Protein AF-A0ABD3NUG8-F1 (afdb_monomer_lite)

Sequence (537 aa):
MRRPAVNYFVVLLSGFVTWYFIAFIDPFSFIDSVRTSFTTPTTYARQARSQSDDTALESFATLQNPNDLDNRIEKRAIEIASYYSHHTDAFNQRCDNILIYMPDAFAFHGHGSQINTYLMAVLVATYLNRPLLLLEPSGEWNTYDGGSQFGCPSDMFRENNQQSMDGFPNGFSRLIHHPVWLHNGCRIPDSHEYDVWNQVSSSHINPNGMACHDSVSGRDINVIVARGSPLRGFFRQLSNEMVSTSNPDVSLRWAVNLGASQDEARTFVQMKRPGDKWDYALGLMVKSGILRLQPWIARDVRNFLQNVDILHHDVFDGMHVRRGDKLISESRGPVVHYWTSRGFTENNMPLDYIPFEHYLKQWRSPECPVNKMGEIEILEHQVYVATDDPVVVKQEIADLIAAAATTTTPKDHEENQYPGAQLQQTSPTHPVLLFNGCHKLTFYFNPTQEKTFHIAGVGERTPIEGDTCTARYNRNIASMADLWMLARSRTFIGEFNSNWGKLLRVMRLRLIDDDPFSVVLDTRVAWGRDDVGRPGL

Structure (mmCIF, N/CA/C/O backbone):
data_AF-A0ABD3NUG8-F1
#
_entry.id   AF-A0ABD3NUG8-F1
#
loop_
_atom_site.group_PDB
_atom_site.id
_atom_site.type_symbol
_atom_site.label_atom_id
_atom_site.label_alt_id
_atom_site.label_comp_id
_atom_site.label_asym_id
_atom_site.label_entity_id
_atom_site.label_seq_id
_atom_site.pdbx_PDB_ins_code
_atom_site.Cartn_x
_atom_site.Cartn_y
_atom_site.Cartn_z
_atom_site.occupancy
_atom_site.B_iso_or_equiv
_atom_site.auth_seq_id
_atom_site.auth_comp_id
_atom_site.auth_asym_id
_atom_site.auth_atom_id
_atom_site.pdbx_PDB_model_num
ATOM 1 N N . MET A 1 1 ? 40.908 56.825 4.591 1.00 42.47 1 MET A N 1
ATOM 2 C CA . MET A 1 1 ? 40.951 55.468 5.179 1.00 42.47 1 MET A CA 1
ATOM 3 C C . MET A 1 1 ? 41.367 54.496 4.087 1.00 42.47 1 MET A C 1
ATOM 5 O O . MET A 1 1 ? 40.678 54.394 3.081 1.00 42.47 1 MET A O 1
ATOM 9 N N . ARG A 1 2 ? 42.570 53.926 4.216 1.00 30.22 2 ARG A N 1
ATOM 10 C CA . ARG A 1 2 ? 43.233 53.088 3.205 1.00 30.22 2 ARG A CA 1
ATOM 11 C C . ARG A 1 2 ? 42.760 51.635 3.345 1.00 30.22 2 ARG A C 1
ATOM 13 O O . ARG A 1 2 ? 42.736 51.123 4.457 1.00 30.22 2 ARG A O 1
ATOM 20 N N . ARG A 1 3 ? 42.407 50.992 2.228 1.00 31.52 3 ARG A N 1
ATOM 21 C CA . ARG A 1 3 ? 42.202 49.534 2.134 1.00 31.52 3 ARG A CA 1
ATOM 22 C C . ARG A 1 3 ? 43.569 48.838 2.041 1.00 31.52 3 ARG A C 1
ATOM 24 O O . ARG A 1 3 ? 44.415 49.363 1.314 1.00 31.52 3 ARG A O 1
ATOM 31 N N . PRO A 1 4 ? 43.808 47.697 2.709 1.00 46.69 4 PRO A N 1
ATOM 32 C CA . PRO A 1 4 ? 45.005 46.906 2.468 1.00 46.69 4 PRO A CA 1
ATOM 33 C C . PRO A 1 4 ? 44.793 45.910 1.319 1.00 46.69 4 PRO A C 1
ATOM 35 O O . PRO A 1 4 ? 43.689 45.419 1.083 1.00 46.69 4 PRO A O 1
ATOM 38 N N . ALA A 1 5 ? 45.886 45.663 0.602 1.00 35.47 5 ALA A N 1
ATOM 39 C CA . ALA A 1 5 ? 46.021 44.710 -0.488 1.00 35.47 5 ALA A CA 1
ATOM 40 C C . ALA A 1 5 ? 46.120 43.268 0.037 1.00 35.47 5 ALA A C 1
ATOM 42 O O . ALA A 1 5 ? 46.714 43.023 1.087 1.00 35.47 5 ALA A O 1
ATOM 43 N N . VAL A 1 6 ? 45.568 42.322 -0.724 1.00 39.06 6 VAL A N 1
ATOM 44 C CA . VAL A 1 6 ? 45.726 40.878 -0.510 1.00 39.06 6 VAL A CA 1
ATOM 45 C C . VAL A 1 6 ? 46.887 40.401 -1.383 1.00 39.06 6 VAL A C 1
ATOM 47 O O . VAL A 1 6 ? 46.837 40.531 -2.605 1.00 39.06 6 VAL A O 1
ATOM 50 N N . ASN A 1 7 ? 47.938 39.883 -0.745 1.00 35.22 7 ASN A N 1
ATOM 51 C CA . ASN A 1 7 ? 49.075 39.237 -1.398 1.00 35.22 7 ASN A CA 1
ATOM 52 C C . ASN A 1 7 ? 48.745 37.767 -1.689 1.00 35.22 7 ASN A C 1
ATOM 54 O O . ASN A 1 7 ? 48.330 37.038 -0.790 1.00 35.22 7 ASN A O 1
ATOM 58 N N . TYR A 1 8 ? 48.989 37.331 -2.924 1.00 31.84 8 TYR A N 1
ATOM 59 C CA . TYR A 1 8 ? 49.021 35.920 -3.302 1.00 31.84 8 TYR A CA 1
ATOM 60 C C . TYR A 1 8 ? 50.383 35.328 -2.925 1.00 31.84 8 TYR A C 1
ATOM 62 O O . TYR A 1 8 ? 51.415 35.809 -3.391 1.00 31.84 8 TYR A O 1
ATOM 70 N N . PHE A 1 9 ? 50.385 34.281 -2.100 1.00 32.75 9 PHE A N 1
ATOM 71 C CA . PHE A 1 9 ? 51.559 33.442 -1.868 1.00 32.75 9 PHE A CA 1
ATOM 72 C C . PHE A 1 9 ? 51.448 32.181 -2.727 1.00 32.75 9 PHE A C 1
ATOM 74 O O . PHE A 1 9 ? 50.504 31.404 -2.601 1.00 32.75 9 PHE A O 1
ATOM 81 N N . VAL A 1 10 ? 52.429 32.009 -3.610 1.00 33.00 10 VAL A N 1
ATOM 82 C CA . VAL A 1 10 ? 52.692 30.790 -4.375 1.00 33.00 10 VAL A CA 1
ATOM 83 C C . VAL A 1 10 ? 53.474 29.842 -3.468 1.00 33.00 10 VAL A C 1
ATOM 85 O O . VAL A 1 10 ? 54.552 30.200 -2.998 1.00 33.00 10 VAL A O 1
ATOM 88 N N . VAL A 1 11 ? 52.950 28.639 -3.231 1.00 33.72 11 VAL A N 1
ATOM 89 C CA . VAL A 1 11 ? 53.704 27.538 -2.618 1.00 33.72 11 VAL A CA 1
ATOM 90 C C . VAL A 1 11 ? 53.961 26.492 -3.697 1.00 33.72 11 VAL A C 1
ATOM 92 O O . VAL A 1 11 ? 53.055 25.792 -4.138 1.00 33.72 11 VAL A O 1
ATOM 95 N N . LEU A 1 12 ? 55.218 26.428 -4.129 1.00 35.66 12 LEU A N 1
ATOM 96 C CA . LEU A 1 12 ? 55.798 25.309 -4.862 1.00 35.66 12 LEU A CA 1
ATOM 97 C C . LEU A 1 12 ? 56.176 24.230 -3.845 1.00 35.66 12 LEU A C 1
ATOM 99 O O . LEU A 1 12 ? 56.982 24.493 -2.955 1.00 35.66 12 LEU A O 1
ATOM 103 N N . LEU A 1 13 ? 55.639 23.020 -4.000 1.00 32.25 13 LEU A N 1
ATOM 104 C CA . LEU A 1 13 ? 56.172 21.830 -3.344 1.00 32.25 13 LEU A CA 1
ATOM 105 C C . LEU A 1 13 ? 56.448 20.746 -4.383 1.00 32.25 13 LEU A C 1
ATOM 107 O O . LEU A 1 13 ? 55.591 20.324 -5.155 1.00 32.25 13 LEU A O 1
ATOM 111 N N . SER A 1 14 ? 57.718 20.379 -4.399 1.00 32.09 14 SER A N 1
ATOM 112 C CA . SER A 1 14 ? 58.402 19.429 -5.252 1.00 32.09 14 SER A CA 1
ATOM 113 C C . SER A 1 14 ? 58.169 17.981 -4.823 1.00 32.09 14 SER A C 1
ATOM 115 O O . SER A 1 14 ? 58.321 17.662 -3.650 1.00 32.09 14 SER A O 1
ATOM 117 N N . GLY A 1 15 ? 57.948 17.121 -5.820 1.00 31.44 15 GLY A N 1
ATOM 118 C CA . GLY A 1 15 ? 58.644 15.842 -5.993 1.00 31.44 15 GLY A CA 1
ATOM 119 C C . GLY A 1 15 ? 58.384 14.728 -4.981 1.00 31.44 15 GLY A C 1
ATOM 120 O O . GLY A 1 15 ? 59.008 14.698 -3.929 1.00 31.44 15 GLY A O 1
ATOM 121 N N . PHE A 1 16 ? 57.625 13.712 -5.400 1.00 30.97 16 PHE A N 1
ATOM 122 C CA . PHE A 1 16 ? 57.859 12.340 -4.953 1.00 30.97 16 PHE A CA 1
ATOM 123 C C . PHE A 1 16 ? 57.751 11.349 -6.117 1.00 30.97 16 PHE A C 1
ATOM 125 O O . PHE A 1 16 ? 56.890 11.446 -6.989 1.00 30.97 16 PHE A O 1
ATOM 132 N N . VAL A 1 17 ? 58.725 10.444 -6.118 1.00 31.81 17 VAL A N 1
ATOM 133 C CA . VAL A 1 17 ? 59.084 9.456 -7.135 1.00 31.81 17 VAL A CA 1
ATOM 134 C C . VAL A 1 17 ? 58.070 8.311 -7.158 1.00 31.81 17 VAL A C 1
ATOM 136 O O . VAL A 1 17 ? 57.796 7.698 -6.130 1.00 31.81 17 VAL A O 1
ATOM 139 N N . THR A 1 18 ? 57.544 8.003 -8.341 1.00 31.47 18 THR A N 1
ATOM 140 C CA . THR A 1 18 ? 56.639 6.878 -8.604 1.00 31.47 18 THR A CA 1
ATOM 141 C C . THR A 1 18 ? 57.440 5.579 -8.721 1.00 31.47 18 THR A C 1
ATOM 143 O O . THR A 1 18 ? 58.299 5.455 -9.593 1.00 31.47 18 THR A O 1
ATOM 146 N N . TRP A 1 19 ? 57.150 4.601 -7.862 1.00 30.88 19 TRP A N 1
ATOM 147 C CA . TRP A 1 19 ? 57.555 3.205 -8.048 1.00 30.88 19 TRP A CA 1
ATOM 148 C C . TRP A 1 19 ? 56.388 2.426 -8.662 1.00 30.88 19 TRP A C 1
ATOM 150 O O . TRP A 1 19 ? 55.280 2.425 -8.132 1.00 30.88 19 TRP A O 1
ATOM 160 N N . TYR A 1 20 ? 56.655 1.777 -9.793 1.00 30.09 20 TYR A N 1
ATOM 161 C CA . TYR A 1 20 ? 55.764 0.835 -10.463 1.00 30.09 20 TYR A CA 1
ATOM 162 C C . TYR A 1 20 ? 55.686 -0.473 -9.658 1.00 30.09 20 TYR A C 1
ATOM 164 O O . TYR A 1 20 ? 56.684 -1.179 -9.538 1.00 30.09 20 TYR A O 1
ATOM 172 N N . PHE A 1 21 ? 54.496 -0.835 -9.180 1.00 28.25 21 PHE A N 1
ATOM 173 C CA . PHE A 1 21 ? 54.127 -2.224 -8.899 1.00 28.25 21 PHE A CA 1
ATOM 174 C C . PHE A 1 21 ? 52.880 -2.543 -9.724 1.00 28.25 21 PHE A C 1
ATOM 176 O O . PHE A 1 21 ? 51.771 -2.139 -9.390 1.00 28.25 21 PHE A O 1
ATOM 183 N N . ILE A 1 22 ? 53.083 -3.242 -10.841 1.00 30.17 22 ILE A N 1
ATOM 184 C CA . ILE A 1 22 ? 52.005 -3.870 -11.606 1.00 30.17 22 ILE A CA 1
ATOM 185 C C . ILE A 1 22 ? 51.659 -5.157 -10.857 1.00 30.17 22 ILE A C 1
ATOM 187 O O . ILE A 1 22 ? 52.339 -6.170 -11.004 1.00 30.17 22 ILE A O 1
ATOM 191 N N . ALA A 1 23 ? 50.631 -5.099 -10.016 1.00 29.67 23 ALA A N 1
ATOM 192 C CA . ALA A 1 23 ? 49.916 -6.289 -9.587 1.00 29.67 23 ALA A CA 1
ATOM 193 C C . ALA A 1 23 ? 48.810 -6.543 -10.618 1.00 29.67 23 ALA A C 1
ATOM 195 O O . ALA A 1 23 ? 47.914 -5.719 -10.790 1.00 29.67 23 ALA A O 1
ATOM 196 N N . PHE A 1 24 ? 48.908 -7.662 -11.336 1.00 31.05 24 PHE A N 1
ATOM 197 C CA . PHE A 1 24 ? 47.809 -8.207 -12.127 1.00 31.05 24 PHE A CA 1
ATOM 198 C C . PHE A 1 24 ? 46.662 -8.546 -11.166 1.00 31.05 24 PHE A C 1
ATOM 200 O O . PHE A 1 24 ? 46.704 -9.567 -10.483 1.00 31.05 24 PHE A O 1
ATOM 207 N N . ILE A 1 25 ? 45.669 -7.663 -11.080 1.00 31.84 25 ILE A N 1
ATOM 208 C CA . ILE A 1 25 ? 44.371 -7.979 -10.487 1.00 31.84 25 ILE A CA 1
ATOM 209 C C . ILE A 1 25 ? 43.545 -8.619 -11.599 1.00 31.84 25 ILE A C 1
ATOM 211 O O . ILE A 1 25 ? 43.340 -8.026 -12.656 1.00 31.84 25 ILE A O 1
ATOM 215 N N . ASP A 1 26 ? 43.137 -9.858 -11.360 1.00 29.50 26 ASP A N 1
ATOM 216 C CA . ASP A 1 26 ? 42.304 -10.656 -12.247 1.00 29.50 26 ASP A CA 1
ATOM 217 C C . ASP A 1 26 ? 40.904 -10.007 -12.376 1.00 29.50 26 ASP A C 1
ATOM 219 O O . ASP A 1 26 ? 40.179 -9.926 -11.373 1.00 29.50 26 ASP A O 1
ATOM 223 N N . PRO A 1 27 ? 40.499 -9.518 -13.568 1.00 33.22 27 PRO A N 1
ATOM 224 C CA . PRO A 1 27 ? 39.232 -8.807 -13.760 1.00 33.22 27 PRO A CA 1
ATOM 225 C C . PRO A 1 27 ? 37.992 -9.700 -13.585 1.00 33.22 27 PRO A C 1
ATOM 227 O O . PRO A 1 27 ? 36.871 -9.194 -13.574 1.00 33.22 27 PRO A O 1
ATOM 230 N N . PHE A 1 28 ? 38.159 -11.012 -13.394 1.00 32.19 28 PHE A N 1
ATOM 231 C CA . PHE A 1 28 ? 37.047 -11.929 -13.137 1.00 32.19 28 PHE A CA 1
ATOM 232 C C . PHE A 1 28 ? 36.496 -11.882 -11.703 1.00 32.19 28 PHE A C 1
ATOM 234 O O . PHE A 1 28 ? 35.374 -12.324 -11.475 1.00 32.19 28 PHE A O 1
ATOM 241 N N . SER A 1 29 ? 37.215 -11.293 -10.743 1.00 27.64 29 SER A N 1
ATOM 242 C CA . SER A 1 29 ? 36.814 -11.304 -9.323 1.00 27.64 29 SER A CA 1
ATOM 243 C C . SER A 1 29 ? 35.759 -10.253 -8.927 1.00 27.64 29 SER A C 1
ATOM 245 O O . SER A 1 29 ? 35.120 -10.393 -7.887 1.00 27.64 29 SER A O 1
ATOM 247 N N . PHE A 1 30 ? 35.506 -9.235 -9.760 1.00 32.25 30 PHE A N 1
ATOM 248 C CA . PHE A 1 30 ? 34.483 -8.206 -9.492 1.00 32.25 30 PHE A CA 1
ATOM 249 C C . PHE A 1 30 ? 33.086 -8.596 -10.014 1.00 32.25 30 PHE A C 1
ATOM 251 O O . PHE A 1 30 ? 32.066 -8.157 -9.485 1.00 32.25 30 PHE A O 1
ATOM 258 N N . ILE A 1 31 ? 33.025 -9.481 -11.016 1.00 33.38 31 ILE A N 1
ATOM 259 C CA . ILE A 1 31 ? 31.770 -9.939 -11.632 1.00 33.38 31 ILE A CA 1
ATOM 260 C C . ILE A 1 31 ? 30.991 -10.891 -10.704 1.00 33.38 31 ILE A C 1
ATOM 262 O O . ILE A 1 31 ? 29.761 -10.924 -10.762 1.00 33.38 31 ILE A O 1
ATOM 266 N N . ASP A 1 32 ? 31.660 -11.596 -9.785 1.00 29.45 32 ASP A N 1
ATOM 267 C CA . ASP A 1 32 ? 30.977 -12.476 -8.826 1.00 29.45 32 ASP A CA 1
ATOM 268 C C . ASP A 1 32 ? 30.215 -11.712 -7.728 1.00 29.45 32 ASP A C 1
ATOM 270 O O . ASP A 1 32 ? 29.169 -12.189 -7.294 1.00 29.45 32 ASP A O 1
ATOM 274 N N . SER A 1 33 ? 30.627 -10.490 -7.366 1.00 30.11 33 SER A N 1
ATOM 275 C CA . SER A 1 33 ? 29.935 -9.663 -6.355 1.00 30.11 33 SER A CA 1
ATOM 276 C C . SER A 1 33 ? 28.522 -9.238 -6.798 1.00 30.11 33 SER A C 1
ATOM 278 O O . SER A 1 33 ? 27.563 -9.286 -6.022 1.00 30.11 33 SER A O 1
ATOM 280 N N . VAL A 1 34 ? 28.347 -8.929 -8.088 1.00 37.09 34 VAL A N 1
ATOM 281 C CA . VAL A 1 34 ? 27.038 -8.565 -8.668 1.00 37.09 34 VAL A CA 1
ATOM 282 C C . VAL A 1 34 ? 26.201 -9.809 -9.000 1.00 37.09 34 VAL A C 1
ATOM 284 O O . VAL A 1 34 ? 24.970 -9.762 -8.980 1.00 37.09 34 VAL A O 1
ATOM 287 N N . ARG A 1 35 ? 26.843 -10.963 -9.233 1.00 33.66 35 ARG A N 1
ATOM 288 C CA . ARG A 1 35 ? 26.153 -12.258 -9.377 1.00 33.66 35 ARG A CA 1
ATOM 289 C C . ARG A 1 35 ? 25.610 -12.780 -8.044 1.00 33.66 35 ARG A C 1
ATOM 291 O O . ARG A 1 35 ? 24.575 -13.445 -8.033 1.00 33.66 35 ARG A O 1
ATOM 298 N N . THR A 1 36 ? 26.259 -12.453 -6.924 1.00 33.75 36 THR A N 1
ATOM 299 C CA . THR A 1 36 ? 25.830 -12.895 -5.589 1.00 33.75 36 THR A CA 1
ATOM 300 C C . THR A 1 36 ? 24.577 -12.201 -5.058 1.00 33.75 36 THR A C 1
ATOM 302 O O . THR A 1 36 ? 23.867 -12.807 -4.256 1.00 33.75 36 THR A O 1
ATOM 305 N N . SER A 1 37 ? 24.215 -11.012 -5.553 1.00 35.84 37 SER A N 1
ATOM 306 C CA . SER A 1 37 ? 23.022 -10.280 -5.085 1.00 35.84 37 SER A CA 1
ATOM 307 C C . SER A 1 37 ? 21.684 -10.943 -5.453 1.00 35.84 37 SER A C 1
ATOM 309 O O . SER A 1 37 ? 20.655 -10.589 -4.887 1.00 35.84 37 SER A O 1
ATOM 311 N N . PHE A 1 38 ? 21.692 -11.919 -6.368 1.00 42.59 38 PHE A N 1
ATOM 312 C CA . PHE A 1 38 ? 20.509 -12.691 -6.776 1.00 42.59 38 PHE A CA 1
ATOM 313 C C . PHE A 1 38 ? 20.740 -14.204 -6.719 1.00 42.59 38 PHE A C 1
ATOM 315 O O . PHE A 1 38 ? 20.045 -14.974 -7.386 1.00 42.59 38 PHE A O 1
ATOM 322 N N . THR A 1 39 ? 21.703 -14.657 -5.908 1.00 34.03 39 THR A N 1
ATOM 323 C CA . THR A 1 39 ? 21.691 -16.065 -5.501 1.00 34.03 39 THR A CA 1
ATOM 324 C C . THR A 1 39 ? 20.374 -16.329 -4.782 1.00 34.03 39 THR A C 1
ATOM 326 O O . THR A 1 39 ? 19.997 -15.606 -3.861 1.00 34.03 39 THR A O 1
ATOM 329 N N . THR A 1 40 ? 19.630 -17.333 -5.248 1.00 39.62 40 THR A N 1
ATOM 330 C CA . THR A 1 40 ? 18.439 -17.828 -4.557 1.00 39.62 40 THR A CA 1
ATOM 331 C C . THR A 1 40 ? 18.746 -17.942 -3.059 1.00 39.62 40 THR A C 1
ATOM 333 O O . THR A 1 40 ? 19.814 -18.463 -2.728 1.00 39.62 40 THR A O 1
ATOM 336 N N . PRO A 1 41 ? 17.853 -17.511 -2.148 1.00 39.09 41 PRO A N 1
ATOM 337 C CA . PRO A 1 41 ? 18.063 -17.550 -0.695 1.00 39.09 41 PRO A CA 1
ATOM 338 C C . PRO A 1 41 ? 18.052 -18.987 -0.124 1.00 39.09 41 PRO A C 1
ATOM 340 O O . PRO A 1 41 ? 17.505 -19.266 0.939 1.00 39.09 41 PRO A O 1
ATOM 343 N N . THR A 1 42 ? 18.658 -19.944 -0.825 1.00 43.25 42 THR A N 1
ATOM 344 C CA . THR A 1 42 ? 18.684 -21.372 -0.508 1.00 43.25 42 THR A CA 1
ATOM 345 C C . THR A 1 42 ? 19.598 -21.711 0.660 1.00 43.25 42 THR A C 1
ATOM 347 O O . THR A 1 42 ? 19.396 -22.747 1.288 1.00 43.25 42 THR A O 1
ATOM 350 N N . THR A 1 43 ? 20.589 -20.874 0.979 1.00 42.31 43 THR A N 1
ATOM 351 C CA . THR A 1 43 ? 21.539 -21.177 2.062 1.00 42.31 43 THR A CA 1
ATOM 352 C C . THR A 1 43 ? 20.989 -20.780 3.435 1.00 42.31 43 THR A C 1
ATOM 354 O O . THR A 1 43 ? 21.182 -21.521 4.393 1.00 42.31 43 THR A O 1
ATOM 357 N N . TYR A 1 44 ? 20.215 -19.691 3.523 1.00 45.03 44 TYR A N 1
ATOM 358 C CA . TYR A 1 44 ? 19.599 -19.238 4.781 1.00 45.03 44 TYR A CA 1
ATOM 359 C C . TYR A 1 44 ? 18.230 -19.875 5.059 1.00 45.03 44 TYR A C 1
ATOM 361 O O . TYR A 1 44 ? 17.880 -20.078 6.218 1.00 45.03 44 TYR A O 1
ATOM 369 N N . ALA A 1 45 ? 17.491 -20.298 4.027 1.00 42.28 45 ALA A N 1
ATOM 370 C CA . ALA A 1 45 ? 16.246 -21.056 4.198 1.00 42.28 45 ALA A CA 1
ATOM 371 C C . ALA A 1 45 ? 16.458 -22.490 4.739 1.00 42.28 45 ALA A C 1
ATOM 373 O O . ALA A 1 45 ? 15.494 -23.178 5.061 1.00 42.28 45 ALA A O 1
ATOM 374 N N . ARG A 1 46 ? 17.708 -22.974 4.829 1.00 40.34 46 ARG A N 1
ATOM 375 C CA . ARG A 1 46 ? 18.019 -24.391 5.094 1.00 40.34 46 ARG A CA 1
ATOM 376 C C . ARG A 1 46 ? 18.307 -24.758 6.549 1.00 40.34 46 ARG A C 1
ATOM 378 O O . ARG A 1 46 ? 18.552 -25.935 6.820 1.00 40.34 46 ARG A O 1
ATOM 385 N N . GLN A 1 47 ? 18.258 -23.817 7.492 1.00 42.56 47 GLN A N 1
ATOM 386 C CA . GLN A 1 47 ? 18.342 -24.159 8.915 1.00 42.56 47 GLN A CA 1
ATOM 387 C C . GLN A 1 47 ? 16.984 -24.660 9.435 1.00 42.56 47 GLN A C 1
ATOM 389 O O . GLN A 1 47 ? 16.174 -23.913 9.968 1.00 42.56 47 GLN A O 1
ATOM 394 N N . ALA A 1 48 ? 16.778 -25.966 9.228 1.00 36.44 48 ALA A N 1
ATOM 395 C CA . ALA A 1 48 ? 15.918 -26.882 9.980 1.00 36.44 48 ALA A CA 1
ATOM 396 C C . ALA A 1 48 ? 14.562 -26.326 10.451 1.00 36.44 48 ALA A C 1
ATOM 398 O O . ALA A 1 48 ? 14.396 -25.956 11.614 1.00 36.44 48 ALA A O 1
ATOM 399 N N . ARG A 1 49 ? 13.553 -26.376 9.576 1.00 46.81 49 ARG A N 1
ATOM 400 C CA . ARG A 1 49 ? 12.150 -26.197 9.962 1.00 46.81 49 ARG A CA 1
ATOM 401 C C . ARG A 1 49 ? 11.287 -27.339 9.448 1.00 46.81 49 ARG A C 1
ATOM 403 O O . ARG A 1 49 ? 11.530 -27.910 8.389 1.00 46.81 49 ARG A O 1
ATOM 410 N N . SER A 1 50 ? 10.320 -27.721 10.275 1.00 52.38 50 SER A N 1
ATOM 411 C CA . SER A 1 50 ? 9.265 -28.659 9.900 1.00 52.38 50 SER A CA 1
ATOM 412 C C . SER A 1 50 ? 8.353 -28.009 8.857 1.00 52.38 50 SER A C 1
ATOM 414 O O . SER A 1 50 ? 8.136 -26.802 8.896 1.00 52.38 50 SER A O 1
ATOM 416 N N . GLN A 1 51 ? 7.774 -28.807 7.961 1.00 57.38 51 GLN A N 1
ATOM 417 C CA . GLN A 1 51 ? 6.906 -28.342 6.871 1.00 57.38 51 GLN A CA 1
ATOM 418 C C . GLN A 1 51 ? 5.714 -27.476 7.342 1.00 57.38 51 GLN A C 1
ATOM 420 O O . GLN A 1 51 ? 5.239 -26.627 6.596 1.00 57.38 51 GLN A O 1
ATOM 425 N N . SER A 1 52 ? 5.250 -27.644 8.588 1.00 61.19 52 SER A N 1
ATOM 426 C CA . SER A 1 52 ? 4.203 -26.804 9.194 1.00 61.19 52 SER A CA 1
ATOM 427 C C . SER A 1 52 ? 4.670 -25.390 9.548 1.00 61.19 52 SER A C 1
ATOM 429 O O . SER A 1 52 ? 3.855 -24.471 9.632 1.00 61.19 52 SER A O 1
ATOM 431 N N . ASP A 1 53 ? 5.968 -25.198 9.788 1.00 72.44 53 ASP A N 1
ATOM 432 C CA . ASP A 1 53 ? 6.514 -23.888 10.139 1.00 72.44 53 ASP A CA 1
ATOM 433 C C . ASP A 1 53 ? 6.714 -22.998 8.900 1.00 72.44 53 ASP A C 1
ATOM 435 O O . ASP A 1 53 ? 6.617 -21.773 9.003 1.00 72.44 53 ASP A O 1
ATOM 439 N N . ASP A 1 54 ? 6.894 -23.614 7.726 1.00 75.75 54 ASP A N 1
ATOM 440 C CA . ASP A 1 54 ? 7.018 -22.922 6.439 1.00 75.75 54 ASP A CA 1
ATOM 441 C C . ASP A 1 54 ? 5.679 -22.322 5.991 1.00 75.75 54 ASP A C 1
ATOM 443 O O . ASP A 1 54 ? 5.621 -21.146 5.634 1.00 75.75 54 ASP A O 1
ATOM 447 N N . THR A 1 55 ? 4.577 -23.075 6.103 1.00 78.12 55 THR A N 1
ATOM 448 C CA . THR A 1 55 ? 3.233 -22.570 5.761 1.00 78.12 55 THR A CA 1
ATOM 449 C C . THR A 1 55 ? 2.801 -21.426 6.675 1.00 78.12 55 THR A C 1
ATOM 451 O O . THR A 1 55 ? 2.191 -20.452 6.232 1.00 78.12 55 THR A O 1
ATOM 454 N N . ALA A 1 56 ? 3.141 -21.513 7.966 1.00 81.12 56 ALA A N 1
ATOM 455 C CA . ALA A 1 56 ? 2.863 -20.439 8.911 1.00 81.12 56 ALA A CA 1
ATOM 456 C C . ALA A 1 56 ? 3.660 -19.178 8.552 1.00 81.12 56 ALA A C 1
ATOM 458 O O . ALA A 1 56 ? 3.097 -18.086 8.558 1.00 81.12 56 ALA A O 1
ATOM 459 N N . LEU A 1 57 ? 4.941 -19.321 8.195 1.00 87.56 57 LEU A N 1
ATOM 460 C CA . LEU A 1 57 ? 5.800 -18.209 7.787 1.00 87.56 57 LEU A CA 1
ATOM 461 C C . LEU A 1 57 ? 5.340 -17.551 6.477 1.00 87.56 57 LEU A C 1
ATOM 463 O O . LEU A 1 57 ? 5.338 -16.323 6.393 1.00 87.56 57 LEU A O 1
ATOM 467 N N . GLU A 1 58 ? 4.894 -18.335 5.493 1.00 87.75 58 GLU A N 1
ATOM 468 C CA . GLU A 1 58 ? 4.353 -17.826 4.224 1.00 87.75 58 GLU A CA 1
ATOM 469 C C . GLU A 1 58 ? 3.160 -16.890 4.462 1.00 87.75 58 GLU A C 1
ATOM 471 O O . GLU A 1 58 ? 3.058 -15.831 3.844 1.00 87.75 58 GLU A O 1
ATOM 476 N N . SER A 1 59 ? 2.322 -17.195 5.458 1.00 91.62 59 SER A N 1
ATOM 477 C CA . SER A 1 59 ? 1.222 -16.312 5.843 1.00 91.62 59 SER A CA 1
ATOM 478 C C . SER A 1 59 ? 1.682 -14.952 6.393 1.00 91.62 59 SER A C 1
ATOM 480 O O . SER A 1 59 ? 0.909 -14.005 6.356 1.00 91.62 59 SER A O 1
ATOM 482 N N . PHE A 1 60 ? 2.912 -14.793 6.876 1.00 94.19 60 PHE A N 1
ATOM 483 C CA . PHE A 1 60 ? 3.435 -13.481 7.287 1.00 94.19 60 PHE A CA 1
ATOM 484 C C . PHE A 1 60 ? 4.253 -12.800 6.190 1.00 94.19 60 PHE A C 1
ATOM 486 O O . PHE A 1 60 ? 4.564 -11.617 6.308 1.00 94.19 60 PHE A O 1
ATOM 493 N N . ALA A 1 61 ? 4.570 -13.509 5.103 1.00 94.06 61 ALA A N 1
ATOM 494 C CA . ALA A 1 61 ? 5.256 -12.934 3.954 1.00 94.06 61 ALA A CA 1
ATOM 495 C C . ALA A 1 61 ? 4.330 -12.058 3.100 1.00 94.06 61 ALA A C 1
ATOM 497 O O . ALA A 1 61 ? 4.815 -11.215 2.352 1.00 94.06 61 ALA A O 1
ATOM 498 N N . THR A 1 62 ? 3.010 -12.213 3.207 1.00 93.75 62 THR A N 1
ATOM 499 C CA . THR A 1 62 ? 2.033 -11.413 2.457 1.00 93.75 62 THR A CA 1
ATOM 500 C C . THR A 1 62 ? 1.068 -10.695 3.384 1.00 93.75 62 THR A C 1
ATOM 502 O O . THR A 1 62 ? 0.700 -11.191 4.449 1.00 93.75 62 THR A O 1
ATOM 505 N N . LEU A 1 63 ? 0.608 -9.520 2.955 1.00 92.75 63 LEU A N 1
ATOM 506 C CA . LEU A 1 63 ? -0.425 -8.771 3.678 1.00 92.75 63 LEU A CA 1
ATOM 507 C C . LEU A 1 63 ? -1.823 -9.376 3.457 1.00 92.75 63 LEU A C 1
ATOM 509 O O . LEU A 1 63 ? -2.725 -9.176 4.264 1.00 92.75 63 LEU A O 1
ATOM 513 N N . GLN A 1 64 ? -2.009 -10.150 2.386 1.00 92.38 64 GLN A N 1
ATOM 514 C CA . GLN A 1 64 ? -3.231 -10.900 2.079 1.00 92.38 64 GLN A CA 1
ATOM 515 C C . GLN A 1 64 ? -3.191 -12.306 2.631 1.00 92.38 64 GLN A C 1
ATOM 517 O O . GLN A 1 64 ? -2.101 -12.833 2.845 1.00 92.38 64 GLN A O 1
ATOM 522 N N . ASN A 1 65 ? -4.358 -12.934 2.779 1.00 90.75 65 ASN A N 1
ATOM 523 C CA . ASN A 1 65 ? -4.436 -14.366 3.029 1.00 90.75 65 ASN A CA 1
ATOM 524 C C . ASN A 1 65 ? -3.761 -15.114 1.858 1.00 90.75 65 ASN A C 1
ATOM 526 O O . ASN A 1 65 ? -4.018 -14.754 0.709 1.00 90.75 65 ASN A O 1
ATOM 530 N N . PRO A 1 66 ? -2.913 -16.131 2.100 1.00 91.44 66 PRO A N 1
ATOM 531 C CA . PRO A 1 66 ? -2.287 -16.901 1.024 1.00 91.44 66 PRO A CA 1
ATOM 532 C C . PRO A 1 66 ? -3.286 -17.487 0.018 1.00 91.44 66 PRO A C 1
ATOM 534 O O . PRO A 1 66 ? -2.959 -17.612 -1.157 1.00 91.44 66 PRO A O 1
ATOM 537 N N . ASN A 1 67 ? -4.519 -17.777 0.451 1.00 90.69 67 ASN A N 1
ATOM 538 C CA . ASN A 1 67 ? -5.588 -18.269 -0.425 1.00 90.69 67 ASN A CA 1
ATOM 539 C C . ASN A 1 67 ? -6.063 -17.234 -1.460 1.00 90.69 67 ASN A C 1
ATOM 541 O O . ASN A 1 67 ? -6.658 -17.613 -2.463 1.00 90.69 67 ASN A O 1
ATOM 545 N N . ASP A 1 68 ? -5.797 -15.946 -1.232 1.00 90.69 68 ASP A N 1
ATOM 546 C CA . ASP A 1 68 ? -6.121 -14.867 -2.170 1.00 90.69 68 ASP A CA 1
ATOM 547 C C . ASP A 1 68 ? -5.063 -14.724 -3.285 1.00 90.69 68 ASP A C 1
ATOM 549 O O . ASP A 1 68 ? -5.211 -13.888 -4.181 1.00 90.69 68 ASP A O 1
ATOM 553 N N . LEU A 1 69 ? -3.965 -15.486 -3.214 1.00 92.56 69 LEU A N 1
ATOM 554 C CA . LEU A 1 69 ? -2.828 -15.390 -4.125 1.00 92.56 69 LEU A CA 1
ATOM 555 C C . LEU A 1 69 ? -2.841 -16.530 -5.146 1.00 92.56 69 LEU A C 1
ATOM 557 O O . LEU A 1 69 ? -3.021 -17.698 -4.807 1.00 92.56 69 LEU A O 1
ATOM 561 N N . ASP A 1 70 ? -2.546 -16.215 -6.406 1.00 92.38 70 ASP A N 1
ATOM 562 C CA . ASP A 1 70 ? -2.322 -17.225 -7.437 1.00 92.38 70 ASP A CA 1
ATOM 563 C C . ASP A 1 70 ? -0.827 -17.522 -7.581 1.00 92.38 70 ASP A C 1
ATOM 565 O O . ASP A 1 70 ? -0.116 -16.976 -8.430 1.00 92.38 70 ASP A O 1
ATOM 569 N N . ASN A 1 71 ? -0.353 -18.458 -6.759 1.00 88.12 71 ASN A N 1
ATOM 570 C CA . ASN A 1 71 ? 1.033 -18.929 -6.770 1.00 88.12 71 ASN A CA 1
ATOM 571 C C . ASN A 1 71 ? 1.467 -19.548 -8.117 1.00 88.12 71 ASN A C 1
ATOM 573 O O . ASN A 1 71 ? 2.664 -19.724 -8.364 1.00 88.12 71 ASN A O 1
ATOM 577 N N . ARG A 1 72 ? 0.532 -19.851 -9.034 1.00 89.69 72 ARG A N 1
ATOM 578 C CA . ARG A 1 72 ? 0.874 -20.333 -10.383 1.00 89.69 72 ARG A CA 1
ATOM 579 C C . ARG A 1 72 ? 1.466 -19.225 -11.251 1.00 89.69 72 ARG A C 1
ATOM 581 O O . ARG A 1 72 ? 2.201 -19.555 -12.179 1.00 89.69 72 ARG A O 1
ATOM 588 N N . ILE A 1 73 ? 1.175 -17.950 -10.969 1.00 87.19 73 ILE A N 1
ATOM 589 C CA . ILE A 1 73 ? 1.704 -16.804 -11.728 1.00 87.19 73 ILE A CA 1
ATOM 590 C C . ILE A 1 73 ? 3.228 -16.769 -11.615 1.00 87.19 73 ILE A C 1
ATOM 592 O O . ILE A 1 73 ? 3.929 -16.821 -12.626 1.00 87.19 73 ILE A O 1
ATOM 596 N N . GLU A 1 74 ? 3.745 -16.757 -10.386 1.00 83.81 74 GLU A N 1
ATOM 597 C CA . GLU A 1 74 ? 5.187 -16.749 -10.147 1.00 83.81 74 GLU A CA 1
ATOM 598 C C . GLU A 1 74 ? 5.843 -18.036 -10.649 1.00 83.81 74 GLU A C 1
ATOM 600 O O . GLU A 1 74 ? 6.856 -17.975 -11.346 1.00 83.81 74 GLU A O 1
ATOM 605 N N . LYS A 1 75 ? 5.229 -19.199 -10.392 1.00 86.50 75 LYS A N 1
ATOM 606 C CA . LYS A 1 75 ? 5.738 -20.484 -10.885 1.00 86.50 75 LYS A CA 1
ATOM 607 C C . LYS A 1 75 ? 5.885 -20.500 -12.410 1.00 86.50 75 LYS A C 1
ATOM 609 O O . LYS A 1 75 ? 6.956 -20.832 -12.913 1.00 86.50 75 LYS A O 1
ATOM 614 N N . ARG A 1 76 ? 4.848 -20.088 -13.149 1.00 82.06 76 ARG A N 1
ATOM 615 C CA . ARG A 1 76 ? 4.883 -20.002 -14.619 1.00 82.06 76 ARG A CA 1
ATOM 616 C C . ARG A 1 76 ? 5.965 -19.038 -15.086 1.00 82.06 76 ARG A C 1
ATOM 618 O O . ARG A 1 76 ? 6.633 -19.299 -16.081 1.00 82.06 76 ARG A O 1
ATOM 625 N N . ALA A 1 77 ? 6.133 -17.915 -14.404 1.00 77.69 77 ALA A N 1
ATOM 626 C CA . ALA A 1 77 ? 7.142 -16.949 -14.790 1.00 77.69 77 ALA A CA 1
ATOM 627 C C . ALA A 1 77 ? 8.571 -17.441 -14.538 1.00 77.69 77 ALA A C 1
ATOM 629 O O . ALA A 1 77 ? 9.440 -17.188 -15.368 1.00 77.69 77 ALA A O 1
ATOM 630 N N . ILE A 1 78 ? 8.809 -18.188 -13.457 1.00 78.62 78 ILE A N 1
ATOM 631 C CA . ILE A 1 78 ? 10.083 -18.875 -13.211 1.00 78.62 78 ILE A CA 1
ATOM 632 C C . ILE A 1 78 ? 10.340 -19.915 -14.307 1.00 78.62 78 ILE A C 1
ATOM 634 O O . ILE A 1 78 ? 11.434 -19.954 -14.864 1.00 78.62 78 ILE A O 1
ATOM 638 N N . GLU A 1 79 ? 9.336 -20.718 -14.666 1.00 80.44 79 GLU A N 1
ATOM 639 C CA . GLU A 1 79 ? 9.435 -21.701 -15.756 1.00 80.44 79 GLU A CA 1
ATOM 640 C C . GLU A 1 79 ? 9.760 -21.025 -17.097 1.00 80.44 79 GLU A C 1
ATOM 642 O O . GLU A 1 79 ? 10.650 -21.467 -17.822 1.00 80.44 79 GLU A O 1
ATOM 647 N N . ILE A 1 80 ? 9.095 -19.908 -17.402 1.00 76.62 80 ILE A N 1
ATOM 648 C CA . ILE A 1 80 ? 9.366 -19.082 -18.580 1.00 76.62 80 ILE A CA 1
ATOM 649 C C . ILE A 1 80 ? 10.798 -18.538 -18.527 1.00 76.62 80 ILE A C 1
ATOM 651 O O . ILE A 1 80 ? 11.552 -18.728 -19.477 1.00 76.62 80 ILE A O 1
ATOM 655 N N . ALA A 1 81 ? 11.207 -17.896 -17.433 1.00 72.44 81 ALA A N 1
ATOM 656 C CA . ALA A 1 81 ? 12.553 -17.344 -17.289 1.00 72.44 81 ALA A CA 1
ATOM 657 C C . ALA A 1 81 ? 13.630 -18.431 -17.446 1.00 72.44 81 ALA A C 1
ATOM 659 O O . ALA A 1 81 ? 14.608 -18.226 -18.165 1.00 72.44 81 ALA A O 1
ATOM 660 N N . SER A 1 82 ? 13.407 -19.612 -16.862 1.00 78.44 82 SER A N 1
ATOM 661 C CA . SER A 1 82 ? 14.282 -20.777 -17.006 1.00 78.44 82 SER A CA 1
ATOM 662 C C . SER A 1 82 ? 14.306 -21.331 -18.430 1.00 78.44 82 SER A C 1
ATOM 664 O O . SER A 1 82 ? 15.338 -21.814 -18.876 1.00 78.44 82 SER A O 1
ATOM 666 N N . TYR A 1 83 ? 13.194 -21.293 -19.162 1.00 81.25 83 TYR A N 1
ATOM 667 C CA . TYR A 1 83 ? 13.171 -21.713 -20.562 1.00 81.25 83 TYR A CA 1
ATOM 668 C C . TYR A 1 83 ? 13.993 -20.762 -21.443 1.00 81.25 83 TYR A C 1
ATOM 670 O O . TYR A 1 83 ? 14.770 -21.198 -22.299 1.00 81.25 83 TYR A O 1
ATOM 678 N N . TYR A 1 84 ? 13.841 -19.453 -21.230 1.00 76.69 84 TYR A N 1
ATOM 679 C CA . TYR A 1 84 ? 14.542 -18.440 -22.017 1.00 76.69 84 TYR A CA 1
ATOM 680 C C . TYR A 1 84 ? 16.018 -18.317 -21.658 1.00 76.69 84 TYR A C 1
ATOM 682 O O . TYR A 1 84 ? 16.806 -18.033 -22.551 1.00 76.69 84 TYR A O 1
ATOM 690 N N . SER A 1 85 ? 16.434 -18.601 -20.422 1.00 73.50 85 SER A N 1
ATOM 691 C CA . SER A 1 85 ? 17.860 -18.597 -20.065 1.00 73.50 85 SER A CA 1
ATOM 692 C C . SER A 1 85 ? 18.695 -19.587 -20.896 1.00 73.50 85 SER A C 1
ATOM 694 O O . SER A 1 85 ? 19.895 -19.384 -21.064 1.00 73.50 85 SER A O 1
ATOM 696 N N . HIS A 1 86 ? 18.063 -20.608 -21.488 1.00 79.25 86 HIS A N 1
ATOM 697 C CA . HIS A 1 86 ? 18.686 -21.533 -22.440 1.00 79.25 86 HIS A CA 1
ATOM 698 C C . HIS A 1 86 ? 18.646 -21.066 -23.910 1.00 79.25 86 HIS A C 1
ATOM 700 O O . HIS A 1 86 ? 19.274 -21.688 -24.762 1.00 79.25 86 HIS A O 1
ATOM 706 N N . HIS A 1 87 ? 17.942 -19.973 -24.216 1.00 80.69 87 HIS A N 1
ATOM 707 C CA . HIS A 1 87 ? 17.768 -19.402 -25.555 1.00 80.69 87 HIS A CA 1
ATOM 708 C C . HIS A 1 87 ? 18.270 -17.955 -25.578 1.00 80.69 87 HIS A C 1
ATOM 710 O O . HIS A 1 87 ? 17.483 -17.009 -25.465 1.00 80.69 87 HIS A O 1
ATOM 716 N N . THR A 1 88 ? 19.587 -17.793 -25.739 1.00 75.31 88 THR A N 1
ATOM 717 C CA . THR A 1 88 ? 20.292 -16.508 -25.597 1.00 75.31 88 THR A CA 1
ATOM 718 C C . THR A 1 88 ? 19.621 -15.373 -26.356 1.00 75.31 88 THR A C 1
ATOM 720 O O . THR A 1 88 ? 19.366 -14.340 -25.757 1.00 75.31 88 THR A O 1
ATOM 723 N N . ASP A 1 89 ? 19.240 -15.568 -27.620 1.00 77.88 89 ASP A N 1
ATOM 724 C CA . ASP A 1 89 ? 18.699 -14.489 -28.459 1.00 77.88 89 ASP A CA 1
ATOM 725 C C . ASP A 1 89 ? 17.310 -14.017 -28.015 1.00 77.88 89 ASP A C 1
ATOM 727 O O . ASP A 1 89 ? 17.028 -12.820 -27.988 1.00 77.88 89 ASP A O 1
ATOM 731 N N . ALA A 1 90 ? 16.441 -14.947 -27.619 1.00 76.19 90 ALA A N 1
ATOM 732 C CA . ALA A 1 90 ? 15.087 -14.619 -27.185 1.00 76.19 90 ALA A CA 1
ATOM 733 C C . ALA A 1 90 ? 15.061 -14.033 -25.765 1.00 76.19 90 ALA A C 1
ATOM 735 O O . ALA A 1 90 ? 14.236 -13.169 -25.469 1.00 76.19 90 ALA A O 1
ATOM 736 N N . PHE A 1 91 ? 15.971 -14.474 -24.892 1.00 77.50 91 PHE A N 1
ATOM 737 C CA . PHE A 1 91 ? 16.191 -13.847 -23.588 1.00 77.50 91 PHE A CA 1
ATOM 738 C C . PHE A 1 91 ? 16.709 -12.419 -23.744 1.00 77.50 91 PHE A C 1
ATOM 740 O O . PHE A 1 91 ? 16.152 -11.479 -23.183 1.00 77.50 91 PHE A O 1
ATOM 747 N N . ASN A 1 92 ? 17.720 -12.263 -24.591 1.00 79.31 92 ASN A N 1
ATOM 748 C CA . ASN A 1 92 ? 18.329 -10.994 -24.930 1.00 79.31 92 ASN A CA 1
ATOM 749 C C . ASN A 1 92 ? 17.281 -9.983 -25.424 1.00 79.31 92 ASN A C 1
ATOM 751 O O . ASN A 1 92 ? 17.200 -8.887 -24.873 1.00 79.31 92 ASN A O 1
ATOM 755 N N . GLN A 1 93 ? 16.402 -10.365 -26.355 1.00 84.50 93 GLN A N 1
ATOM 756 C CA . GLN A 1 93 ? 15.339 -9.482 -26.862 1.00 84.50 93 GLN A CA 1
ATOM 757 C C . GLN A 1 93 ? 14.355 -8.992 -25.786 1.00 84.50 93 GLN A C 1
ATOM 759 O O . GLN A 1 93 ? 13.803 -7.896 -25.888 1.00 84.50 93 GLN A O 1
ATOM 764 N N . ARG A 1 94 ? 14.125 -9.776 -24.727 1.00 86.56 94 ARG A N 1
ATOM 765 C CA . ARG A 1 94 ? 13.221 -9.387 -23.630 1.00 86.56 94 ARG A CA 1
ATOM 766 C C . ARG A 1 94 ? 13.803 -8.291 -22.745 1.00 86.56 94 ARG A C 1
ATOM 768 O O . ARG A 1 94 ? 13.039 -7.533 -22.152 1.00 86.56 94 ARG A O 1
ATOM 775 N N . CYS A 1 95 ? 15.127 -8.195 -22.679 1.00 92.62 95 CYS A N 1
ATOM 776 C CA . CYS A 1 95 ? 15.829 -7.185 -21.895 1.00 92.62 95 CYS A CA 1
ATOM 777 C C . CYS A 1 95 ? 16.180 -5.926 -22.709 1.00 92.62 95 CYS A C 1
ATOM 779 O O . CYS A 1 95 ? 16.828 -5.028 -22.180 1.00 92.62 95 CYS A O 1
ATOM 781 N N . ASP A 1 96 ? 15.710 -5.816 -23.958 1.00 94.50 96 ASP A N 1
ATOM 782 C CA . ASP A 1 96 ? 15.959 -4.648 -24.816 1.00 94.50 96 ASP A CA 1
ATOM 783 C C . ASP A 1 96 ? 15.184 -3.400 -24.370 1.00 94.50 96 ASP A C 1
ATOM 785 O O . ASP A 1 96 ? 15.496 -2.294 -24.797 1.00 94.50 96 ASP A O 1
ATOM 789 N N . ASN A 1 97 ? 14.154 -3.550 -23.532 1.00 96.62 97 ASN A N 1
ATOM 790 C CA . ASN A 1 97 ? 13.337 -2.441 -23.044 1.00 96.62 97 ASN A CA 1
ATOM 791 C C . ASN A 1 97 ? 13.069 -2.602 -21.551 1.00 96.62 97 ASN A C 1
ATOM 793 O O . ASN A 1 97 ? 12.118 -3.280 -21.181 1.00 96.62 97 ASN A O 1
ATOM 797 N N . ILE A 1 98 ? 13.854 -1.953 -20.696 1.00 97.44 98 ILE A N 1
ATOM 798 C CA . ILE A 1 98 ? 13.734 -2.082 -19.235 1.00 97.44 98 ILE A CA 1
ATOM 799 C C . ILE A 1 98 ? 13.254 -0.784 -18.583 1.00 97.44 98 ILE A C 1
ATOM 801 O O . ILE A 1 98 ? 13.389 0.308 -19.149 1.00 97.44 98 ILE A O 1
ATOM 805 N N . LEU A 1 99 ? 12.673 -0.911 -17.392 1.00 98.25 99 LEU A N 1
ATOM 806 C CA . LEU A 1 99 ? 12.417 0.195 -16.478 1.00 98.25 99 LEU A CA 1
ATOM 807 C C . LEU A 1 99 ? 13.230 -0.036 -15.206 1.00 98.25 99 LEU A C 1
ATOM 809 O O . LEU A 1 99 ? 13.035 -1.035 -14.525 1.00 98.25 99 LEU A O 1
ATOM 813 N N . ILE A 1 100 ? 14.121 0.888 -14.869 1.00 97.81 100 ILE A N 1
ATOM 814 C CA . ILE A 1 100 ? 14.864 0.892 -13.611 1.00 97.81 100 ILE A CA 1
ATOM 815 C C . ILE A 1 100 ? 14.121 1.794 -12.628 1.00 97.81 100 ILE A C 1
ATOM 817 O O . ILE A 1 100 ? 13.970 2.997 -12.859 1.00 97.81 100 ILE A O 1
ATOM 821 N N . TYR A 1 101 ? 13.666 1.218 -11.523 1.00 97.06 101 TYR A N 1
ATOM 822 C CA . TYR A 1 101 ? 13.146 1.960 -10.386 1.00 97.06 101 TYR A CA 1
ATOM 823 C C . TYR A 1 101 ? 14.227 2.110 -9.320 1.00 97.06 101 TYR A C 1
ATOM 825 O O . TYR A 1 101 ? 14.803 1.126 -8.856 1.00 97.06 101 TYR A O 1
ATOM 833 N N . MET A 1 102 ? 14.467 3.356 -8.926 1.00 94.62 102 MET A N 1
ATOM 834 C CA . MET A 1 102 ? 15.364 3.729 -7.839 1.00 94.62 102 MET A CA 1
ATOM 835 C C . MET A 1 102 ? 14.515 4.188 -6.648 1.00 94.62 102 MET A C 1
ATOM 837 O O . MET A 1 102 ? 13.933 5.279 -6.704 1.00 94.62 102 MET A O 1
ATOM 841 N N . PRO A 1 103 ? 14.380 3.372 -5.586 1.00 89.88 103 PRO A N 1
ATOM 842 C CA . PRO A 1 103 ? 13.669 3.771 -4.379 1.00 89.88 103 PRO A CA 1
ATOM 843 C C . PRO A 1 103 ? 14.287 5.029 -3.772 1.00 89.88 103 PRO A C 1
ATOM 845 O O . PRO A 1 103 ? 15.508 5.170 -3.722 1.00 89.88 103 PRO A O 1
ATOM 848 N N . ASP A 1 104 ? 13.450 5.945 -3.287 1.00 78.38 104 ASP A N 1
ATOM 849 C CA . ASP A 1 104 ? 13.969 7.096 -2.553 1.00 78.38 104 ASP A CA 1
ATOM 850 C C . ASP A 1 104 ? 14.589 6.668 -1.223 1.00 78.38 104 ASP A C 1
ATOM 852 O O . ASP A 1 104 ? 14.133 5.722 -0.573 1.00 78.38 104 ASP A O 1
ATOM 856 N N . ALA A 1 105 ? 15.572 7.449 -0.776 1.00 67.38 105 ALA A N 1
ATOM 857 C CA . ALA A 1 105 ? 16.010 7.403 0.607 1.00 67.38 105 ALA A CA 1
ATOM 858 C C . ALA A 1 105 ? 14.839 7.769 1.543 1.00 67.38 105 ALA A C 1
ATOM 860 O O . ALA A 1 105 ? 14.098 8.731 1.304 1.00 67.38 105 ALA A O 1
ATOM 861 N N . PHE A 1 106 ? 14.691 7.010 2.625 1.00 54.59 106 PHE A N 1
ATOM 862 C CA . PHE A 1 106 ? 13.607 7.103 3.606 1.00 54.59 106 PHE A CA 1
ATOM 863 C C . PHE A 1 106 ? 13.528 8.475 4.273 1.00 54.59 106 PHE A C 1
ATOM 865 O O . PHE A 1 106 ? 12.425 8.922 4.582 1.00 54.59 106 PHE A O 1
ATOM 872 N N . ALA A 1 107 ? 14.650 9.202 4.323 1.00 50.03 107 ALA A N 1
ATOM 873 C CA . ALA A 1 107 ? 14.755 10.564 4.842 1.00 50.03 107 ALA A CA 1
ATOM 874 C C . ALA A 1 107 ? 13.744 11.539 4.229 1.00 50.03 107 ALA A C 1
ATOM 876 O O . ALA A 1 107 ? 13.355 12.535 4.845 1.00 50.03 107 ALA A O 1
ATOM 877 N N . PHE A 1 108 ? 13.287 11.244 3.013 1.00 57.62 108 PHE A N 1
ATOM 878 C CA . PHE A 1 108 ? 12.299 12.050 2.314 1.00 57.62 108 PHE A CA 1
ATOM 879 C C . PHE A 1 108 ? 10.880 11.475 2.422 1.00 57.62 108 PHE A C 1
ATOM 881 O O . PHE A 1 108 ? 9.913 12.227 2.282 1.00 57.62 108 PHE A O 1
ATOM 888 N N . HIS A 1 109 ? 10.728 10.170 2.688 1.00 70.88 109 HIS A N 1
ATOM 889 C CA . HIS A 1 109 ? 9.473 9.425 2.555 1.00 70.88 109 HIS A CA 1
ATOM 890 C C . HIS A 1 109 ? 9.401 8.163 3.447 1.00 70.88 109 HIS A C 1
ATOM 892 O O . HIS A 1 109 ? 10.184 7.230 3.280 1.00 70.88 109 HIS A O 1
ATOM 898 N N . GLY A 1 110 ? 8.369 8.060 4.298 1.00 78.12 110 GLY A N 1
ATOM 899 C CA . GLY A 1 110 ? 8.126 6.860 5.122 1.00 78.12 110 GLY A CA 1
ATOM 900 C C . GLY A 1 110 ? 7.637 5.621 4.343 1.00 78.12 110 GLY A C 1
ATOM 901 O O . GLY A 1 110 ? 7.253 5.729 3.175 1.00 78.12 110 GLY A O 1
ATOM 902 N N . HIS A 1 111 ? 7.563 4.456 5.009 1.00 83.00 111 HIS A N 1
ATOM 903 C CA . HIS A 1 111 ? 7.245 3.132 4.422 1.00 83.00 111 HIS A CA 1
ATOM 904 C C . HIS A 1 111 ? 6.125 3.137 3.388 1.00 83.00 111 HIS A C 1
ATOM 906 O O . HIS A 1 111 ? 6.326 2.752 2.238 1.00 83.00 111 HIS A O 1
ATOM 912 N N . GLY A 1 112 ? 4.940 3.606 3.792 1.00 87.19 112 GLY A N 1
ATOM 913 C CA . GLY A 1 112 ? 3.772 3.597 2.920 1.00 87.19 112 GLY A CA 1
ATOM 914 C C . GLY A 1 112 ? 4.025 4.380 1.634 1.00 87.19 112 GLY A C 1
ATOM 915 O O . GLY A 1 112 ? 3.570 3.971 0.574 1.00 87.19 112 GLY A O 1
ATOM 916 N N . SER A 1 113 ? 4.777 5.483 1.691 1.00 87.06 113 SER A N 1
ATOM 917 C CA . SER A 1 113 ? 5.106 6.268 0.498 1.00 87.06 113 SER A CA 1
ATOM 918 C C . SER A 1 113 ? 6.000 5.477 -0.460 1.00 87.06 113 SER A C 1
ATOM 920 O O . SER A 1 113 ? 5.682 5.398 -1.644 1.00 87.06 113 SER A O 1
ATOM 922 N N . GLN A 1 114 ? 7.057 4.832 0.041 1.00 88.62 114 GLN A N 1
ATOM 923 C CA . GLN A 1 114 ? 7.963 4.032 -0.792 1.00 88.62 114 GLN A CA 1
ATOM 924 C C . GLN A 1 114 ? 7.269 2.820 -1.413 1.00 88.62 114 GLN A C 1
ATOM 926 O O . GLN A 1 114 ? 7.426 2.578 -2.609 1.00 88.62 114 GLN A O 1
ATOM 931 N N . ILE A 1 115 ? 6.447 2.111 -0.631 1.00 92.75 115 ILE A N 1
ATOM 932 C CA . ILE A 1 115 ? 5.674 0.970 -1.129 1.00 92.75 115 ILE A CA 1
ATOM 933 C C . ILE A 1 115 ? 4.680 1.429 -2.199 1.00 92.75 115 ILE A C 1
ATOM 935 O O . ILE A 1 115 ? 4.644 0.838 -3.271 1.00 92.75 115 ILE A O 1
ATOM 939 N N . ASN A 1 116 ? 3.932 2.518 -1.984 1.00 92.69 116 ASN A N 1
ATOM 940 C CA . ASN A 1 116 ? 3.038 3.042 -3.024 1.00 92.69 116 ASN A CA 1
ATOM 941 C C . ASN A 1 116 ? 3.798 3.450 -4.294 1.00 92.69 116 ASN A C 1
ATOM 943 O O . ASN A 1 116 ? 3.334 3.157 -5.392 1.00 92.69 116 ASN A O 1
ATOM 947 N N . THR A 1 117 ? 4.961 4.099 -4.166 1.00 94.00 117 THR A N 1
ATOM 948 C CA . THR A 1 117 ? 5.794 4.454 -5.325 1.00 94.00 117 THR A CA 1
ATOM 949 C C . THR A 1 117 ? 6.266 3.198 -6.071 1.00 94.00 117 THR A C 1
ATOM 951 O O . THR A 1 117 ? 6.232 3.174 -7.299 1.00 94.00 117 THR A O 1
ATOM 954 N N . TYR A 1 118 ? 6.634 2.129 -5.360 1.00 95.50 118 TYR A N 1
ATOM 955 C CA . TYR A 1 118 ? 6.965 0.844 -5.977 1.00 95.50 118 TYR A CA 1
ATOM 956 C C . TYR A 1 118 ? 5.770 0.235 -6.720 1.00 95.50 118 TYR A C 1
ATOM 958 O O . TYR A 1 118 ? 5.918 -0.175 -7.867 1.00 95.50 118 TYR A O 1
ATOM 966 N N . LEU A 1 119 ? 4.570 0.239 -6.130 1.00 95.69 119 LEU A N 1
ATOM 967 C CA . LEU A 1 119 ? 3.363 -0.243 -6.814 1.00 95.69 119 LEU A CA 1
ATOM 968 C C . LEU A 1 119 ? 3.072 0.565 -8.091 1.00 95.69 119 LEU A C 1
ATOM 970 O O . LEU A 1 119 ? 2.700 -0.017 -9.108 1.00 95.69 119 LEU A O 1
ATOM 974 N N . MET A 1 120 ? 3.310 1.883 -8.090 1.00 96.12 120 MET A N 1
ATOM 975 C CA . MET A 1 120 ? 3.253 2.682 -9.323 1.00 96.12 120 MET A CA 1
ATOM 976 C C . MET A 1 120 ? 4.305 2.243 -10.341 1.00 96.12 120 MET A C 1
ATOM 978 O O . MET A 1 120 ? 3.985 2.139 -11.521 1.00 96.12 120 MET A O 1
ATOM 982 N N . ALA A 1 121 ? 5.543 1.976 -9.910 1.00 97.25 121 ALA A N 1
ATOM 983 C CA . ALA A 1 121 ? 6.601 1.492 -10.797 1.00 97.25 121 ALA A CA 1
ATOM 984 C C . ALA A 1 121 ? 6.183 0.187 -11.484 1.00 97.25 121 ALA A C 1
ATOM 986 O O . ALA A 1 121 ? 6.360 0.051 -12.692 1.00 97.25 121 ALA A O 1
ATOM 987 N N . VAL A 1 122 ? 5.553 -0.729 -10.740 1.00 97.38 122 VAL A N 1
ATOM 988 C CA . VAL A 1 122 ? 4.993 -1.971 -11.287 1.00 97.38 122 VAL A CA 1
ATOM 989 C C . VAL A 1 122 ? 3.905 -1.688 -12.320 1.00 97.38 122 VAL A C 1
ATOM 991 O O . VAL A 1 122 ? 3.958 -2.230 -13.424 1.00 97.38 122 VAL A O 1
ATOM 994 N N . LEU A 1 123 ? 2.937 -0.825 -12.004 1.00 97.12 123 LEU A N 1
ATOM 995 C CA . LEU A 1 123 ? 1.859 -0.470 -12.933 1.00 97.12 123 LEU A CA 1
ATOM 996 C C . LEU A 1 123 ? 2.408 0.139 -14.230 1.00 97.12 123 LEU A C 1
ATOM 998 O O . LEU A 1 123 ? 1.974 -0.237 -15.316 1.00 97.12 123 LEU A O 1
ATOM 1002 N N . VAL A 1 124 ? 3.385 1.045 -14.129 1.00 97.56 124 VAL A N 1
ATOM 1003 C CA . VAL A 1 124 ? 4.041 1.659 -15.294 1.00 97.56 124 VAL A CA 1
ATOM 1004 C C . VAL A 1 124 ? 4.819 0.619 -16.094 1.00 97.56 124 VAL A C 1
ATOM 1006 O O . VAL A 1 124 ? 4.654 0.545 -17.308 1.00 97.56 124 VAL A O 1
ATOM 1009 N N . ALA A 1 125 ? 5.647 -0.195 -15.440 1.00 97.62 125 ALA A N 1
ATOM 1010 C CA . ALA A 1 125 ? 6.477 -1.191 -16.111 1.00 97.62 125 ALA A CA 1
ATOM 1011 C C . ALA A 1 125 ? 5.627 -2.228 -16.859 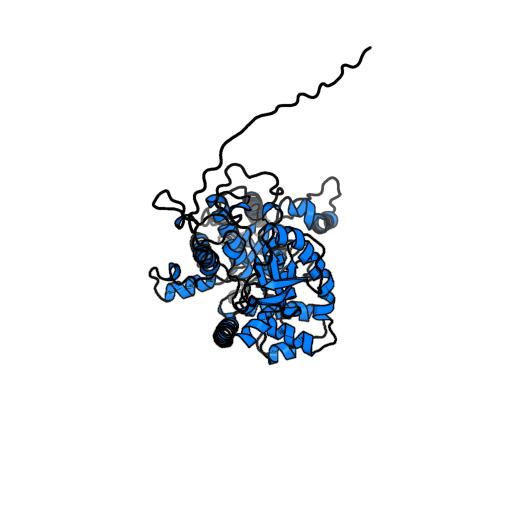1.00 97.62 125 ALA A C 1
ATOM 1013 O O . ALA A 1 125 ? 5.859 -2.490 -18.038 1.00 97.62 125 ALA A O 1
ATOM 1014 N N . THR A 1 126 ? 4.581 -2.747 -16.215 1.00 96.62 126 THR A N 1
ATOM 1015 C CA . THR A 1 126 ? 3.661 -3.721 -16.823 1.00 96.62 126 THR A CA 1
ATOM 1016 C C . THR A 1 126 ? 2.862 -3.126 -17.983 1.00 96.62 126 THR A C 1
ATOM 1018 O O . THR A 1 126 ? 2.699 -3.799 -19.002 1.00 96.62 126 THR A O 1
ATOM 1021 N N . TYR A 1 127 ? 2.423 -1.865 -17.881 1.00 97.38 127 TYR A N 1
ATOM 1022 C CA . TYR A 1 127 ? 1.725 -1.159 -18.964 1.00 97.38 127 TYR A CA 1
ATOM 1023 C C . TYR A 1 127 ? 2.628 -0.904 -20.169 1.00 97.38 127 TYR A C 1
ATOM 1025 O O . TYR A 1 127 ? 2.251 -1.182 -21.305 1.00 97.38 127 TYR A O 1
ATOM 1033 N N . LEU A 1 128 ? 3.853 -0.434 -19.919 1.00 96.38 128 LEU A N 1
ATOM 1034 C CA . LEU A 1 128 ? 4.855 -0.205 -20.960 1.00 96.38 128 LEU A CA 1
ATOM 1035 C C . LEU A 1 128 ? 5.478 -1.506 -21.485 1.00 96.38 128 LEU A C 1
ATOM 1037 O O . LEU A 1 128 ? 6.295 -1.451 -22.402 1.00 96.38 128 LEU A O 1
ATOM 1041 N N . ASN A 1 129 ? 5.097 -2.661 -20.926 1.00 95.25 129 ASN A N 1
ATOM 1042 C CA . ASN A 1 129 ? 5.644 -3.973 -21.254 1.00 95.25 129 ASN A CA 1
ATOM 1043 C C . ASN A 1 129 ? 7.178 -4.016 -21.122 1.00 95.25 129 ASN A C 1
ATOM 1045 O O . ASN A 1 129 ? 7.887 -4.435 -22.037 1.00 95.25 129 ASN A O 1
ATOM 1049 N N . ARG A 1 130 ? 7.680 -3.541 -19.980 1.00 96.88 130 ARG A N 1
ATOM 1050 C CA . ARG A 1 130 ? 9.104 -3.483 -19.637 1.00 96.88 130 ARG A CA 1
ATOM 1051 C C . ARG A 1 130 ? 9.367 -4.307 -18.383 1.00 96.88 130 ARG A C 1
ATOM 1053 O O . ARG A 1 130 ? 8.606 -4.159 -17.425 1.00 96.88 130 ARG A O 1
ATOM 1060 N N . PRO A 1 131 ? 10.441 -5.112 -18.328 1.00 96.31 131 PRO A N 1
ATOM 1061 C CA . PRO A 1 131 ? 10.904 -5.649 -17.065 1.00 96.31 131 PRO A CA 1
ATOM 1062 C C . PRO A 1 131 ? 11.235 -4.509 -16.095 1.00 96.31 131 PRO A C 1
ATOM 1064 O O . PRO A 1 131 ? 11.883 -3.530 -16.479 1.00 96.31 131 PRO A O 1
ATOM 1067 N N . LEU A 1 132 ? 10.764 -4.630 -14.857 1.00 97.62 132 LEU A N 1
ATOM 1068 C CA . LEU A 1 132 ? 11.067 -3.696 -13.778 1.00 97.62 132 LEU A CA 1
ATOM 1069 C C . LEU A 1 132 ? 12.317 -4.179 -13.055 1.00 97.62 132 LEU A C 1
ATOM 1071 O O . LEU A 1 132 ? 12.321 -5.293 -12.552 1.00 97.62 132 LEU A O 1
ATOM 1075 N N . LEU A 1 133 ? 13.348 -3.346 -12.978 1.00 96.81 133 LEU A N 1
ATOM 1076 C CA . LEU A 1 133 ? 14.557 -3.605 -12.203 1.00 96.81 133 LEU A CA 1
ATOM 1077 C C . LEU A 1 133 ? 14.610 -2.666 -11.004 1.00 96.81 133 LEU A C 1
ATOM 1079 O O . LEU A 1 133 ? 14.256 -1.493 -11.117 1.00 96.81 133 LEU A O 1
ATOM 1083 N N . LEU A 1 134 ? 15.092 -3.170 -9.874 1.00 95.19 134 LEU A N 1
ATOM 1084 C CA . LEU A 1 134 ? 15.316 -2.378 -8.672 1.00 95.19 134 LEU A CA 1
ATOM 1085 C C . LEU A 1 134 ? 16.801 -2.015 -8.572 1.00 95.19 134 LEU A C 1
ATOM 1087 O O . LEU A 1 134 ? 17.637 -2.910 -8.465 1.00 95.19 134 LEU A O 1
ATOM 1091 N N . LEU A 1 135 ? 17.123 -0.722 -8.608 1.00 94.31 135 LEU A N 1
ATOM 1092 C CA . LEU A 1 135 ? 18.486 -0.225 -8.404 1.00 94.31 135 LEU A CA 1
ATOM 1093 C C . LEU A 1 135 ? 18.573 0.498 -7.061 1.00 94.31 135 LEU A C 1
ATOM 1095 O O . LEU A 1 135 ? 17.879 1.487 -6.830 1.00 94.31 135 LEU A O 1
ATOM 1099 N N . GLU A 1 136 ? 19.445 0.011 -6.188 1.00 90.06 136 GLU A N 1
ATOM 1100 C CA . GLU A 1 136 ? 19.587 0.490 -4.814 1.00 90.06 136 GLU A CA 1
ATOM 1101 C C . GLU A 1 136 ? 20.969 1.101 -4.584 1.00 90.06 136 GLU A C 1
ATOM 1103 O O . GLU A 1 136 ? 21.929 0.681 -5.235 1.00 90.06 136 GLU A O 1
ATOM 1108 N N . PRO A 1 137 ? 21.097 2.079 -3.668 1.00 85.38 137 PRO A N 1
ATOM 1109 C CA . PRO A 1 137 ? 22.398 2.641 -3.337 1.00 85.38 137 PRO A CA 1
ATOM 1110 C C . PRO A 1 137 ? 23.313 1.563 -2.753 1.00 85.38 137 PRO A C 1
ATOM 1112 O O . PRO A 1 137 ? 22.896 0.765 -1.906 1.00 85.38 137 PRO A O 1
ATOM 1115 N N . SER A 1 138 ? 24.583 1.571 -3.167 1.00 82.50 138 SER A N 1
ATOM 1116 C CA . SER A 1 138 ? 25.614 0.805 -2.464 1.00 82.50 138 SER A CA 1
ATOM 1117 C C . SER A 1 138 ? 25.833 1.379 -1.056 1.00 82.50 138 SER A C 1
ATOM 1119 O O . SER A 1 138 ? 25.345 2.465 -0.727 1.00 82.50 138 SER A O 1
ATOM 1121 N N . GLY A 1 139 ? 26.569 0.650 -0.209 1.00 75.75 139 GLY A N 1
ATOM 1122 C CA . GLY A 1 139 ? 26.832 1.069 1.173 1.00 75.75 139 GLY A CA 1
ATOM 1123 C C . GLY A 1 139 ? 27.448 2.470 1.286 1.00 75.75 139 GLY A C 1
ATOM 1124 O O . GLY A 1 139 ? 27.111 3.198 2.211 1.00 75.75 139 GLY A O 1
ATOM 1125 N N . GLU A 1 140 ? 28.264 2.882 0.311 1.00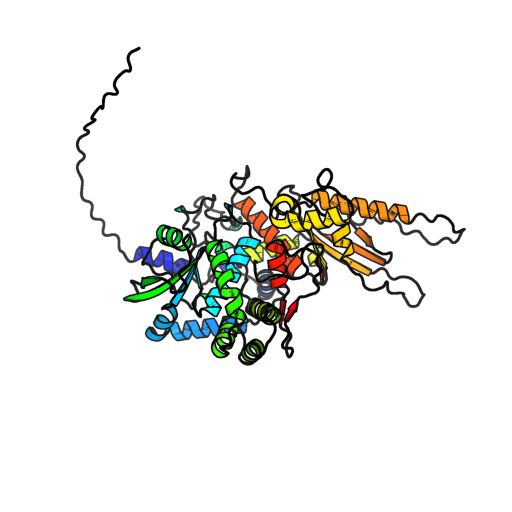 77.06 140 GLU A N 1
ATOM 1126 C CA . GLU A 1 140 ? 28.916 4.203 0.273 1.00 77.06 140 GLU A CA 1
ATOM 1127 C C . GLU A 1 140 ? 27.931 5.365 0.072 1.00 77.06 140 GLU A C 1
ATOM 1129 O O . GLU A 1 140 ? 28.178 6.480 0.525 1.00 77.06 140 GLU A O 1
ATOM 1134 N N . TRP A 1 141 ? 26.796 5.102 -0.579 1.00 74.88 141 TRP A N 1
ATOM 1135 C CA . TRP A 1 141 ? 25.748 6.092 -0.849 1.00 74.88 141 TRP A CA 1
ATOM 1136 C C . TRP A 1 141 ? 24.620 6.049 0.183 1.00 74.88 141 TRP A C 1
ATOM 1138 O O . TRP A 1 141 ? 23.640 6.790 0.065 1.00 74.88 141 TRP A O 1
ATOM 1148 N N . ASN A 1 142 ? 24.728 5.171 1.181 1.00 73.50 142 ASN A N 1
ATOM 1149 C CA . ASN A 1 142 ? 23.720 5.024 2.209 1.00 73.50 142 ASN A CA 1
ATOM 1150 C C . ASN A 1 142 ? 24.030 5.936 3.400 1.00 73.50 142 ASN A C 1
ATOM 1152 O O . ASN A 1 142 ? 25.077 5.833 4.028 1.00 73.50 142 ASN A O 1
ATOM 1156 N N . THR A 1 143 ? 23.096 6.822 3.736 1.00 75.06 143 THR A N 1
ATOM 1157 C CA . THR A 1 143 ? 23.253 7.769 4.848 1.00 75.06 143 THR A CA 1
ATOM 1158 C C . THR A 1 143 ? 22.983 7.153 6.222 1.00 75.06 143 THR A C 1
ATOM 1160 O O . THR A 1 143 ? 23.136 7.842 7.227 1.00 75.06 143 THR A O 1
ATOM 1163 N N . TYR A 1 144 ? 22.530 5.897 6.288 1.00 73.19 144 TYR A N 1
ATOM 1164 C CA . TYR A 1 144 ? 22.154 5.233 7.534 1.00 73.19 144 TYR A CA 1
ATOM 1165 C C . TYR A 1 144 ? 23.247 4.279 8.017 1.00 73.19 144 TYR A C 1
ATOM 1167 O O . TYR A 1 144 ? 23.699 3.407 7.271 1.00 73.19 144 TYR A O 1
ATOM 1175 N N . ASP A 1 145 ? 23.582 4.361 9.307 1.00 66.50 145 ASP A N 1
ATOM 1176 C CA . ASP A 1 145 ? 24.443 3.378 9.970 1.00 66.50 145 ASP A CA 1
ATOM 1177 C C . ASP A 1 145 ? 23.903 1.954 9.757 1.00 66.50 145 ASP A C 1
ATOM 1179 O O . ASP A 1 145 ? 22.703 1.697 9.903 1.00 66.50 145 ASP A O 1
ATOM 1183 N N . GLY A 1 146 ? 24.773 1.007 9.404 1.00 67.38 146 GLY A N 1
ATOM 1184 C CA . GLY A 1 146 ? 24.340 -0.349 9.043 1.00 67.38 146 GLY A CA 1
ATOM 1185 C C . GLY A 1 146 ? 23.853 -0.500 7.595 1.00 67.38 146 GLY A C 1
ATOM 1186 O O . GLY A 1 146 ? 23.280 -1.534 7.238 1.00 67.38 146 GLY A O 1
ATOM 1187 N N . GLY A 1 147 ? 24.034 0.539 6.773 1.00 71.50 147 GLY A N 1
ATOM 1188 C CA . GLY A 1 147 ? 23.821 0.492 5.331 1.00 71.50 147 GLY A CA 1
ATOM 1189 C C . GLY A 1 147 ? 22.365 0.317 4.916 1.00 71.50 147 GLY A C 1
ATOM 1190 O O . GLY A 1 147 ? 22.119 -0.103 3.792 1.00 71.50 147 GLY A O 1
ATOM 1191 N N . SER A 1 148 ? 21.386 0.594 5.789 1.00 80.38 148 SER A N 1
ATOM 1192 C CA . SER A 1 148 ? 19.979 0.609 5.385 1.00 80.38 148 SER A CA 1
ATOM 1193 C C . SER A 1 148 ? 19.068 1.428 6.277 1.00 80.38 148 SER A C 1
ATOM 1195 O O . SER A 1 148 ? 19.067 1.328 7.508 1.00 80.38 148 SER A O 1
ATOM 1197 N N . GLN A 1 149 ? 18.166 2.126 5.602 1.00 79.81 149 GLN A N 1
ATOM 1198 C CA . GLN A 1 149 ? 17.000 2.758 6.196 1.00 79.81 149 GLN A CA 1
ATOM 1199 C C . GLN A 1 149 ? 16.047 1.767 6.871 1.00 79.81 149 GLN A C 1
ATOM 1201 O O . GLN A 1 149 ? 15.334 2.137 7.800 1.00 79.81 149 GLN A O 1
ATOM 1206 N N . PHE A 1 150 ? 16.055 0.495 6.451 1.00 85.81 150 PHE A N 1
ATOM 1207 C CA . PHE A 1 150 ? 15.189 -0.516 7.051 1.00 85.81 150 PHE A CA 1
ATOM 1208 C C . PHE A 1 150 ? 15.778 -1.156 8.313 1.00 85.81 150 PHE A C 1
ATOM 1210 O O . PHE A 1 150 ? 15.142 -2.022 8.910 1.00 85.81 150 PHE A O 1
ATOM 1217 N N . GLY A 1 151 ? 16.952 -0.708 8.759 1.00 86.56 151 GLY A N 1
ATOM 1218 C CA . GLY A 1 151 ? 17.606 -1.245 9.942 1.00 86.56 151 GLY A CA 1
ATOM 1219 C C . GLY A 1 151 ? 18.246 -2.619 9.720 1.00 86.56 151 GLY A C 1
ATOM 1220 O O . GLY A 1 151 ? 18.368 -3.096 8.595 1.00 86.56 151 GLY A O 1
ATOM 1221 N N . CYS A 1 152 ? 18.693 -3.236 10.807 1.00 84.88 152 CYS A N 1
ATOM 1222 C CA . CYS A 1 152 ? 19.522 -4.434 10.854 1.00 84.88 152 CYS A CA 1
ATOM 1223 C C . CYS A 1 152 ? 18.859 -5.520 11.734 1.00 84.88 152 CYS A C 1
ATOM 1225 O O . CYS A 1 152 ? 18.678 -5.257 12.927 1.00 84.88 152 CYS A O 1
ATOM 1227 N N . PRO A 1 153 ? 18.524 -6.719 11.207 1.00 83.88 153 PRO A N 1
ATOM 1228 C CA . PRO A 1 153 ? 18.010 -7.827 12.023 1.00 83.88 153 PRO A CA 1
ATOM 1229 C C . PRO A 1 153 ? 19.038 -8.273 13.065 1.00 83.88 153 PRO A C 1
ATOM 1231 O O . PRO A 1 153 ? 20.163 -8.581 12.699 1.00 83.88 153 PRO A O 1
ATOM 1234 N N . SER A 1 154 ? 18.691 -8.339 14.353 1.00 77.06 154 SER A N 1
ATOM 1235 C CA . SER A 1 154 ? 19.670 -8.538 15.441 1.00 77.06 154 SER A CA 1
ATOM 1236 C C . SER A 1 154 ? 20.477 -9.842 15.375 1.00 77.06 154 SER A C 1
ATOM 1238 O O . SER A 1 154 ? 21.599 -9.897 15.877 1.00 77.06 154 SER A O 1
ATOM 1240 N N . ASP A 1 155 ? 19.907 -10.891 14.788 1.00 74.44 155 ASP A N 1
ATOM 1241 C CA . ASP A 1 155 ? 20.513 -12.217 14.656 1.00 74.44 155 ASP A CA 1
ATOM 1242 C C . ASP A 1 155 ? 21.575 -12.292 13.550 1.00 74.44 155 ASP A C 1
ATOM 1244 O O . ASP A 1 155 ? 22.441 -13.157 13.596 1.00 74.44 155 ASP A O 1
ATOM 1248 N N . MET A 1 156 ? 21.580 -11.341 12.613 1.00 67.44 156 MET A N 1
ATOM 1249 C CA . MET A 1 156 ? 22.559 -11.287 11.521 1.00 67.44 156 MET A CA 1
ATOM 1250 C C . MET A 1 156 ? 23.874 -10.584 11.906 1.00 67.44 156 MET A C 1
ATOM 1252 O O . MET A 1 156 ? 24.823 -10.594 11.129 1.00 67.44 156 MET A O 1
ATOM 1256 N N . PHE A 1 157 ? 23.960 -9.983 13.101 1.00 63.91 157 PHE A N 1
ATOM 1257 C CA . PHE A 1 157 ? 25.117 -9.171 13.532 1.00 63.91 157 PHE A CA 1
ATOM 1258 C C . PHE A 1 157 ? 25.889 -9.766 14.714 1.00 63.91 157 PHE A C 1
ATOM 1260 O O . PHE A 1 157 ? 26.726 -9.084 15.312 1.00 63.91 157 PHE A O 1
ATOM 1267 N N . ARG A 1 158 ? 25.641 -11.030 15.072 1.00 52.97 158 ARG A N 1
ATOM 1268 C CA . ARG A 1 158 ? 26.340 -11.706 16.171 1.00 52.97 158 ARG A CA 1
ATOM 1269 C C . ARG A 1 158 ? 27.071 -12.949 15.678 1.00 52.97 158 ARG A C 1
ATOM 1271 O O . ARG A 1 158 ? 26.432 -13.924 15.326 1.00 52.97 158 ARG A O 1
ATOM 1278 N N . GLU A 1 159 ? 28.406 -12.894 15.718 1.00 44.94 159 GLU A N 1
ATOM 1279 C CA . GLU A 1 159 ? 29.187 -13.773 16.612 1.00 44.94 159 GLU A CA 1
ATOM 1280 C C . GLU A 1 159 ? 30.699 -13.476 16.649 1.00 44.94 159 GLU A C 1
ATOM 1282 O O . GLU A 1 159 ? 31.327 -13.855 17.626 1.00 44.94 159 GLU A O 1
ATOM 1287 N N . ASN A 1 160 ? 31.297 -12.723 15.710 1.00 45.78 160 ASN A N 1
ATOM 1288 C CA . ASN A 1 160 ? 32.773 -12.596 15.667 1.00 45.78 160 ASN A CA 1
ATOM 1289 C C . ASN A 1 160 ? 33.356 -11.187 15.423 1.00 45.78 160 ASN A C 1
ATOM 1291 O O . ASN A 1 160 ? 34.438 -11.080 14.854 1.00 45.78 160 ASN A O 1
ATOM 1295 N N . ASN A 1 161 ? 32.696 -10.092 15.828 1.00 52.69 161 ASN A N 1
ATOM 1296 C CA . ASN A 1 161 ? 33.173 -8.696 15.647 1.00 52.69 161 ASN A CA 1
ATOM 1297 C C . ASN A 1 161 ? 33.529 -8.264 14.200 1.00 52.69 161 ASN A C 1
ATOM 1299 O O . ASN A 1 161 ? 33.805 -7.092 13.966 1.00 52.69 161 ASN A O 1
ATOM 1303 N N . GLN A 1 162 ? 33.473 -9.165 13.220 1.00 53.56 162 GLN A N 1
ATOM 1304 C CA . GLN A 1 162 ? 33.499 -8.885 11.794 1.00 53.56 162 GLN A CA 1
ATOM 1305 C C . GLN A 1 162 ? 32.058 -8.918 11.300 1.00 53.56 162 GLN A C 1
ATOM 1307 O O . GLN A 1 162 ? 31.484 -9.971 11.036 1.00 53.56 162 GLN A O 1
ATOM 1312 N N . GLN A 1 163 ? 31.459 -7.732 11.245 1.00 55.94 163 GLN A N 1
ATOM 1313 C CA . GLN A 1 163 ? 30.190 -7.488 10.575 1.00 55.94 163 GLN A CA 1
ATOM 1314 C C . GLN A 1 163 ? 30.409 -7.637 9.068 1.00 55.94 163 GLN A C 1
ATOM 1316 O O . GLN A 1 163 ? 30.645 -6.653 8.373 1.00 55.94 163 GLN A O 1
ATOM 1321 N N . SER A 1 164 ? 30.378 -8.861 8.551 1.00 57.72 164 SER A N 1
ATOM 1322 C CA . SER A 1 164 ? 30.221 -9.035 7.112 1.00 57.72 164 SER A CA 1
ATOM 1323 C C . SER A 1 164 ? 28.747 -8.777 6.801 1.00 57.72 164 SER A C 1
ATOM 1325 O O . SER A 1 164 ? 27.879 -9.597 7.087 1.00 57.72 164 SER A O 1
ATOM 1327 N N . MET A 1 165 ? 28.460 -7.584 6.275 1.00 64.50 165 MET A N 1
ATOM 1328 C CA . MET A 1 165 ? 27.170 -7.268 5.648 1.00 64.50 165 MET A CA 1
ATOM 1329 C C . MET A 1 165 ? 27.066 -7.877 4.241 1.00 64.50 165 MET A C 1
ATOM 1331 O O . MET A 1 165 ? 26.151 -7.539 3.487 1.00 64.50 165 MET A O 1
ATOM 1335 N N . ASP A 1 166 ? 28.014 -8.740 3.867 1.00 67.12 166 ASP A N 1
ATOM 1336 C CA . ASP A 1 166 ? 28.141 -9.248 2.512 1.00 67.12 166 ASP A CA 1
ATOM 1337 C C . ASP A 1 166 ? 26.915 -10.104 2.183 1.00 67.12 166 ASP A C 1
ATOM 1339 O O . ASP A 1 166 ? 26.640 -11.127 2.808 1.00 67.12 166 ASP A O 1
ATOM 1343 N N . GLY A 1 167 ? 26.139 -9.638 1.206 1.00 70.56 167 GLY A N 1
ATOM 1344 C CA . GLY A 1 167 ? 24.939 -10.317 0.723 1.00 70.56 167 GLY A CA 1
ATOM 1345 C C . GLY A 1 167 ? 23.620 -9.860 1.347 1.00 70.56 167 GLY A C 1
ATOM 1346 O O . GLY A 1 167 ? 22.574 -10.337 0.907 1.00 70.56 167 GLY A O 1
ATOM 1347 N N . PHE A 1 168 ? 23.614 -8.925 2.307 1.00 77.94 168 PHE A N 1
ATOM 1348 C CA . PHE A 1 168 ? 22.354 -8.364 2.798 1.00 77.94 168 PHE A CA 1
ATOM 1349 C C . PHE A 1 168 ? 21.953 -7.125 1.984 1.00 77.94 168 PHE A C 1
ATOM 1351 O O . PHE A 1 168 ? 22.761 -6.205 1.837 1.00 77.94 168 PHE A O 1
ATOM 1358 N N . PRO A 1 169 ? 20.720 -7.047 1.454 1.00 85.50 169 PRO A N 1
ATOM 1359 C CA . PRO A 1 169 ? 20.359 -5.923 0.604 1.00 85.50 169 PRO A CA 1
ATOM 1360 C C . PRO A 1 169 ? 20.316 -4.612 1.390 1.00 85.50 169 PRO A C 1
ATOM 1362 O O . PRO A 1 169 ? 19.889 -4.599 2.540 1.00 85.50 169 PRO A O 1
ATOM 1365 N N . ASN A 1 170 ? 20.754 -3.499 0.805 1.00 80.94 170 ASN A N 1
ATOM 1366 C CA . ASN A 1 170 ? 20.922 -2.221 1.515 1.00 80.94 170 ASN A CA 1
ATOM 1367 C C . ASN A 1 170 ? 19.711 -1.282 1.393 1.00 80.94 170 ASN A C 1
ATOM 1369 O O . ASN A 1 170 ? 19.534 -0.369 2.206 1.00 80.94 170 ASN A O 1
ATOM 1373 N N . GLY A 1 171 ? 18.833 -1.519 0.420 1.00 87.12 171 GLY A N 1
ATOM 1374 C CA . GLY A 1 171 ? 17.690 -0.661 0.140 1.00 87.12 171 GLY A CA 1
ATOM 1375 C C . GLY A 1 171 ? 16.338 -1.301 0.433 1.00 87.12 171 GLY A C 1
ATOM 1376 O O . GLY A 1 171 ? 16.146 -2.040 1.395 1.00 87.12 171 GLY A O 1
ATOM 1377 N N . PHE A 1 172 ? 15.376 -0.961 -0.412 1.00 89.62 172 PHE A N 1
ATOM 1378 C CA . PHE A 1 172 ? 13.985 -1.401 -0.389 1.00 89.62 172 PHE A CA 1
ATOM 1379 C C . PHE A 1 172 ? 13.809 -2.923 -0.455 1.00 89.62 172 PHE A C 1
ATOM 1381 O O . PHE A 1 172 ? 12.899 -3.469 0.168 1.00 89.62 172 PHE A O 1
ATOM 1388 N N . SER A 1 173 ? 14.723 -3.622 -1.114 1.00 91.62 173 SER A N 1
ATOM 1389 C CA . SER A 1 173 ? 14.797 -5.076 -1.174 1.00 91.62 173 SER A CA 1
ATOM 1390 C C . SER A 1 173 ? 15.138 -5.719 0.172 1.00 91.62 173 SER A C 1
ATOM 1392 O O . SER A 1 173 ? 14.904 -6.911 0.341 1.00 91.62 173 SER A O 1
ATOM 1394 N N . ARG A 1 174 ? 15.600 -4.951 1.174 1.00 89.25 174 ARG A N 1
ATOM 1395 C CA . ARG A 1 174 ? 15.678 -5.413 2.572 1.00 89.25 174 ARG A CA 1
ATOM 1396 C C . ARG A 1 174 ? 14.291 -5.679 3.158 1.00 89.25 174 ARG A C 1
ATOM 1398 O O . ARG A 1 174 ? 14.151 -6.529 4.034 1.00 89.25 174 ARG A O 1
ATOM 1405 N N . LEU A 1 175 ? 13.284 -4.942 2.691 1.00 90.94 175 LEU A N 1
ATOM 1406 C CA . LEU A 1 175 ? 11.902 -5.041 3.147 1.00 90.94 175 LEU A CA 1
ATOM 1407 C C . LEU A 1 175 ? 11.083 -5.984 2.261 1.00 90.94 175 LEU A C 1
ATOM 1409 O O . LEU A 1 175 ? 10.412 -6.886 2.765 1.00 90.94 175 LEU A O 1
ATOM 1413 N N . ILE A 1 176 ? 11.133 -5.761 0.948 1.00 93.19 176 ILE A N 1
ATOM 1414 C CA . ILE A 1 176 ? 10.281 -6.450 -0.021 1.00 93.19 176 ILE A CA 1
ATOM 1415 C C . ILE A 1 176 ? 11.056 -7.467 -0.858 1.00 93.19 176 ILE A C 1
ATOM 1417 O O . ILE A 1 176 ? 12.195 -7.244 -1.261 1.00 93.19 176 ILE A O 1
ATOM 1421 N N . HIS A 1 177 ? 10.403 -8.576 -1.171 1.00 93.56 177 HIS A N 1
ATOM 1422 C CA . HIS A 1 177 ? 10.857 -9.533 -2.163 1.00 93.56 177 HIS A CA 1
ATOM 1423 C C . HIS A 1 177 ? 10.400 -9.067 -3.549 1.00 93.56 177 HIS A C 1
ATOM 1425 O O . HIS A 1 177 ? 9.205 -9.071 -3.847 1.00 93.56 177 HIS A O 1
ATOM 1431 N N . HIS A 1 178 ? 11.347 -8.642 -4.388 1.00 93.50 178 HIS A N 1
ATOM 1432 C CA . HIS A 1 178 ? 11.073 -8.222 -5.761 1.00 93.50 178 HIS A CA 1
ATOM 1433 C C . HIS A 1 178 ? 10.858 -9.458 -6.661 1.00 93.50 178 HIS A C 1
ATOM 1435 O O . HIS A 1 178 ? 11.805 -10.218 -6.860 1.00 93.50 178 HIS A O 1
ATOM 1441 N N . PRO A 1 179 ? 9.644 -9.702 -7.193 1.00 91.44 179 PRO A N 1
ATOM 1442 C CA . PRO A 1 179 ? 9.340 -10.955 -7.882 1.00 91.44 179 PRO A CA 1
ATOM 1443 C C . PRO A 1 179 ? 10.125 -11.162 -9.181 1.00 91.44 179 PRO A C 1
ATOM 1445 O O . PRO A 1 179 ? 10.254 -10.248 -9.998 1.00 91.44 179 PRO A O 1
ATOM 1448 N N . VAL A 1 180 ? 10.544 -12.409 -9.428 1.00 87.62 180 VAL A N 1
ATOM 1449 C CA . VAL A 1 180 ? 11.345 -12.778 -10.612 1.00 87.62 180 VAL A CA 1
ATOM 1450 C C . VAL A 1 180 ? 10.655 -12.440 -11.928 1.00 87.62 180 VAL A C 1
ATOM 1452 O O . VAL A 1 180 ? 11.286 -12.041 -12.906 1.00 87.62 180 VAL A O 1
ATOM 1455 N N . TRP A 1 181 ? 9.334 -12.553 -11.943 1.00 87.12 181 TRP A N 1
ATOM 1456 C CA . TRP A 1 181 ? 8.514 -12.298 -13.117 1.00 87.12 181 TRP A CA 1
ATOM 1457 C C . TRP A 1 181 ? 8.450 -10.825 -13.523 1.00 87.12 181 TRP A C 1
ATOM 1459 O O . TRP A 1 181 ? 8.212 -10.527 -14.691 1.00 87.12 181 TRP A O 1
ATOM 1469 N N . LEU A 1 182 ? 8.696 -9.901 -12.589 1.00 92.25 182 LEU A N 1
ATOM 1470 C CA . LEU A 1 182 ? 8.770 -8.482 -12.913 1.00 92.25 182 LEU A CA 1
ATOM 1471 C C . LEU A 1 182 ? 10.071 -8.130 -13.617 1.00 92.25 182 LEU A C 1
ATOM 1473 O O . LEU A 1 182 ? 10.041 -7.402 -14.606 1.00 92.25 182 LEU A O 1
ATOM 1477 N N . HIS A 1 183 ? 11.202 -8.640 -13.132 1.00 92.62 183 HIS A N 1
ATOM 1478 C CA . HIS A 1 183 ? 12.499 -8.342 -13.732 1.00 92.62 183 HIS A CA 1
ATOM 1479 C C . HIS A 1 183 ? 12.861 -9.294 -14.881 1.00 92.62 183 HIS A C 1
ATOM 1481 O O . HIS A 1 183 ? 13.784 -9.009 -15.638 1.00 92.62 183 HIS A O 1
ATOM 1487 N N . ASN A 1 184 ? 12.139 -10.408 -15.053 1.00 88.56 184 ASN A N 1
ATOM 1488 C CA . ASN A 1 184 ? 12.320 -11.398 -16.125 1.00 88.56 184 ASN A CA 1
ATOM 1489 C C . ASN A 1 184 ? 13.750 -11.960 -16.246 1.00 88.56 184 ASN A C 1
ATOM 1491 O O . ASN A 1 184 ? 14.175 -12.363 -17.327 1.00 88.56 184 ASN A O 1
ATOM 1495 N N . GLY A 1 185 ? 14.512 -11.970 -15.150 1.00 87.50 185 GLY A N 1
ATOM 1496 C CA . GLY A 1 185 ? 15.934 -12.334 -15.163 1.00 87.50 185 GLY A CA 1
ATOM 1497 C C . GLY A 1 185 ? 16.854 -11.286 -15.804 1.00 87.50 185 GLY A C 1
ATOM 1498 O O . GLY A 1 185 ? 18.063 -11.499 -15.844 1.00 87.50 185 GLY A O 1
ATOM 1499 N N . CYS A 1 186 ? 16.319 -10.156 -16.273 1.00 92.31 186 CYS A N 1
ATOM 1500 C CA . CYS A 1 186 ? 17.123 -9.051 -16.772 1.00 92.31 186 CYS A CA 1
ATOM 1501 C C . CYS A 1 186 ? 17.974 -8.454 -15.649 1.00 92.31 186 CYS A C 1
ATOM 1503 O O . CYS A 1 186 ? 17.631 -8.522 -14.466 1.00 92.31 186 CYS A O 1
ATOM 1505 N N . ARG A 1 187 ? 19.086 -7.846 -16.049 1.00 92.62 187 ARG A N 1
ATOM 1506 C CA . ARG A 1 187 ? 20.032 -7.177 -15.160 1.00 92.62 187 ARG A CA 1
ATOM 1507 C C . ARG A 1 187 ? 20.112 -5.694 -15.481 1.00 92.62 187 ARG A C 1
ATOM 1509 O O . ARG A 1 187 ? 19.709 -5.254 -16.557 1.00 92.62 187 ARG A O 1
ATOM 1516 N N . ILE A 1 188 ? 20.688 -4.951 -14.551 1.00 94.81 188 ILE A N 1
ATOM 1517 C CA . ILE A 1 188 ? 20.986 -3.538 -14.742 1.00 94.81 188 ILE A CA 1
ATOM 1518 C C . ILE A 1 188 ? 22.175 -3.434 -15.714 1.00 94.81 188 ILE A C 1
ATOM 1520 O O . ILE A 1 188 ? 23.176 -4.115 -15.482 1.00 94.81 188 ILE A O 1
ATOM 1524 N N . PRO A 1 189 ? 22.076 -2.652 -16.806 1.00 94.06 189 PRO A N 1
ATOM 1525 C CA . PRO A 1 189 ? 23.209 -2.391 -17.690 1.00 94.06 189 PRO A CA 1
ATOM 1526 C C . PRO A 1 189 ? 24.353 -1.706 -16.943 1.00 94.06 189 PRO A C 1
ATOM 1528 O O . PRO A 1 189 ? 24.133 -0.835 -16.101 1.00 94.06 189 PRO A O 1
ATOM 1531 N N . ASP A 1 190 ? 25.577 -2.065 -17.306 1.00 92.44 190 ASP A N 1
ATOM 1532 C CA . ASP A 1 190 ? 26.818 -1.547 -16.728 1.00 92.44 190 ASP A CA 1
ATOM 1533 C C . ASP A 1 190 ? 27.316 -0.259 -17.403 1.00 92.44 190 ASP A C 1
ATOM 1535 O O . ASP A 1 190 ? 28.431 0.193 -17.156 1.00 92.44 190 ASP A O 1
ATOM 1539 N N . SER A 1 191 ? 26.477 0.367 -18.234 1.00 91.44 191 SER A N 1
ATOM 1540 C CA . SER A 1 191 ? 26.810 1.595 -18.959 1.00 91.44 191 SER A CA 1
ATOM 1541 C C . SER A 1 191 ? 27.058 2.798 -18.046 1.00 91.44 191 SER A C 1
ATOM 1543 O O . SER A 1 191 ? 27.685 3.769 -18.471 1.00 91.44 191 SER A O 1
ATOM 1545 N N . HIS A 1 192 ? 26.533 2.766 -16.819 1.00 92.94 192 HIS A N 1
ATOM 1546 C CA . HIS A 1 192 ? 26.582 3.874 -15.872 1.00 92.94 192 HIS A CA 1
ATOM 1547 C C . HIS A 1 192 ? 26.713 3.384 -14.428 1.00 92.94 192 HIS A C 1
ATOM 1549 O O . HIS A 1 192 ? 26.119 2.376 -14.037 1.00 92.94 192 HIS A O 1
ATOM 1555 N N . GLU A 1 193 ? 27.443 4.158 -13.628 1.00 92.75 193 GLU A N 1
ATOM 1556 C CA . GLU A 1 193 ? 27.498 4.016 -12.176 1.00 92.75 193 GLU A CA 1
ATOM 1557 C C . GLU A 1 193 ? 26.209 4.534 -11.508 1.00 92.75 193 GLU A C 1
ATOM 1559 O O . GLU A 1 193 ? 25.354 5.181 -12.127 1.00 92.75 193 GLU A O 1
ATOM 1564 N N . TYR A 1 194 ? 26.039 4.214 -10.221 1.00 91.31 194 TYR A N 1
ATOM 1565 C CA . TYR A 1 194 ? 24.834 4.558 -9.462 1.00 91.31 194 TYR A CA 1
ATOM 1566 C C . TYR A 1 194 ? 24.562 6.070 -9.420 1.00 91.31 194 TYR A C 1
ATOM 1568 O O . TYR A 1 194 ? 23.408 6.491 -9.498 1.00 91.31 194 TYR A O 1
ATOM 1576 N N . ASP A 1 195 ? 25.601 6.892 -9.302 1.00 91.56 195 ASP A N 1
ATOM 1577 C CA . ASP A 1 195 ? 25.513 8.352 -9.236 1.00 91.56 195 ASP A CA 1
ATOM 1578 C C . ASP A 1 195 ? 24.940 8.956 -10.527 1.00 91.56 195 ASP A C 1
ATOM 1580 O O . ASP A 1 195 ? 24.057 9.819 -10.473 1.00 91.56 195 ASP A O 1
ATOM 1584 N N . VAL A 1 196 ? 25.358 8.436 -11.681 1.00 93.50 196 VAL A N 1
ATOM 1585 C CA . VAL A 1 196 ? 24.844 8.820 -12.995 1.00 93.50 196 VAL A CA 1
ATOM 1586 C C . VAL A 1 196 ? 23.378 8.411 -13.119 1.00 93.50 196 VAL A C 1
ATOM 1588 O O . VAL A 1 196 ? 22.541 9.236 -13.495 1.00 93.50 196 VAL A O 1
ATOM 1591 N N . TRP A 1 197 ? 23.015 7.186 -12.723 1.00 93.88 197 TRP A N 1
ATOM 1592 C CA . TRP A 1 197 ? 21.607 6.770 -12.690 1.00 93.88 197 TRP A CA 1
ATOM 1593 C C . TRP A 1 197 ? 20.762 7.636 -11.754 1.00 93.88 197 TRP A C 1
ATOM 1595 O O . TRP A 1 197 ? 19.638 8.026 -12.088 1.00 93.88 197 TRP A O 1
ATOM 1605 N N . ASN A 1 198 ? 21.306 7.996 -10.596 1.00 91.69 198 ASN A N 1
ATOM 1606 C CA . ASN A 1 198 ? 20.661 8.874 -9.630 1.00 91.69 198 ASN A CA 1
ATOM 1607 C C . ASN A 1 198 ? 20.462 10.293 -10.197 1.00 91.69 198 ASN A C 1
ATOM 1609 O O . ASN A 1 198 ? 19.408 10.900 -9.986 1.00 91.69 198 ASN A O 1
ATOM 1613 N N . GLN A 1 199 ? 21.420 10.813 -10.969 1.00 92.25 199 GLN A N 1
ATOM 1614 C CA . GLN A 1 199 ? 21.285 12.096 -11.660 1.00 92.25 199 GLN A CA 1
ATOM 1615 C C . GLN A 1 199 ? 20.201 12.040 -12.745 1.00 92.25 199 GLN A C 1
ATOM 1617 O O . GLN A 1 199 ? 19.323 12.906 -12.781 1.00 92.25 199 GLN A O 1
ATOM 1622 N N . VAL A 1 200 ? 20.219 11.005 -13.590 1.00 93.06 200 VAL A N 1
ATOM 1623 C CA . VAL A 1 200 ? 19.245 10.818 -14.678 1.00 93.06 200 VAL A CA 1
ATOM 1624 C C . VAL A 1 200 ? 17.831 10.640 -14.128 1.00 93.06 200 VAL A C 1
ATOM 1626 O O . VAL A 1 200 ? 16.908 11.320 -14.574 1.00 93.06 200 VAL A O 1
ATOM 1629 N N . SER A 1 201 ? 17.652 9.782 -13.123 1.00 90.50 201 SER A N 1
ATOM 1630 C CA . SER A 1 201 ? 16.340 9.501 -12.519 1.00 90.50 201 SER A CA 1
ATOM 1631 C C . SER A 1 201 ? 15.706 10.718 -11.846 1.00 90.50 201 SER A C 1
ATOM 1633 O O . SER A 1 201 ? 14.483 10.800 -11.749 1.00 90.50 201 SER A O 1
ATOM 1635 N N . SER A 1 202 ? 16.523 11.673 -11.395 1.00 87.12 202 SER A N 1
ATOM 1636 C CA . SER A 1 202 ? 16.061 12.917 -10.768 1.00 87.12 202 SER A CA 1
ATOM 1637 C C . SER A 1 202 ? 15.524 13.937 -11.780 1.00 87.12 202 SER A C 1
ATOM 1639 O O . SER A 1 202 ? 14.896 14.921 -11.383 1.00 87.12 202 SER A O 1
ATOM 1641 N N . SER A 1 203 ? 15.759 13.717 -13.075 1.00 89.12 203 SER A N 1
ATOM 1642 C CA . SER A 1 203 ? 15.261 14.566 -14.156 1.00 89.12 203 SER A CA 1
ATOM 1643 C C . SER A 1 203 ? 13.830 14.198 -14.580 1.00 89.12 203 SER A C 1
ATOM 1645 O O . SER A 1 203 ? 13.201 13.285 -14.042 1.00 89.12 203 SER A O 1
ATOM 1647 N N . HIS A 1 204 ? 13.273 14.947 -15.534 1.00 89.75 204 HIS A N 1
ATOM 1648 C CA . HIS A 1 204 ? 11.978 14.603 -16.113 1.00 89.75 204 HIS A CA 1
ATOM 1649 C C . HIS A 1 204 ? 12.074 13.269 -16.868 1.00 89.75 204 HIS A C 1
ATOM 1651 O O . HIS A 1 204 ? 12.928 13.115 -17.738 1.00 89.75 204 HIS A O 1
ATOM 1657 N N . ILE A 1 205 ? 11.188 12.320 -16.552 1.00 92.50 205 ILE A N 1
ATOM 1658 C CA . ILE A 1 205 ? 11.198 10.992 -17.174 1.00 92.50 205 ILE A CA 1
ATOM 1659 C C . ILE A 1 205 ? 10.894 11.123 -18.667 1.00 92.50 205 ILE A C 1
ATOM 1661 O O . ILE A 1 205 ? 9.828 11.597 -19.054 1.00 92.50 205 ILE A O 1
ATOM 1665 N N . ASN A 1 206 ? 11.826 10.665 -19.502 1.00 91.44 206 ASN A N 1
ATOM 1666 C CA . ASN A 1 206 ? 11.613 10.547 -20.937 1.00 91.44 206 ASN A CA 1
ATOM 1667 C C . ASN A 1 206 ? 10.802 9.267 -21.233 1.00 91.44 206 ASN A C 1
ATOM 1669 O O . ASN A 1 206 ? 11.333 8.173 -21.023 1.00 91.44 206 ASN A O 1
ATOM 1673 N N . PRO A 1 207 ? 9.560 9.356 -21.754 1.00 91.44 207 PRO A N 1
ATOM 1674 C CA . PRO A 1 207 ? 8.740 8.179 -22.059 1.00 91.44 207 PRO A CA 1
ATOM 1675 C C . PRO A 1 207 ? 9.367 7.259 -23.114 1.00 91.44 207 PRO A C 1
ATOM 1677 O O . PRO A 1 207 ? 9.083 6.063 -23.132 1.00 91.44 207 PRO A O 1
ATOM 1680 N N . ASN A 1 208 ? 10.233 7.800 -23.975 1.00 93.19 208 ASN A N 1
ATOM 1681 C CA . ASN A 1 208 ? 10.921 7.021 -25.001 1.00 93.19 208 ASN A CA 1
ATOM 1682 C C . ASN A 1 208 ? 12.139 6.261 -24.454 1.00 93.19 208 ASN A C 1
ATOM 1684 O O . ASN A 1 208 ? 12.637 5.371 -25.141 1.00 93.19 208 ASN A O 1
ATOM 1688 N N . GLY A 1 209 ? 12.577 6.577 -23.231 1.00 94.31 209 GLY A N 1
ATOM 1689 C CA . GLY A 1 209 ? 13.789 6.048 -22.614 1.00 94.31 209 GLY A CA 1
ATOM 1690 C C . GLY A 1 209 ? 15.083 6.618 -23.203 1.00 94.31 209 GLY A C 1
ATOM 1691 O O . GLY A 1 209 ? 15.074 7.585 -23.970 1.00 94.31 209 GLY A O 1
ATOM 1692 N N . MET A 1 210 ? 16.206 6.043 -22.783 1.00 95.56 210 MET A N 1
ATOM 1693 C CA . MET A 1 210 ? 17.553 6.336 -23.269 1.00 95.56 210 MET A CA 1
ATOM 1694 C C . MET A 1 210 ? 18.229 5.054 -23.755 1.00 95.56 210 MET A C 1
ATOM 1696 O O . MET A 1 210 ? 18.101 4.003 -23.129 1.00 95.56 210 MET A O 1
ATOM 1700 N N . ALA A 1 211 ? 18.964 5.149 -24.863 1.00 96.38 211 ALA A N 1
ATOM 1701 C CA . ALA A 1 211 ? 19.773 4.045 -25.362 1.00 96.38 211 ALA A CA 1
ATOM 1702 C C . ALA A 1 211 ? 21.014 3.867 -24.476 1.00 96.38 211 ALA A C 1
ATOM 1704 O O . ALA A 1 211 ? 21.743 4.828 -24.231 1.00 96.38 211 ALA A O 1
ATOM 1705 N N . CYS A 1 212 ? 21.236 2.645 -24.003 1.00 95.75 212 CYS A N 1
ATOM 1706 C CA . CYS A 1 212 ? 22.360 2.257 -23.161 1.00 95.75 212 CYS A CA 1
ATOM 1707 C C . CYS A 1 212 ? 23.043 1.046 -23.779 1.00 95.75 212 CYS A C 1
ATOM 1709 O O . CYS A 1 212 ? 22.371 0.076 -24.112 1.00 95.75 212 CYS A O 1
ATOM 1711 N N . HIS A 1 213 ? 24.363 1.082 -23.898 1.00 94.56 213 HIS A N 1
ATOM 1712 C CA . HIS A 1 213 ? 25.117 -0.067 -24.377 1.00 94.56 213 HIS A CA 1
ATOM 1713 C C . HIS A 1 213 ? 25.342 -1.057 -23.227 1.00 94.56 213 HIS A C 1
ATOM 1715 O O . HIS A 1 213 ? 25.995 -0.705 -22.247 1.00 94.56 213 HIS A O 1
ATOM 1721 N N . ASP A 1 214 ? 24.799 -2.272 -23.320 1.00 92.06 214 ASP A N 1
ATOM 1722 C CA . ASP A 1 214 ? 25.043 -3.343 -22.343 1.00 92.06 214 ASP A CA 1
ATOM 1723 C C . ASP A 1 214 ? 26.292 -4.124 -22.755 1.00 92.06 214 ASP A C 1
ATOM 1725 O O . ASP A 1 214 ? 26.251 -4.887 -23.726 1.00 92.06 214 ASP A O 1
ATOM 1729 N N . SER A 1 215 ? 27.398 -3.955 -22.027 1.00 91.56 215 SER A N 1
ATOM 1730 C CA . SER A 1 215 ? 28.712 -4.447 -22.468 1.00 91.56 215 SER A CA 1
ATOM 1731 C C . SER A 1 215 ? 28.751 -5.966 -22.646 1.00 91.56 215 SER A C 1
ATOM 1733 O O . SER A 1 215 ? 29.450 -6.492 -23.512 1.00 91.56 215 SER A O 1
ATOM 1735 N N . VAL A 1 216 ? 27.961 -6.689 -21.853 1.00 86.94 216 VAL A N 1
ATOM 1736 C CA . VAL A 1 216 ? 28.000 -8.150 -21.832 1.00 86.94 216 VAL A CA 1
ATOM 1737 C C . VAL A 1 216 ? 27.057 -8.767 -22.869 1.00 86.94 216 VAL A C 1
ATOM 1739 O O . VAL A 1 216 ? 27.351 -9.862 -23.342 1.00 86.94 216 VAL A O 1
ATOM 1742 N N . SER A 1 217 ? 25.950 -8.116 -23.251 1.00 86.94 217 SER A N 1
ATOM 1743 C CA . SER A 1 217 ? 25.179 -8.570 -24.426 1.00 86.94 217 SER A CA 1
ATOM 1744 C C . SER A 1 217 ? 25.668 -7.948 -25.738 1.00 86.94 217 SER A C 1
ATOM 1746 O O . SER A 1 217 ? 25.317 -8.452 -26.804 1.00 86.94 217 SER A O 1
ATOM 1748 N N . GLY A 1 218 ? 26.483 -6.888 -25.673 1.00 91.19 218 GLY A N 1
ATOM 1749 C CA . GLY A 1 218 ? 27.017 -6.157 -26.822 1.00 91.19 218 GLY A CA 1
ATOM 1750 C C . GLY A 1 218 ? 25.956 -5.384 -27.608 1.00 91.19 218 GLY A C 1
ATOM 1751 O O . GLY A 1 218 ? 26.172 -5.070 -28.778 1.00 91.19 218 GLY A O 1
ATOM 1752 N N . ARG A 1 219 ? 24.789 -5.125 -27.009 1.00 91.56 219 ARG A N 1
ATOM 1753 C CA . ARG A 1 219 ? 23.630 -4.516 -27.674 1.00 91.56 219 ARG A CA 1
ATOM 1754 C C . ARG A 1 219 ? 23.200 -3.244 -26.968 1.00 91.56 219 ARG A C 1
ATOM 1756 O O . ARG A 1 219 ? 23.395 -3.083 -25.765 1.00 91.56 219 ARG A O 1
ATOM 1763 N N . ASP A 1 220 ? 22.555 -2.379 -27.735 1.00 95.00 220 ASP A N 1
ATOM 1764 C CA . ASP A 1 220 ? 21.914 -1.195 -27.191 1.00 95.00 220 ASP A CA 1
ATOM 1765 C C . ASP A 1 220 ? 20.530 -1.569 -26.663 1.00 95.00 220 ASP A C 1
ATOM 1767 O O . ASP A 1 220 ? 19.700 -2.131 -27.380 1.00 95.00 220 ASP A O 1
ATOM 1771 N N . ILE A 1 221 ? 20.287 -1.245 -25.399 1.00 96.12 221 ILE A N 1
ATOM 1772 C CA . ILE A 1 221 ? 19.012 -1.443 -24.725 1.00 96.12 221 ILE A CA 1
ATOM 1773 C C . ILE A 1 221 ? 18.378 -0.097 -24.394 1.00 96.12 221 ILE A C 1
ATOM 1775 O O . ILE A 1 221 ? 19.053 0.889 -24.104 1.00 96.12 221 ILE A O 1
ATOM 1779 N N . ASN A 1 222 ? 17.056 -0.046 -24.437 1.00 97.62 222 ASN A N 1
ATOM 1780 C CA . ASN A 1 222 ? 16.285 1.140 -24.126 1.00 97.62 222 ASN A CA 1
ATOM 1781 C C . ASN A 1 222 ? 15.864 1.144 -22.654 1.00 97.62 222 ASN A C 1
ATOM 1783 O O . ASN A 1 222 ? 15.063 0.311 -22.215 1.00 97.62 222 ASN A O 1
ATOM 1787 N N . VAL A 1 223 ? 16.350 2.124 -21.903 1.00 97.81 223 VAL A N 1
ATOM 1788 C CA . VAL A 1 223 ? 16.191 2.205 -20.452 1.00 97.81 223 VAL A CA 1
ATOM 1789 C C . VAL A 1 223 ? 15.329 3.404 -20.081 1.00 97.81 223 VAL A C 1
ATOM 1791 O O . VAL A 1 223 ? 15.618 4.536 -20.462 1.00 97.81 223 VAL A O 1
ATOM 1794 N N . ILE A 1 224 ? 14.279 3.175 -19.296 1.00 97.81 224 ILE A N 1
ATOM 1795 C CA . ILE A 1 224 ? 13.588 4.240 -18.557 1.00 97.81 224 ILE A CA 1
ATOM 1796 C C . ILE A 1 224 ? 14.059 4.166 -17.113 1.00 97.81 224 ILE A C 1
ATOM 1798 O O . ILE A 1 224 ? 13.961 3.108 -16.503 1.00 97.81 224 ILE A O 1
ATOM 1802 N N . VAL A 1 225 ? 14.532 5.272 -16.549 1.00 96.56 225 VAL A N 1
ATOM 1803 C CA . VAL A 1 225 ? 14.951 5.328 -15.144 1.00 96.56 225 VAL A CA 1
ATOM 1804 C C . VAL A 1 225 ? 14.039 6.280 -14.400 1.00 96.56 225 VAL A C 1
ATOM 1806 O O . VAL A 1 225 ? 13.789 7.396 -14.856 1.00 96.56 225 VAL A O 1
ATOM 1809 N N . ALA A 1 226 ? 13.524 5.837 -13.262 1.00 94.94 226 ALA A N 1
ATOM 1810 C CA . ALA A 1 226 ? 12.542 6.583 -12.501 1.00 94.94 226 ALA A CA 1
ATOM 1811 C C . ALA A 1 226 ? 12.785 6.443 -10.999 1.00 94.94 226 ALA A C 1
ATOM 1813 O O . ALA A 1 226 ? 13.130 5.372 -10.504 1.00 94.94 226 ALA A O 1
ATOM 1814 N N . ARG A 1 227 ? 12.529 7.522 -10.261 1.00 92.50 227 ARG A N 1
ATOM 1815 C CA . ARG A 1 227 ? 12.524 7.543 -8.794 1.00 92.50 227 ARG A CA 1
ATOM 1816 C C . ARG A 1 227 ? 11.335 8.338 -8.284 1.00 92.50 227 ARG A C 1
ATOM 1818 O O . ARG A 1 227 ? 10.838 9.210 -8.995 1.00 92.50 227 ARG A O 1
ATOM 1825 N N . GLY A 1 228 ? 10.923 8.075 -7.051 1.00 89.06 228 GLY A N 1
ATOM 1826 C CA . GLY A 1 228 ? 10.175 9.018 -6.220 1.00 89.06 228 GLY A CA 1
ATOM 1827 C C . GLY A 1 228 ? 9.146 9.932 -6.875 1.00 89.06 228 GLY A C 1
ATOM 1828 O O . GLY A 1 228 ? 8.194 9.500 -7.527 1.00 89.06 228 GLY A O 1
ATOM 1829 N N . SER A 1 229 ? 9.336 11.236 -6.658 1.00 89.44 229 SER A N 1
ATOM 1830 C CA . SER A 1 229 ? 8.477 12.294 -7.198 1.00 89.44 229 SER A CA 1
ATOM 1831 C C . SER A 1 229 ? 8.426 12.320 -8.738 1.00 89.44 229 SER A C 1
ATOM 1833 O O . SER A 1 229 ? 7.308 12.365 -9.265 1.00 89.44 229 SER A O 1
ATOM 1835 N N . PRO A 1 230 ? 9.550 12.214 -9.487 1.00 92.88 230 PRO A N 1
ATOM 1836 C CA . PRO A 1 230 ? 9.512 12.058 -10.945 1.00 92.88 230 PRO A CA 1
ATOM 1837 C C . PRO A 1 230 ? 8.601 10.920 -11.420 1.00 92.88 230 PRO A C 1
ATOM 1839 O O . PRO A 1 230 ? 7.743 11.147 -12.275 1.00 92.88 230 PRO A O 1
ATOM 1842 N N . LEU A 1 231 ? 8.698 9.730 -10.813 1.00 94.75 231 LEU A N 1
ATOM 1843 C CA . LEU A 1 231 ? 7.841 8.586 -11.137 1.00 94.75 231 LEU A CA 1
ATOM 1844 C C . LEU A 1 231 ? 6.367 8.886 -10.854 1.00 94.75 231 LEU A C 1
ATOM 1846 O O . LEU A 1 231 ? 5.513 8.592 -11.686 1.00 94.75 231 LEU A O 1
ATOM 1850 N N . ARG A 1 232 ? 6.052 9.528 -9.724 1.00 93.12 232 ARG A N 1
ATOM 1851 C CA . ARG A 1 232 ? 4.678 9.965 -9.404 1.00 93.12 232 ARG A CA 1
ATOM 1852 C C . ARG A 1 232 ? 4.144 10.976 -10.418 1.00 93.12 232 ARG A C 1
ATOM 1854 O O . ARG A 1 232 ? 2.946 10.997 -10.697 1.00 93.12 232 ARG A O 1
ATOM 1861 N N . GLY A 1 233 ? 5.000 11.858 -10.930 1.00 93.19 233 GLY A N 1
ATOM 1862 C CA . GLY A 1 233 ? 4.659 12.797 -12.000 1.00 93.19 233 GLY A CA 1
ATOM 1863 C C . GLY A 1 233 ? 4.364 12.075 -13.314 1.00 93.19 233 GLY A C 1
ATOM 1864 O O . GLY A 1 233 ? 3.328 12.317 -13.929 1.00 93.19 233 GLY A O 1
ATOM 1865 N N . PHE A 1 234 ? 5.226 11.137 -13.696 1.00 95.06 234 PHE A N 1
ATOM 1866 C CA . PHE A 1 234 ? 5.069 10.337 -14.908 1.00 95.06 234 PHE A CA 1
ATOM 1867 C C . PHE A 1 234 ? 3.835 9.428 -14.859 1.00 95.06 234 PHE A C 1
ATOM 1869 O O . PHE A 1 234 ? 3.025 9.423 -15.784 1.00 95.06 234 PHE A O 1
ATOM 1876 N N . PHE A 1 235 ? 3.608 8.751 -13.732 1.00 95.31 235 PHE A N 1
ATOM 1877 C CA . PHE A 1 235 ? 2.408 7.949 -13.508 1.00 95.31 235 PHE A CA 1
ATOM 1878 C C . PHE A 1 235 ? 1.132 8.788 -13.634 1.00 95.31 235 PHE A C 1
ATOM 1880 O O . PHE A 1 235 ? 0.183 8.355 -14.280 1.00 95.31 235 PHE A O 1
ATOM 1887 N N . ARG A 1 236 ? 1.095 10.019 -13.095 1.00 93.81 236 ARG A N 1
ATOM 1888 C CA . ARG A 1 236 ? -0.065 10.919 -13.264 1.00 93.81 236 ARG A CA 1
ATOM 1889 C C . ARG A 1 236 ? -0.411 11.148 -14.726 1.00 93.81 236 ARG A C 1
ATOM 1891 O O . ARG A 1 236 ? -1.590 11.076 -15.071 1.00 93.81 236 ARG A O 1
ATOM 1898 N N . GLN A 1 237 ? 0.598 11.395 -15.554 1.00 93.50 237 GLN A N 1
ATOM 1899 C CA . GLN A 1 237 ? 0.422 11.639 -16.984 1.00 93.50 237 GLN A CA 1
ATOM 1900 C C . GLN A 1 237 ? -0.139 10.398 -17.691 1.00 93.50 237 GLN A C 1
ATOM 1902 O O . GLN A 1 237 ? -1.128 10.512 -18.412 1.00 93.50 237 GLN A O 1
ATOM 1907 N N . LEU A 1 238 ? 0.412 9.213 -17.405 1.00 94.50 238 LEU A N 1
ATOM 1908 C CA . LEU A 1 238 ? -0.017 7.950 -18.020 1.00 94.50 238 LEU A CA 1
ATOM 1909 C C . LEU A 1 238 ? -1.354 7.421 -17.490 1.00 94.50 238 LEU A C 1
ATOM 1911 O O . LEU A 1 238 ? -2.088 6.750 -18.207 1.00 94.50 238 LEU A O 1
ATOM 1915 N N . SER A 1 239 ? -1.701 7.720 -16.240 1.00 94.00 239 SER A N 1
ATOM 1916 C CA . SER A 1 239 ? -2.805 7.050 -15.544 1.00 94.00 239 SER A CA 1
ATOM 1917 C C . SER A 1 239 ? -4.173 7.207 -16.223 1.00 94.00 239 SER A C 1
ATOM 1919 O O . SER A 1 239 ? -5.018 6.324 -16.122 1.00 94.00 239 SER A O 1
ATOM 1921 N N . ASN A 1 240 ? -4.418 8.307 -16.940 1.00 92.94 240 ASN A N 1
ATOM 1922 C CA . ASN A 1 240 ? -5.634 8.428 -17.748 1.00 92.94 240 ASN A CA 1
ATOM 1923 C C . ASN A 1 240 ? -5.606 7.453 -18.926 1.00 92.94 240 ASN A C 1
ATOM 1925 O O . ASN A 1 240 ? -6.580 6.743 -19.161 1.00 92.94 240 ASN A O 1
ATOM 1929 N N . GLU A 1 241 ? -4.491 7.402 -19.648 1.00 94.62 241 GLU A N 1
ATOM 1930 C CA . GLU A 1 241 ? -4.321 6.589 -20.850 1.00 94.62 241 GLU A CA 1
ATOM 1931 C C . GLU A 1 241 ? -4.434 5.097 -20.528 1.00 94.62 241 GLU A C 1
ATOM 1933 O O . GLU A 1 241 ? -5.172 4.384 -21.201 1.00 94.62 241 GLU A O 1
ATOM 1938 N N . MET A 1 242 ? -3.815 4.659 -19.426 1.00 95.00 242 MET A N 1
ATOM 1939 C CA . MET A 1 242 ? -3.800 3.261 -18.981 1.00 95.00 242 MET A CA 1
ATOM 1940 C C . MET A 1 242 ? -5.199 2.630 -18.936 1.00 95.00 242 MET A C 1
ATOM 1942 O O . MET A 1 242 ? -5.399 1.511 -19.400 1.00 95.00 242 MET A O 1
ATOM 1946 N N . VAL A 1 243 ? -6.193 3.363 -18.428 1.00 93.12 243 VAL A N 1
ATOM 1947 C CA . VAL A 1 243 ? -7.574 2.866 -18.293 1.00 93.12 243 VAL A CA 1
ATOM 1948 C C . VAL A 1 243 ? -8.520 3.337 -19.398 1.00 93.12 243 VAL A C 1
ATOM 1950 O O . VAL A 1 243 ? -9.564 2.716 -19.611 1.00 93.12 243 VAL A O 1
ATOM 1953 N N . SER A 1 244 ? -8.173 4.403 -20.123 1.00 90.44 244 SER A N 1
ATOM 1954 C CA . SER A 1 244 ? -9.000 4.946 -21.214 1.00 90.44 244 SER A CA 1
ATOM 1955 C C . SER A 1 244 ? -8.560 4.504 -22.611 1.00 90.44 244 SER A C 1
ATOM 1957 O O . SER A 1 244 ? -9.231 4.858 -23.579 1.00 90.44 244 SER A O 1
ATOM 1959 N N . THR A 1 245 ? -7.469 3.737 -22.731 1.00 84.44 245 THR A N 1
ATOM 1960 C CA . THR A 1 245 ? -6.964 3.278 -24.028 1.00 84.44 245 THR A CA 1
ATOM 1961 C C . THR A 1 245 ? -8.063 2.587 -24.833 1.00 84.44 245 THR A C 1
ATOM 1963 O O . THR A 1 245 ? -8.728 1.657 -24.368 1.00 84.44 245 THR A O 1
ATOM 1966 N N . SER A 1 246 ? -8.267 3.073 -26.057 1.00 84.44 246 SER A N 1
ATOM 1967 C CA . SER A 1 246 ? -9.206 2.496 -27.018 1.00 84.44 246 SER A CA 1
ATOM 1968 C C . SER A 1 246 ? -8.636 1.260 -27.708 1.00 84.44 246 SER A C 1
ATOM 1970 O O . SER A 1 246 ? -9.375 0.568 -28.405 1.00 84.44 246 SER A O 1
ATOM 1972 N N . ASN A 1 247 ? -7.341 0.978 -27.525 1.00 94.31 247 ASN A N 1
ATOM 1973 C CA . ASN A 1 247 ? -6.694 -0.194 -28.086 1.00 94.31 247 ASN A CA 1
ATOM 1974 C C . ASN A 1 247 ? -6.897 -1.409 -27.154 1.00 94.31 247 ASN A C 1
ATOM 1976 O O . ASN A 1 247 ? -6.260 -1.479 -26.093 1.00 94.31 247 ASN A O 1
ATOM 1980 N N . PRO A 1 248 ? -7.751 -2.381 -27.532 1.00 93.94 248 PRO A N 1
ATOM 1981 C CA . PRO A 1 248 ? -8.023 -3.549 -26.701 1.00 93.94 248 PRO A CA 1
ATOM 1982 C C . PRO A 1 248 ? -6.781 -4.426 -26.506 1.00 93.94 248 PRO A C 1
ATOM 1984 O O . PRO A 1 248 ? -6.628 -5.001 -25.432 1.00 93.94 248 PRO A O 1
ATOM 1987 N N . ASP A 1 249 ? -5.860 -4.475 -27.473 1.00 95.81 249 ASP A N 1
ATOM 1988 C CA . ASP A 1 249 ? -4.651 -5.3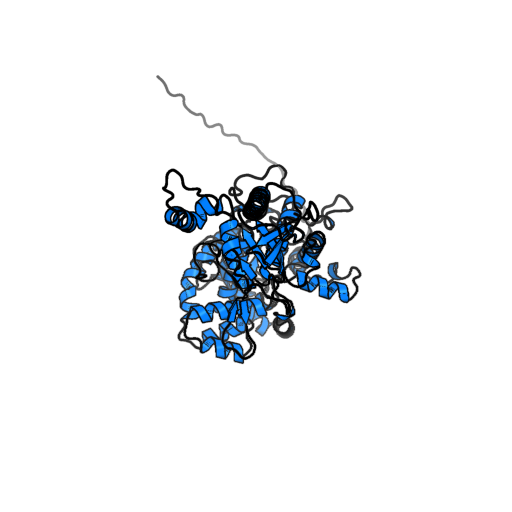03 -27.384 1.00 95.81 249 ASP A CA 1
ATOM 1989 C C . ASP A 1 249 ? -3.683 -4.782 -26.318 1.00 95.81 249 ASP A C 1
ATOM 1991 O O . ASP A 1 249 ? -3.028 -5.568 -25.632 1.00 95.81 249 ASP A O 1
ATOM 1995 N N . VAL A 1 250 ? -3.608 -3.456 -26.146 1.00 95.44 250 VAL A N 1
ATOM 1996 C CA . VAL A 1 250 ? -2.789 -2.825 -25.098 1.00 95.44 250 VAL A CA 1
ATOM 1997 C C . VAL A 1 250 ? -3.377 -3.124 -23.722 1.00 95.44 250 VAL A C 1
ATOM 1999 O O . VAL A 1 250 ? -2.649 -3.562 -22.835 1.00 95.44 250 VAL A O 1
ATOM 2002 N N . SER A 1 251 ? -4.695 -2.958 -23.554 1.00 95.50 251 SER A N 1
ATOM 2003 C CA . SER A 1 251 ? -5.386 -3.292 -22.297 1.00 95.50 251 SER A CA 1
ATOM 2004 C C . SER A 1 251 ? -5.247 -4.773 -21.940 1.00 95.50 251 SER A C 1
ATOM 2006 O O . SER A 1 251 ? -4.942 -5.105 -20.796 1.00 95.50 251 SER A O 1
ATOM 2008 N N . LEU A 1 252 ? -5.432 -5.662 -22.921 1.00 96.44 252 LEU A N 1
ATOM 2009 C CA . LEU A 1 252 ? -5.314 -7.106 -22.738 1.00 96.44 252 LEU A CA 1
ATOM 2010 C C . LEU A 1 252 ? -3.896 -7.485 -22.312 1.00 96.44 252 LEU A C 1
ATOM 2012 O O . LEU A 1 252 ? -3.714 -8.202 -21.330 1.00 96.44 252 LEU A O 1
ATOM 2016 N N . ARG A 1 253 ? -2.881 -6.969 -23.016 1.00 95.69 253 ARG A N 1
ATOM 2017 C CA . ARG A 1 253 ? -1.474 -7.222 -22.685 1.00 95.69 253 ARG A CA 1
ATOM 2018 C C . ARG A 1 253 ? -1.113 -6.693 -21.305 1.00 95.69 253 ARG A C 1
ATOM 2020 O O . ARG A 1 253 ? -0.435 -7.391 -20.562 1.00 95.69 253 ARG A O 1
ATOM 2027 N N . TRP A 1 254 ? -1.576 -5.497 -20.951 1.00 96.19 254 TRP A N 1
ATOM 2028 C CA . TRP A 1 254 ? -1.320 -4.925 -19.634 1.00 96.19 254 TRP A CA 1
ATOM 2029 C C . TRP A 1 254 ? -1.904 -5.792 -18.513 1.00 96.19 254 TRP A C 1
ATOM 2031 O O . TRP A 1 254 ? -1.184 -6.120 -17.573 1.00 96.19 254 TRP A O 1
ATOM 2041 N N . ALA A 1 255 ? -3.157 -6.240 -18.641 1.00 95.88 255 ALA A N 1
ATOM 2042 C CA . ALA A 1 255 ? -3.771 -7.142 -17.668 1.00 95.88 255 ALA A CA 1
ATOM 2043 C C . ALA A 1 255 ? -2.989 -8.460 -17.532 1.00 95.88 255 ALA A C 1
ATOM 2045 O O . ALA A 1 255 ? -2.693 -8.887 -16.417 1.00 95.88 255 ALA A O 1
ATOM 2046 N N . VAL A 1 256 ? -2.583 -9.074 -18.650 1.00 94.31 256 VAL A N 1
ATOM 2047 C CA . VAL A 1 256 ? -1.741 -10.286 -18.637 1.00 94.31 256 VAL A CA 1
ATOM 2048 C C . VAL A 1 256 ? -0.403 -10.026 -17.942 1.00 94.31 256 VAL A C 1
ATOM 2050 O O . VAL A 1 256 ? 0.028 -10.835 -17.123 1.00 94.31 256 VAL A O 1
ATOM 2053 N N . ASN A 1 257 ? 0.229 -8.881 -18.205 1.00 93.19 257 ASN A N 1
ATOM 2054 C CA . ASN A 1 257 ? 1.475 -8.485 -17.552 1.00 93.19 257 ASN A CA 1
ATOM 2055 C C . ASN A 1 257 ? 1.309 -8.239 -16.047 1.00 93.19 257 ASN A C 1
ATOM 2057 O O . ASN A 1 257 ? 2.291 -8.326 -15.326 1.00 93.19 257 ASN A O 1
ATOM 2061 N N . LEU A 1 258 ? 0.101 -7.950 -15.561 1.00 93.69 258 LEU A N 1
ATOM 2062 C CA . LEU A 1 258 ? -0.214 -7.868 -14.130 1.00 93.69 258 LEU A CA 1
ATOM 2063 C C . LEU A 1 258 ? -0.515 -9.237 -13.496 1.00 93.69 258 LEU A C 1
ATOM 2065 O O . LEU A 1 258 ? -0.782 -9.304 -12.299 1.00 93.69 258 LEU A O 1
ATOM 2069 N N . GLY A 1 259 ? -0.476 -10.319 -14.278 1.00 91.62 259 GLY A N 1
ATOM 2070 C CA . GLY A 1 259 ? -0.741 -11.681 -13.817 1.00 91.62 259 GLY A CA 1
ATOM 2071 C C . GLY A 1 259 ? -2.140 -12.210 -14.142 1.00 91.62 259 GLY A C 1
ATOM 2072 O O . GLY A 1 259 ? -2.497 -13.280 -13.655 1.00 91.62 259 GLY A O 1
ATOM 2073 N N . ALA A 1 260 ? -2.932 -11.513 -14.964 1.00 93.12 260 ALA A N 1
ATOM 2074 C CA . ALA A 1 260 ? -4.242 -12.010 -15.382 1.00 93.12 260 ALA A CA 1
ATOM 2075 C C . ALA A 1 260 ? -4.137 -13.300 -16.207 1.00 93.12 260 ALA A C 1
ATOM 2077 O O . ALA A 1 260 ? -3.287 -13.446 -17.094 1.00 93.12 260 ALA A O 1
ATOM 2078 N N . SER A 1 261 ? -5.079 -14.213 -15.987 1.00 92.00 261 SER A N 1
ATOM 2079 C CA . SER A 1 261 ? -5.426 -15.231 -16.975 1.00 92.00 261 SER A CA 1
ATOM 2080 C C . SER A 1 261 ? -6.015 -14.592 -18.242 1.00 92.00 261 SER A C 1
ATOM 2082 O O . SER A 1 261 ? -6.341 -13.405 -18.286 1.00 92.0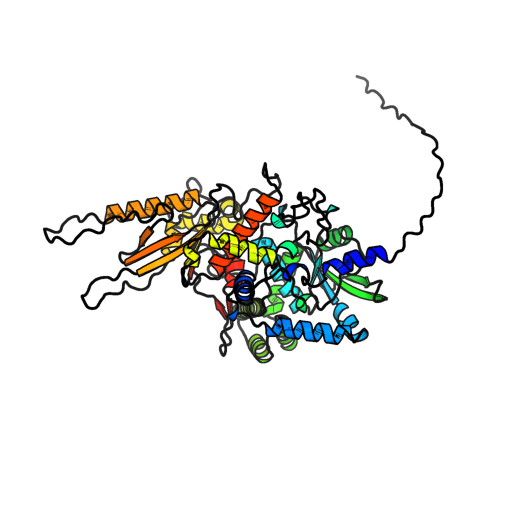0 261 SER A O 1
ATOM 2084 N N . GLN A 1 262 ? -6.172 -15.384 -19.305 1.00 92.94 262 GLN A N 1
ATOM 2085 C CA . GLN A 1 262 ? -6.741 -14.887 -20.563 1.00 92.94 262 GLN A CA 1
ATOM 2086 C C . GLN A 1 262 ? -8.185 -14.392 -20.400 1.00 92.94 262 GLN A C 1
ATOM 2088 O O . GLN A 1 262 ? -8.560 -13.391 -21.007 1.00 92.94 262 GLN A O 1
ATOM 2093 N N . ASP A 1 263 ? -8.988 -15.057 -19.570 1.00 93.31 263 ASP A N 1
ATOM 2094 C CA . ASP A 1 263 ? -10.385 -14.676 -19.354 1.00 93.31 263 ASP A CA 1
ATOM 2095 C C . ASP A 1 263 ? -10.509 -13.440 -18.455 1.00 93.31 263 ASP A C 1
ATOM 2097 O O . ASP A 1 263 ? -11.299 -12.541 -18.749 1.00 93.31 263 ASP A O 1
ATOM 2101 N N . GLU A 1 264 ? -9.648 -13.310 -17.443 1.00 94.44 264 GLU A N 1
ATOM 2102 C CA . GLU A 1 264 ? -9.529 -12.083 -16.644 1.00 94.44 264 GLU A CA 1
ATOM 2103 C C . GLU A 1 264 ? -9.079 -10.893 -17.503 1.00 94.44 264 GLU A C 1
ATOM 2105 O O . GLU A 1 264 ? -9.638 -9.801 -17.410 1.00 94.44 264 GLU A O 1
ATOM 2110 N N . ALA A 1 265 ? -8.121 -11.095 -18.411 1.00 95.25 265 ALA A N 1
ATOM 2111 C CA . ALA A 1 265 ? -7.668 -10.042 -19.316 1.00 95.25 265 ALA A CA 1
ATOM 2112 C C . ALA A 1 265 ? -8.768 -9.603 -20.299 1.00 95.25 265 ALA A C 1
ATOM 2114 O O . ALA A 1 265 ? -8.927 -8.410 -20.565 1.00 95.25 265 ALA A O 1
ATOM 2115 N N . ARG A 1 266 ? -9.577 -10.541 -20.812 1.00 95.19 266 ARG A N 1
ATOM 2116 C CA . ARG A 1 266 ? -10.761 -10.216 -21.632 1.00 95.19 266 ARG A CA 1
ATOM 2117 C C . ARG A 1 266 ? -11.802 -9.443 -20.831 1.00 95.19 266 ARG A C 1
ATOM 2119 O O . ARG A 1 266 ? -12.358 -8.475 -21.344 1.00 95.19 266 ARG A O 1
ATOM 2126 N N . THR A 1 267 ? -12.029 -9.846 -19.586 1.00 94.62 267 THR A N 1
ATOM 2127 C CA . THR A 1 267 ? -12.933 -9.162 -18.657 1.00 94.62 267 THR A CA 1
ATOM 2128 C C . THR A 1 267 ? -12.486 -7.722 -18.422 1.00 94.62 267 THR A C 1
ATOM 2130 O O . THR A 1 267 ? -13.270 -6.791 -18.602 1.00 94.62 267 THR A O 1
ATOM 2133 N N . PHE A 1 268 ? -11.197 -7.518 -18.145 1.00 94.75 268 PHE A N 1
ATOM 2134 C CA . PHE A 1 268 ? -10.590 -6.201 -17.965 1.00 94.75 268 PHE A CA 1
ATOM 2135 C C . PHE A 1 268 ? -10.807 -5.260 -19.164 1.00 94.75 268 PHE A C 1
ATOM 2137 O O . PHE A 1 268 ? -11.160 -4.090 -18.996 1.00 94.75 268 PHE A O 1
ATOM 2144 N N . VAL A 1 269 ? -10.651 -5.766 -20.393 1.00 95.88 269 VAL A N 1
ATOM 2145 C CA . VAL A 1 269 ? -10.872 -4.988 -21.630 1.00 95.88 269 VAL A CA 1
ATOM 2146 C C . VAL A 1 269 ? -12.326 -4.523 -21.764 1.00 95.88 269 VAL A C 1
ATOM 2148 O O . VAL A 1 269 ? -12.575 -3.429 -22.271 1.00 95.88 269 VAL A O 1
ATOM 2151 N N . GLN A 1 270 ? -13.288 -5.329 -21.308 1.00 95.31 270 GLN A N 1
ATOM 2152 C CA . GLN A 1 270 ? -14.723 -5.043 -21.429 1.00 95.31 270 GLN A CA 1
ATOM 2153 C C . GLN A 1 270 ? -15.230 -4.002 -20.419 1.00 95.31 270 GLN A C 1
ATOM 2155 O O . GLN A 1 270 ? -16.325 -3.454 -20.592 1.00 95.31 270 GLN A O 1
ATOM 2160 N N . MET A 1 271 ? -14.450 -3.697 -19.379 1.00 94.38 271 MET A N 1
ATOM 2161 C CA . MET A 1 271 ? -14.820 -2.713 -18.365 1.00 94.38 271 MET A CA 1
ATOM 2162 C C . MET A 1 271 ? -14.942 -1.310 -18.961 1.00 94.38 271 MET A C 1
ATOM 2164 O O . MET A 1 271 ? -14.073 -0.838 -19.693 1.00 94.38 271 MET A O 1
ATOM 2168 N N . LYS A 1 272 ? -16.024 -0.608 -18.615 1.00 92.81 272 LYS A N 1
ATOM 2169 C CA . LYS A 1 272 ? -16.316 0.730 -19.159 1.00 92.81 272 LYS A CA 1
ATOM 2170 C C . LYS A 1 272 ? -15.891 1.861 -18.235 1.00 92.81 272 LYS A C 1
ATOM 2172 O O . LYS A 1 272 ? -15.539 2.938 -18.710 1.00 92.81 272 LYS A O 1
ATOM 2177 N N . ARG A 1 273 ? -15.967 1.649 -16.920 1.00 91.94 273 ARG A N 1
ATOM 2178 C CA . ARG A 1 273 ? -15.668 2.690 -15.937 1.00 91.94 273 ARG A CA 1
ATOM 2179 C C . ARG A 1 273 ? -14.173 2.663 -15.605 1.00 91.94 273 ARG A C 1
ATOM 2181 O O . ARG A 1 273 ? -13.657 1.608 -15.246 1.00 91.94 273 ARG A O 1
ATOM 2188 N N . PRO A 1 274 ? -13.477 3.812 -15.674 1.00 92.00 274 PRO A N 1
ATOM 2189 C CA . PRO A 1 274 ? -12.071 3.900 -15.285 1.00 92.00 274 PRO A CA 1
ATOM 2190 C C . PRO A 1 274 ? -11.790 3.442 -13.847 1.00 92.00 274 PRO A C 1
ATOM 2192 O O . PRO A 1 274 ? -10.726 2.889 -13.599 1.00 92.00 274 PRO A O 1
ATOM 2195 N N . GLY A 1 275 ? -12.728 3.672 -12.917 1.00 90.62 275 GLY A N 1
ATOM 2196 C CA . GLY A 1 275 ? -12.616 3.227 -11.521 1.00 90.62 275 GLY A CA 1
ATOM 2197 C C . GLY A 1 275 ? -12.549 1.705 -11.406 1.00 90.62 275 GLY A C 1
ATOM 2198 O O . GLY A 1 275 ? -11.579 1.186 -10.869 1.00 90.62 275 GLY A O 1
ATOM 2199 N N . ASP A 1 276 ? -13.507 1.004 -12.018 1.00 91.75 276 ASP A N 1
ATOM 2200 C CA . ASP A 1 276 ? -13.561 -0.463 -12.029 1.00 91.75 276 ASP A CA 1
ATOM 2201 C C . ASP A 1 276 ? -12.278 -1.069 -12.626 1.00 91.75 276 ASP A C 1
ATOM 2203 O O . ASP A 1 276 ? -11.721 -2.010 -12.069 1.00 91.75 276 ASP A O 1
ATOM 2207 N N . LYS A 1 277 ? -11.739 -0.480 -13.708 1.00 93.81 277 LYS A N 1
ATOM 2208 C CA . LYS A 1 277 ? -10.447 -0.909 -14.274 1.00 93.81 277 LYS A CA 1
ATOM 2209 C C . LYS A 1 277 ? -9.292 -0.731 -13.294 1.00 93.81 277 LYS A C 1
ATOM 2211 O O . LYS A 1 277 ? -8.438 -1.606 -13.200 1.00 93.81 277 LYS A O 1
ATOM 2216 N N . TRP A 1 278 ? -9.229 0.391 -12.579 1.00 94.44 278 TRP A N 1
ATOM 2217 C CA . TRP A 1 278 ? -8.171 0.603 -11.590 1.00 94.44 278 TRP A CA 1
ATOM 2218 C C . TRP A 1 278 ? -8.243 -0.413 -10.455 1.00 94.44 278 TRP A C 1
ATOM 2220 O O . TRP A 1 278 ? -7.213 -0.980 -10.088 1.00 94.44 278 TRP A O 1
ATOM 2230 N N . ASP A 1 279 ? -9.440 -0.677 -9.944 1.00 93.62 279 ASP A N 1
ATOM 2231 C CA . ASP A 1 279 ? -9.637 -1.642 -8.864 1.00 93.62 279 ASP A CA 1
ATOM 2232 C C . ASP A 1 279 ? -9.326 -3.066 -9.325 1.00 93.62 279 ASP A C 1
ATOM 2234 O O . ASP A 1 279 ? -8.662 -3.809 -8.603 1.00 93.62 279 ASP A O 1
ATOM 2238 N N . TYR A 1 280 ? -9.678 -3.413 -10.563 1.00 95.19 280 TYR A N 1
ATOM 2239 C CA . TYR A 1 280 ? -9.335 -4.705 -11.145 1.00 95.19 280 TYR A CA 1
ATOM 2240 C C . TYR A 1 280 ? -7.829 -4.861 -11.385 1.00 95.19 280 TYR A C 1
ATOM 2242 O O . TYR A 1 280 ? -7.256 -5.884 -11.024 1.00 95.19 280 TYR A O 1
ATOM 2250 N N . ALA A 1 281 ? -7.153 -3.843 -11.932 1.00 95.56 281 ALA A N 1
ATOM 2251 C CA . ALA A 1 281 ? -5.700 -3.863 -12.126 1.00 95.56 281 ALA A CA 1
ATOM 2252 C C . ALA A 1 281 ? -4.951 -4.022 -10.793 1.00 95.56 281 ALA A C 1
ATOM 2254 O O . ALA A 1 281 ? -4.005 -4.802 -10.688 1.00 95.56 281 ALA A O 1
ATOM 2255 N N . LEU A 1 282 ? -5.403 -3.322 -9.752 1.00 95.31 282 LEU A N 1
ATOM 2256 C CA . LEU A 1 282 ? -4.875 -3.475 -8.399 1.00 95.31 282 LEU A CA 1
ATOM 2257 C C . LEU A 1 282 ? -5.211 -4.845 -7.789 1.00 95.31 282 LEU A C 1
ATOM 2259 O O . LEU A 1 282 ? -4.365 -5.432 -7.121 1.00 95.31 282 LEU A O 1
ATOM 2263 N N . GLY A 1 283 ? -6.405 -5.381 -8.043 1.00 95.19 283 GLY A N 1
ATOM 2264 C CA . GLY A 1 283 ? -6.787 -6.738 -7.651 1.00 95.19 283 GLY A CA 1
ATOM 2265 C C . GLY A 1 283 ? -5.891 -7.799 -8.292 1.00 95.19 283 GLY A C 1
ATOM 2266 O O . GLY A 1 283 ? -5.444 -8.712 -7.603 1.00 95.19 283 GLY A O 1
ATOM 2267 N N . LEU A 1 284 ? -5.537 -7.634 -9.571 1.00 94.94 284 LEU A N 1
ATOM 2268 C CA . LEU A 1 284 ? -4.571 -8.492 -10.267 1.00 94.94 284 LEU A CA 1
ATOM 2269 C C . LEU A 1 284 ? -3.184 -8.418 -9.618 1.00 94.94 284 LEU A C 1
ATOM 2271 O O . LEU A 1 284 ? -2.584 -9.452 -9.330 1.00 94.94 284 LEU A O 1
ATOM 2275 N N . MET A 1 285 ? -2.700 -7.211 -9.304 1.00 94.50 285 MET A N 1
ATOM 2276 C CA . MET A 1 285 ? -1.438 -7.032 -8.574 1.00 94.50 285 MET A CA 1
ATOM 2277 C C . MET A 1 285 ? -1.442 -7.764 -7.232 1.00 94.50 285 MET A C 1
ATOM 2279 O O . MET A 1 285 ? -0.472 -8.440 -6.889 1.00 94.50 285 MET A O 1
ATOM 2283 N N . VAL A 1 286 ? -2.533 -7.646 -6.480 1.00 94.25 286 VAL A N 1
ATOM 2284 C CA . VAL A 1 286 ? -2.698 -8.336 -5.203 1.00 94.25 286 VAL A CA 1
ATOM 2285 C C . VAL A 1 286 ? -2.693 -9.850 -5.394 1.00 94.25 286 VAL A C 1
ATOM 2287 O O . VAL A 1 286 ? -1.880 -10.523 -4.766 1.00 94.25 286 VAL A O 1
ATOM 2290 N N . LYS A 1 287 ? -3.514 -10.370 -6.312 1.00 94.56 287 LYS A N 1
ATOM 2291 C CA . LYS A 1 287 ? -3.589 -11.800 -6.651 1.00 94.56 287 LYS A CA 1
ATOM 2292 C C . LYS A 1 287 ? -2.233 -12.359 -7.086 1.00 94.56 287 LYS A C 1
ATOM 2294 O O . LYS A 1 287 ? -1.879 -13.476 -6.727 1.00 94.56 287 LYS A O 1
ATOM 2299 N N . SER A 1 288 ? -1.440 -11.576 -7.817 1.00 92.94 288 SER A N 1
ATOM 2300 C CA . SER A 1 288 ? -0.089 -11.965 -8.247 1.00 92.94 288 SER A CA 1
ATOM 2301 C C . SER A 1 288 ? 0.936 -12.049 -7.110 1.00 92.94 288 SER A C 1
ATOM 2303 O O . SER A 1 288 ? 2.059 -12.506 -7.328 1.00 92.94 288 SER A O 1
ATOM 2305 N N . GLY A 1 289 ? 0.582 -11.602 -5.900 1.00 92.06 289 GLY A N 1
ATOM 2306 C CA . GLY A 1 289 ? 1.493 -11.561 -4.762 1.00 92.06 289 GLY A CA 1
ATOM 2307 C C . GLY A 1 289 ? 2.640 -10.577 -4.972 1.00 92.06 289 GLY A C 1
ATOM 2308 O O . GLY A 1 289 ? 3.766 -10.861 -4.573 1.00 92.06 289 GLY A O 1
ATOM 2309 N N . ILE A 1 290 ? 2.376 -9.434 -5.616 1.00 91.25 290 ILE A N 1
ATOM 2310 C CA . ILE A 1 290 ? 3.422 -8.472 -5.985 1.00 91.25 290 ILE A CA 1
ATOM 2311 C C . ILE A 1 290 ? 4.175 -7.883 -4.791 1.00 91.25 290 ILE A C 1
ATOM 2313 O O . ILE A 1 290 ? 5.351 -7.531 -4.898 1.00 91.25 290 ILE A O 1
ATOM 2317 N N . LEU A 1 291 ? 3.478 -7.744 -3.663 1.00 92.06 291 LEU A N 1
ATOM 2318 C CA . LEU A 1 291 ? 4.027 -7.226 -2.424 1.00 92.06 291 LEU A CA 1
ATOM 2319 C C . LEU A 1 291 ? 4.207 -8.388 -1.455 1.00 92.06 291 LEU A C 1
ATOM 2321 O O . LEU A 1 291 ? 3.324 -8.702 -0.657 1.00 92.06 291 LEU A O 1
ATOM 2325 N N . ARG A 1 292 ? 5.375 -9.017 -1.553 1.00 94.25 292 ARG A N 1
ATOM 2326 C CA . ARG A 1 292 ? 5.862 -10.006 -0.595 1.00 94.25 292 ARG A CA 1
ATOM 2327 C C . ARG A 1 292 ? 6.948 -9.375 0.256 1.00 94.25 292 ARG A C 1
ATOM 2329 O O . ARG A 1 292 ? 7.791 -8.643 -0.255 1.00 94.25 292 ARG A O 1
ATOM 2336 N N . LEU A 1 293 ? 6.917 -9.642 1.549 1.00 94.94 293 LEU A N 1
ATOM 2337 C CA . LEU A 1 293 ? 7.981 -9.310 2.479 1.00 94.94 293 LEU A CA 1
ATOM 2338 C C . LEU A 1 293 ? 9.111 -10.326 2.323 1.00 94.94 293 LEU A C 1
ATOM 2340 O O . LEU A 1 293 ? 8.885 -11.483 1.965 1.00 94.94 293 LEU A O 1
ATOM 2344 N N . GLN A 1 294 ? 10.334 -9.893 2.607 1.00 93.12 294 GLN A N 1
ATOM 2345 C CA . GLN A 1 294 ? 11.462 -10.815 2.674 1.00 93.12 294 GLN A CA 1
ATOM 2346 C C . GLN A 1 294 ? 11.256 -11.860 3.785 1.00 93.12 294 GLN A C 1
ATOM 2348 O O . GLN A 1 294 ? 10.638 -11.541 4.807 1.00 93.12 294 GLN A O 1
ATOM 2353 N N . PRO A 1 295 ? 11.807 -13.082 3.657 1.00 91.44 295 PRO A N 1
ATOM 2354 C CA . PRO A 1 295 ? 11.608 -14.143 4.646 1.00 91.44 295 PRO A CA 1
ATOM 2355 C C . PRO A 1 295 ? 11.991 -13.753 6.083 1.00 91.44 295 PRO A C 1
ATOM 2357 O O . PRO A 1 295 ? 11.297 -14.128 7.027 1.00 91.44 295 PRO A O 1
ATOM 2360 N N . TRP A 1 296 ? 13.058 -12.963 6.265 1.00 90.81 296 TRP A N 1
ATOM 2361 C CA . TRP A 1 296 ? 13.463 -12.465 7.588 1.00 90.81 296 TRP A CA 1
ATOM 2362 C C . TRP A 1 296 ? 12.470 -11.448 8.161 1.00 90.81 296 TRP A C 1
ATOM 2364 O O . TRP A 1 296 ? 12.153 -11.515 9.345 1.00 90.81 296 TRP A O 1
ATOM 2374 N N . ILE A 1 297 ? 11.906 -10.569 7.323 1.00 93.62 297 ILE A N 1
ATOM 2375 C CA . ILE A 1 297 ? 10.854 -9.638 7.747 1.00 93.62 297 ILE A CA 1
ATOM 2376 C C . ILE A 1 297 ? 9.607 -10.422 8.152 1.00 93.62 297 ILE A C 1
ATOM 2378 O O . ILE A 1 297 ? 9.064 -10.176 9.221 1.00 93.62 297 ILE A O 1
ATOM 2382 N N . ALA A 1 298 ? 9.176 -11.392 7.341 1.00 94.94 298 ALA A N 1
ATOM 2383 C CA . ALA A 1 298 ? 8.016 -12.232 7.640 1.00 94.94 298 ALA A CA 1
ATOM 2384 C C . ALA A 1 298 ? 8.172 -12.966 8.983 1.00 94.94 298 ALA A C 1
ATOM 2386 O O . ALA A 1 298 ? 7.257 -12.980 9.809 1.00 94.94 298 ALA A O 1
ATOM 2387 N N . ARG A 1 299 ? 9.359 -13.536 9.227 1.00 93.88 299 ARG A N 1
ATOM 2388 C CA . ARG A 1 299 ? 9.711 -14.213 10.483 1.00 93.88 299 ARG A CA 1
ATOM 2389 C C . ARG A 1 299 ? 9.622 -13.255 11.663 1.00 93.88 299 ARG A C 1
ATOM 2391 O O . ARG A 1 299 ? 9.027 -13.598 12.681 1.00 93.88 299 ARG A O 1
ATOM 2398 N N . ASP A 1 300 ? 10.200 -12.070 11.530 1.00 93.88 300 ASP A N 1
ATOM 2399 C CA . ASP A 1 300 ? 10.285 -11.125 12.638 1.00 93.88 300 ASP A CA 1
ATOM 2400 C C . ASP A 1 300 ? 8.939 -10.444 12.905 1.00 93.88 300 ASP A C 1
ATOM 2402 O O . ASP A 1 300 ? 8.593 -10.245 14.065 1.00 93.88 300 ASP A O 1
ATOM 2406 N N . VAL A 1 301 ? 8.122 -10.202 11.874 1.00 94.69 301 VAL A N 1
ATOM 2407 C CA . VAL A 1 301 ? 6.716 -9.785 12.016 1.00 94.69 301 VAL A CA 1
ATOM 2408 C C . VAL A 1 301 ? 5.903 -10.852 12.745 1.00 94.69 301 VAL A C 1
ATOM 2410 O O . VAL A 1 301 ? 5.155 -10.522 13.663 1.00 94.69 301 VAL A O 1
ATOM 2413 N N . ARG A 1 302 ? 6.070 -12.135 12.401 1.00 94.12 302 ARG A N 1
ATOM 2414 C CA . ARG A 1 302 ? 5.424 -13.239 13.126 1.00 94.12 302 ARG A CA 1
ATOM 2415 C C . ARG A 1 302 ? 5.828 -13.254 14.597 1.00 94.12 302 ARG A C 1
ATOM 2417 O O . ARG A 1 302 ? 4.957 -13.280 15.459 1.00 94.12 302 ARG A O 1
ATOM 2424 N N . ASN A 1 303 ? 7.129 -13.227 14.881 1.00 92.56 303 ASN A N 1
ATOM 2425 C CA . ASN A 1 303 ? 7.651 -13.231 16.252 1.00 92.56 303 ASN A CA 1
ATOM 2426 C C . ASN A 1 303 ? 7.152 -12.018 17.045 1.00 92.56 303 ASN A C 1
ATOM 2428 O O . ASN A 1 303 ? 6.845 -12.120 18.229 1.00 92.56 303 ASN A O 1
ATOM 2432 N N . PHE A 1 304 ? 7.052 -10.867 16.384 1.00 92.62 304 PHE A N 1
ATOM 2433 C CA . PHE A 1 304 ? 6.512 -9.654 16.970 1.00 92.62 304 PHE A CA 1
ATOM 2434 C C . PHE A 1 304 ? 5.037 -9.820 17.346 1.00 92.62 304 PHE A C 1
ATOM 2436 O O . PHE A 1 304 ? 4.660 -9.571 18.491 1.00 92.62 304 PHE A O 1
ATOM 2443 N N . LEU A 1 305 ? 4.219 -10.298 16.404 1.00 92.06 305 LEU A N 1
ATOM 2444 C CA . LEU A 1 305 ? 2.782 -10.477 16.591 1.00 92.06 305 LEU A CA 1
ATOM 2445 C C . LEU A 1 305 ? 2.427 -11.624 17.547 1.00 92.06 305 LEU A C 1
ATOM 2447 O O . LEU A 1 305 ? 1.362 -11.583 18.147 1.00 92.06 305 LEU A O 1
ATOM 2451 N N . GLN A 1 306 ? 3.308 -12.604 17.766 1.00 90.81 306 GLN A N 1
ATOM 2452 C CA . GLN A 1 306 ? 3.124 -13.631 18.804 1.00 90.81 306 GLN A CA 1
ATOM 2453 C C . GLN A 1 306 ? 3.028 -13.053 20.222 1.00 90.81 306 GLN A C 1
ATOM 2455 O O . GLN A 1 306 ? 2.474 -13.704 21.101 1.00 90.81 306 GLN A O 1
ATOM 2460 N N . ASN A 1 307 ? 3.531 -11.835 20.442 1.00 87.00 307 ASN A N 1
ATOM 2461 C CA . ASN A 1 307 ? 3.373 -11.117 21.709 1.00 87.00 307 ASN A CA 1
ATOM 2462 C C . ASN A 1 307 ? 2.082 -10.281 21.760 1.00 87.00 307 ASN A C 1
ATOM 2464 O O . ASN A 1 307 ? 1.867 -9.540 22.719 1.00 87.00 307 ASN A O 1
ATOM 2468 N N . VAL A 1 308 ? 1.247 -10.352 20.720 1.00 86.00 308 VAL A N 1
ATOM 2469 C CA . VAL A 1 308 ? -0.051 -9.685 20.642 1.00 86.00 308 VAL A CA 1
ATOM 2470 C C . VAL A 1 308 ? -1.133 -10.749 20.758 1.00 86.00 308 VAL A C 1
ATOM 2472 O O . VAL A 1 308 ? -1.370 -11.516 19.827 1.00 86.00 308 VAL A O 1
ATOM 2475 N N . ASP A 1 309 ? -1.825 -10.760 21.896 1.00 84.75 309 ASP A N 1
ATOM 2476 C CA . ASP A 1 309 ? -2.844 -11.764 22.248 1.00 84.75 309 ASP A CA 1
ATOM 2477 C C . ASP A 1 309 ? -3.957 -11.930 21.191 1.00 84.75 309 ASP A C 1
ATOM 2479 O O . ASP A 1 309 ? -4.626 -12.960 21.133 1.00 84.75 309 ASP A O 1
ATOM 2483 N N . ILE A 1 310 ? -4.145 -10.932 20.321 1.00 86.44 310 ILE A N 1
ATOM 2484 C CA . ILE A 1 310 ? -5.162 -10.932 19.268 1.00 86.44 310 ILE A CA 1
ATOM 2485 C C . ILE A 1 310 ? -4.997 -12.064 18.242 1.00 86.44 310 ILE A C 1
ATOM 2487 O O . ILE A 1 310 ? -5.988 -12.483 17.649 1.00 86.44 310 ILE A O 1
ATOM 2491 N N . LEU A 1 311 ? -3.781 -12.588 18.032 1.00 83.94 311 LEU A N 1
ATOM 2492 C CA . LEU A 1 311 ? -3.540 -13.656 17.051 1.00 83.94 311 LEU A CA 1
ATOM 2493 C C . LEU A 1 311 ? -4.245 -14.977 17.393 1.00 83.94 311 LEU A C 1
ATOM 2495 O O . LEU A 1 311 ? -4.357 -15.847 16.532 1.00 83.94 311 LEU A O 1
ATOM 2499 N N . HIS A 1 312 ? -4.718 -15.143 18.629 1.00 80.44 312 HIS A N 1
ATOM 2500 C CA . HIS A 1 312 ? -5.525 -16.297 19.027 1.00 80.44 312 HIS A CA 1
ATOM 2501 C C . HIS A 1 312 ? -6.980 -16.221 18.544 1.00 80.44 312 HIS A C 1
ATOM 2503 O O . HIS A 1 312 ? -7.742 -17.162 18.762 1.00 80.44 312 HIS A O 1
ATOM 2509 N N . HIS A 1 313 ? -7.370 -15.122 17.895 1.00 84.31 313 HIS A N 1
ATOM 2510 C CA . HIS A 1 313 ? -8.706 -14.921 17.358 1.00 84.31 313 HIS A CA 1
ATOM 2511 C C . HIS A 1 313 ? -8.694 -14.978 15.828 1.00 84.31 313 HIS A C 1
ATOM 2513 O O . HIS A 1 313 ? -7.967 -14.236 15.171 1.00 84.31 313 HIS A O 1
ATOM 2519 N N . ASP A 1 314 ? -9.566 -15.812 15.260 1.00 84.62 314 ASP A N 1
ATOM 2520 C CA . ASP A 1 314 ? -9.686 -15.972 13.804 1.00 84.62 314 ASP A CA 1
ATOM 2521 C C . ASP A 1 314 ? -10.288 -14.736 13.112 1.00 84.62 314 ASP A C 1
ATOM 2523 O O . ASP A 1 314 ? -10.102 -14.529 11.913 1.00 84.62 314 ASP A O 1
ATOM 2527 N N . VAL A 1 315 ? -11.039 -13.916 13.858 1.00 92.50 315 VAL A N 1
ATOM 2528 C CA . VAL A 1 315 ? -11.775 -12.760 13.336 1.00 92.50 315 VAL A CA 1
ATOM 2529 C C . VAL A 1 315 ? -11.596 -11.564 14.263 1.00 92.50 315 VAL A C 1
ATOM 2531 O O . VAL A 1 315 ? -11.900 -11.629 15.453 1.00 92.50 315 VAL A O 1
ATOM 2534 N N . PHE A 1 316 ? -11.149 -10.451 13.692 1.00 96.31 316 PHE A N 1
ATOM 2535 C CA . PHE A 1 316 ? -10.998 -9.176 14.384 1.00 96.31 316 PHE A CA 1
ATOM 2536 C C . PHE A 1 316 ? -11.232 -8.012 13.418 1.00 96.31 316 PHE A C 1
ATOM 2538 O O . PHE A 1 316 ? -11.069 -8.154 12.204 1.00 96.31 316 PHE A O 1
ATOM 2545 N N . ASP A 1 317 ? -11.589 -6.851 13.954 1.00 96.94 317 ASP A N 1
ATOM 2546 C CA . ASP A 1 317 ? -11.692 -5.601 13.203 1.00 96.94 317 ASP A CA 1
ATOM 2547 C C . ASP A 1 317 ? -10.423 -4.758 13.401 1.00 96.94 317 ASP A C 1
ATOM 2549 O O . ASP A 1 317 ? -9.711 -4.898 14.393 1.00 96.94 317 ASP A O 1
ATOM 2553 N N . GLY A 1 318 ? -10.103 -3.896 12.442 1.00 97.06 318 GLY A N 1
ATOM 2554 C CA . GLY A 1 318 ? -8.894 -3.080 12.433 1.00 97.06 318 GLY A CA 1
ATOM 2555 C C . GLY A 1 318 ? -9.228 -1.598 12.357 1.00 97.06 318 GLY A C 1
ATOM 2556 O O . GLY A 1 318 ? -10.004 -1.177 11.502 1.00 97.06 318 GLY A O 1
ATOM 2557 N N . MET A 1 319 ? -8.609 -0.788 13.210 1.00 97.69 319 MET A N 1
ATOM 2558 C CA . MET A 1 319 ? -8.707 0.668 13.185 1.00 97.69 319 MET A CA 1
ATOM 2559 C C . MET A 1 319 ? -7.325 1.287 12.975 1.00 97.69 319 MET A C 1
ATOM 2561 O O . MET A 1 319 ? -6.407 1.021 13.746 1.00 97.69 319 MET A O 1
ATOM 2565 N N . HIS A 1 320 ? -7.175 2.140 11.962 1.00 96.06 320 HIS A N 1
ATOM 2566 C CA . HIS A 1 320 ? -5.979 2.965 11.783 1.00 96.06 320 HIS A CA 1
ATOM 2567 C C . HIS A 1 320 ? -6.274 4.409 12.173 1.00 96.06 320 HIS A C 1
ATOM 2569 O O . HIS A 1 320 ? -6.976 5.126 11.458 1.00 96.06 320 HIS A O 1
ATOM 2575 N N . VAL A 1 321 ? -5.714 4.836 13.300 1.00 94.06 321 VAL A N 1
ATOM 2576 C CA . VAL A 1 321 ? -5.932 6.161 13.881 1.00 94.06 321 VAL A CA 1
ATOM 2577 C C . VAL A 1 321 ? -4.673 6.987 13.676 1.00 94.06 321 VAL A C 1
ATOM 2579 O O . VAL A 1 321 ? -3.711 6.882 14.434 1.00 94.06 321 VAL A O 1
ATOM 2582 N N . ARG A 1 322 ? -4.679 7.817 12.632 1.00 90.00 322 ARG A N 1
ATOM 2583 C CA . ARG A 1 322 ? -3.561 8.712 12.322 1.00 90.00 322 ARG A CA 1
ATOM 2584 C C . ARG A 1 322 ? -3.605 9.967 13.203 1.00 90.00 322 ARG A C 1
ATOM 2586 O O . ARG A 1 322 ? -4.690 10.507 13.458 1.00 90.00 322 ARG A O 1
ATOM 2593 N N . ARG A 1 323 ? -2.434 10.435 13.639 1.00 87.88 323 ARG A N 1
ATOM 2594 C CA . ARG A 1 323 ? -2.195 11.642 14.446 1.00 87.88 323 ARG A CA 1
ATOM 2595 C C . ARG A 1 323 ? -1.037 12.483 13.873 1.00 87.88 323 ARG A C 1
ATOM 2597 O O . ARG A 1 323 ? -0.429 12.135 12.856 1.00 87.88 323 ARG A O 1
ATOM 2604 N N . GLY A 1 324 ? -0.789 13.637 14.494 1.00 81.31 324 GLY A N 1
ATOM 2605 C CA . GLY A 1 324 ? 0.455 14.396 14.362 1.00 81.31 324 GLY A CA 1
ATOM 2606 C C . GLY A 1 324 ? 0.640 15.195 13.066 1.00 81.31 324 GLY A C 1
ATOM 2607 O O . GLY A 1 324 ? -0.297 15.726 12.466 1.00 81.31 324 GLY A O 1
ATOM 2608 N N . ASP A 1 325 ? 1.897 15.308 12.642 1.00 72.25 325 ASP A N 1
ATOM 2609 C CA . ASP A 1 325 ? 2.398 16.206 11.591 1.00 72.25 325 ASP A CA 1
ATOM 2610 C C . ASP A 1 325 ? 1.705 16.066 10.223 1.00 72.25 325 ASP A C 1
ATOM 2612 O O . ASP A 1 325 ? 1.483 17.056 9.512 1.00 72.25 325 ASP A O 1
ATOM 2616 N N . LYS A 1 326 ? 1.324 14.841 9.852 1.00 75.62 326 LYS A N 1
ATOM 2617 C CA . LYS A 1 326 ? 0.636 14.570 8.584 1.00 75.62 326 LYS A CA 1
ATOM 2618 C C . LYS A 1 326 ? -0.766 15.153 8.540 1.00 75.62 326 LYS A C 1
ATOM 2620 O O . LYS A 1 326 ? -1.235 15.487 7.455 1.00 75.62 326 LYS A O 1
ATOM 2625 N N . LEU A 1 327 ? -1.429 15.296 9.685 1.00 80.06 327 LEU A N 1
ATOM 2626 C CA . LEU A 1 327 ? -2.732 15.957 9.756 1.00 80.06 327 LEU A CA 1
ATOM 2627 C C . LEU A 1 327 ? -2.595 17.466 9.561 1.00 80.06 327 LEU A C 1
ATOM 2629 O O . LEU A 1 327 ? -3.398 18.064 8.851 1.00 80.06 327 LEU A O 1
ATOM 2633 N N . ILE A 1 328 ? -1.515 18.055 10.079 1.00 81.56 328 ILE A N 1
ATOM 2634 C CA . ILE A 1 328 ? -1.240 19.493 9.971 1.00 81.56 328 ILE A CA 1
ATOM 2635 C C . ILE A 1 328 ? -0.893 19.903 8.532 1.00 81.56 328 ILE A C 1
ATOM 2637 O O . ILE A 1 328 ? -1.218 21.019 8.111 1.00 81.56 328 ILE A O 1
ATOM 2641 N N . SER A 1 329 ? -0.219 19.018 7.792 1.00 83.50 329 SER A N 1
ATOM 2642 C CA . SER A 1 329 ? 0.336 19.287 6.462 1.00 83.50 329 SER A CA 1
ATOM 2643 C C . SER A 1 329 ? -0.441 18.585 5.340 1.00 83.50 329 SER A C 1
ATOM 2645 O O . SER A 1 329 ? -1.259 19.214 4.670 1.00 83.50 329 SER A O 1
ATOM 2647 N N . GLU A 1 330 ? -0.213 17.285 5.139 1.00 81.56 330 GLU A N 1
ATOM 2648 C CA . GLU A 1 330 ? -0.742 16.496 4.015 1.00 81.56 330 GLU A CA 1
ATOM 2649 C C . GLU A 1 330 ? -2.273 16.356 4.040 1.00 81.56 330 GLU A C 1
ATOM 2651 O O . GLU A 1 330 ? -2.922 16.389 2.997 1.00 81.56 330 GLU A O 1
ATOM 2656 N N . SER A 1 331 ? -2.859 16.214 5.231 1.00 86.44 331 SER A N 1
ATOM 2657 C CA . SER A 1 331 ? -4.292 15.957 5.434 1.00 86.44 331 SER A CA 1
ATOM 2658 C C . SER A 1 331 ? -5.046 17.146 6.037 1.00 86.44 331 SER A C 1
ATOM 2660 O O . SER A 1 331 ? -6.168 16.991 6.524 1.00 86.44 331 SER A O 1
ATOM 2662 N N . ARG A 1 332 ? -4.470 18.354 5.959 1.00 89.69 332 ARG A N 1
ATOM 2663 C CA . ARG A 1 332 ? -5.034 19.564 6.575 1.00 89.69 332 ARG A CA 1
ATOM 2664 C C . ARG A 1 332 ? -6.453 19.862 6.106 1.00 89.69 332 ARG A C 1
ATOM 2666 O O . ARG A 1 332 ? -7.312 20.180 6.918 1.00 89.69 332 ARG A O 1
ATOM 2673 N N . GLY A 1 333 ? -6.705 19.764 4.800 1.00 92.00 333 GLY A N 1
ATOM 2674 C CA . GLY A 1 333 ? -8.014 20.069 4.211 1.00 92.00 333 GLY A CA 1
ATOM 2675 C C . GLY A 1 333 ? -9.150 19.240 4.830 1.00 92.00 333 GLY A C 1
ATOM 2676 O O . GLY A 1 333 ? -10.082 19.823 5.384 1.00 92.00 333 GLY A O 1
ATOM 2677 N N . PRO A 1 334 ? -9.066 17.897 4.796 1.00 91.75 334 PRO A N 1
ATOM 2678 C CA . PRO A 1 334 ? -10.018 17.021 5.476 1.00 91.75 334 PRO A CA 1
ATOM 2679 C C . PRO A 1 334 ? -10.191 17.281 6.980 1.00 91.75 334 PRO A C 1
ATOM 2681 O O . PRO A 1 334 ? -11.319 17.255 7.468 1.00 91.75 334 PRO A O 1
ATOM 2684 N N . VAL A 1 335 ? -9.108 17.566 7.711 1.00 92.31 335 VAL A N 1
ATOM 2685 C CA . VAL A 1 335 ? -9.167 17.854 9.157 1.00 92.31 335 VAL A CA 1
ATOM 2686 C C . VAL A 1 335 ? -9.910 19.160 9.425 1.00 92.31 335 VAL A C 1
ATOM 2688 O O . VAL A 1 335 ? -10.806 19.208 10.269 1.00 92.31 335 VAL A O 1
ATOM 2691 N N . VAL A 1 336 ? -9.609 20.205 8.650 1.00 94.12 336 VAL A N 1
ATOM 2692 C CA . VAL A 1 336 ? -10.319 21.486 8.731 1.00 94.12 336 VAL A CA 1
ATOM 2693 C C . VAL A 1 336 ? -11.801 21.301 8.424 1.00 94.12 336 VAL A C 1
ATOM 2695 O O . VAL A 1 336 ? -12.656 21.810 9.149 1.00 94.12 336 VAL A O 1
ATOM 2698 N N . HIS A 1 337 ? -12.129 20.525 7.390 1.00 94.00 337 HIS A N 1
ATOM 2699 C CA . HIS A 1 337 ? -13.514 20.208 7.052 1.00 94.00 337 HIS A CA 1
ATOM 2700 C C . HIS A 1 337 ? -14.241 19.479 8.198 1.00 94.00 337 HIS A C 1
ATOM 2702 O O . HIS A 1 337 ? -15.353 19.858 8.574 1.00 94.00 337 HIS A O 1
ATOM 2708 N N . TYR A 1 338 ? -13.595 18.485 8.816 1.00 94.06 338 TYR A N 1
ATOM 2709 C CA . TYR A 1 338 ? -14.153 17.751 9.952 1.00 94.06 338 TYR A CA 1
ATOM 2710 C C . TYR A 1 338 ? -14.526 18.675 11.120 1.00 94.06 338 TYR A C 1
ATOM 2712 O O . TYR A 1 338 ? -15.639 18.582 11.649 1.00 94.06 338 TYR A O 1
ATOM 2720 N N . TRP A 1 339 ? -13.633 19.582 11.514 1.00 95.69 339 TRP A N 1
ATOM 2721 C CA . TRP A 1 339 ? -13.859 20.453 12.667 1.00 95.69 339 TRP A CA 1
ATOM 2722 C C . TRP A 1 339 ? -14.780 21.637 12.357 1.00 95.69 339 TRP A C 1
ATOM 2724 O O . TRP A 1 339 ? -15.658 21.946 13.165 1.00 95.69 339 TRP A O 1
ATOM 2734 N N . THR A 1 340 ? -14.667 22.258 11.176 1.00 96.19 340 THR A N 1
ATOM 2735 C CA . THR A 1 340 ? -15.607 23.318 10.750 1.00 96.19 340 THR A CA 1
ATOM 2736 C C . THR A 1 340 ? -17.049 22.820 10.718 1.00 96.19 340 THR A C 1
ATOM 2738 O O . THR A 1 340 ? -17.943 23.518 11.194 1.00 96.19 340 THR A O 1
ATOM 2741 N N . SER A 1 341 ? -17.287 21.584 10.259 1.00 95.25 341 SER A N 1
ATOM 2742 C CA . SER A 1 341 ? -18.629 20.973 10.261 1.00 95.25 341 SER A CA 1
ATOM 2743 C C . SER A 1 341 ? -19.238 20.800 11.664 1.00 95.25 341 SER A C 1
ATOM 2745 O O . SER A 1 341 ? -20.441 20.590 11.793 1.00 95.25 341 SER A O 1
ATOM 2747 N N . ARG A 1 342 ? -18.423 20.925 12.721 1.00 95.81 342 ARG A N 1
ATOM 2748 C CA . ARG A 1 342 ? -18.817 20.857 14.139 1.00 95.81 342 ARG A CA 1
ATOM 2749 C C . ARG A 1 342 ? -18.822 22.223 14.828 1.00 95.81 342 ARG A C 1
ATOM 2751 O O . ARG A 1 342 ? -18.894 22.288 16.050 1.00 95.81 342 ARG A O 1
ATOM 2758 N N . GLY A 1 343 ? -18.737 23.309 14.060 1.00 96.81 343 GLY A N 1
ATOM 2759 C CA . GLY A 1 343 ? -18.799 24.677 14.577 1.00 96.81 343 GLY A CA 1
ATOM 2760 C C . GLY A 1 343 ? -17.472 25.230 15.099 1.00 96.81 343 GLY A C 1
ATOM 2761 O O . GLY A 1 343 ? -17.465 26.296 15.711 1.00 96.81 343 GLY A O 1
ATOM 2762 N N . PHE A 1 344 ? -16.348 24.548 14.860 1.00 96.88 344 PHE A N 1
ATOM 2763 C CA . PHE A 1 344 ? -15.032 25.102 15.176 1.00 96.88 344 PHE A CA 1
ATOM 2764 C C . PHE A 1 344 ? -14.625 26.160 14.144 1.00 96.88 344 PHE A C 1
ATOM 2766 O O . PHE A 1 344 ? -14.929 26.062 12.955 1.00 96.88 344 PHE A O 1
ATOM 2773 N N . THR A 1 345 ? -13.898 27.166 14.615 1.00 95.12 345 THR A N 1
ATOM 2774 C CA . THR A 1 345 ? -13.335 28.268 13.825 1.00 95.12 345 THR A CA 1
ATOM 2775 C C . THR A 1 345 ? -11.826 28.090 13.679 1.00 95.12 345 THR A C 1
ATOM 2777 O O . THR A 1 345 ? -11.215 27.316 14.412 1.00 95.12 345 THR A O 1
ATOM 2780 N N . GLU A 1 346 ? -11.189 28.845 12.783 1.00 92.06 346 GLU A N 1
ATOM 2781 C CA . GLU A 1 346 ? -9.727 28.793 12.606 1.00 92.06 346 GLU A CA 1
ATOM 2782 C C . GLU A 1 346 ? -8.941 29.058 13.904 1.00 92.06 346 GLU A C 1
ATOM 2784 O O . GLU A 1 346 ? -7.841 28.538 14.066 1.00 92.06 346 GLU A O 1
ATOM 2789 N N . ASN A 1 347 ? -9.517 29.805 14.853 1.00 93.50 347 ASN A N 1
ATOM 2790 C CA . ASN A 1 347 ? -8.846 30.198 16.095 1.00 93.50 347 ASN A CA 1
ATOM 2791 C C . ASN A 1 347 ? -8.866 29.125 17.196 1.00 93.50 347 ASN A C 1
ATOM 2793 O O . ASN A 1 347 ? -8.110 29.240 18.157 1.00 93.50 347 ASN A O 1
ATOM 2797 N N . ASN A 1 348 ? -9.746 28.124 17.116 1.00 93.81 348 ASN A N 1
ATOM 2798 C CA . ASN A 1 348 ? -9.938 27.130 18.184 1.00 93.81 348 ASN A CA 1
ATOM 2799 C C . ASN A 1 348 ? -9.983 25.681 17.683 1.00 93.81 348 ASN A C 1
ATOM 2801 O O . ASN A 1 348 ? -10.315 24.774 18.443 1.00 93.81 348 ASN A O 1
ATOM 2805 N N . MET A 1 349 ? -9.677 25.463 16.409 1.00 92.75 349 MET A N 1
ATOM 2806 C CA . MET A 1 349 ? -9.720 24.158 15.773 1.00 92.75 349 MET A CA 1
ATOM 2807 C C . MET A 1 349 ? -8.433 23.364 16.002 1.00 92.75 349 MET A C 1
ATOM 2809 O O . MET A 1 349 ? -7.353 23.859 15.673 1.00 92.75 349 MET A O 1
ATOM 2813 N N . PRO A 1 350 ? -8.529 22.107 16.462 1.00 92.69 350 PRO A N 1
ATOM 2814 C CA . PRO A 1 350 ? -7.399 21.193 16.428 1.00 92.69 350 PRO A CA 1
ATOM 2815 C C . PRO A 1 350 ? -7.021 20.837 14.988 1.00 92.69 350 PRO A C 1
ATOM 2817 O O . PRO A 1 350 ? -7.878 20.502 14.175 1.00 92.69 350 PRO A O 1
ATOM 2820 N N . LEU A 1 351 ? -5.735 20.906 14.654 1.00 88.62 351 LEU A N 1
ATOM 2821 C CA . LEU A 1 351 ? -5.248 20.669 13.285 1.00 88.62 351 LEU A CA 1
ATOM 2822 C C . LEU A 1 351 ? -4.459 19.363 13.147 1.00 88.62 351 LEU A C 1
ATOM 2824 O O . LEU A 1 351 ? -4.060 18.993 12.046 1.00 88.62 351 LEU A O 1
ATOM 2828 N N . ASP A 1 352 ? -4.234 18.676 14.257 1.00 87.88 352 ASP A N 1
ATOM 2829 C CA . ASP A 1 352 ? -3.311 17.557 14.411 1.00 87.88 352 ASP A CA 1
ATOM 2830 C C . ASP A 1 352 ? -3.987 16.281 14.933 1.00 87.88 352 ASP A C 1
ATOM 2832 O O . ASP A 1 352 ? -3.309 15.276 15.156 1.00 87.88 352 ASP A O 1
ATOM 2836 N N . TYR A 1 353 ? -5.316 16.285 15.107 1.00 91.81 353 TYR A N 1
ATOM 2837 C CA . TYR A 1 353 ? -6.058 15.092 15.510 1.00 91.81 353 TYR A CA 1
ATOM 2838 C C . TYR A 1 353 ? -7.540 15.091 15.092 1.00 91.81 353 TYR A C 1
ATOM 2840 O O . TYR A 1 353 ? -8.146 16.127 14.811 1.00 91.81 353 TYR A O 1
ATOM 2848 N N . ILE A 1 354 ? -8.114 13.881 15.086 1.00 94.75 354 ILE A N 1
ATOM 2849 C CA . ILE A 1 354 ? -9.545 13.575 14.924 1.00 94.75 354 ILE A CA 1
ATOM 2850 C C . ILE A 1 354 ? -9.933 12.573 16.029 1.00 94.75 354 ILE A C 1
ATOM 2852 O O . ILE A 1 354 ? -9.356 11.488 16.033 1.00 94.75 354 ILE A O 1
ATOM 2856 N N . PRO A 1 355 ? -10.871 12.858 16.949 1.00 95.81 355 PRO A N 1
ATOM 2857 C CA . PRO A 1 355 ? -11.150 12.000 18.110 1.00 95.81 355 PRO A CA 1
ATOM 2858 C C . PRO A 1 355 ? -11.419 10.529 17.749 1.00 95.81 355 PRO A C 1
ATOM 2860 O O . PRO A 1 355 ? -12.102 10.251 16.762 1.00 95.81 355 PRO A O 1
ATOM 2863 N N . PHE A 1 356 ? -10.939 9.586 18.560 1.00 96.94 356 PHE A N 1
ATOM 2864 C CA . PHE A 1 356 ? -11.150 8.140 18.409 1.00 96.94 356 PHE A CA 1
ATOM 2865 C C . PHE A 1 356 ? -12.635 7.779 18.369 1.00 96.94 356 PHE A C 1
ATOM 2867 O O . PHE A 1 356 ? -13.047 6.953 17.557 1.00 96.94 356 PHE A O 1
ATOM 2874 N N . GLU A 1 357 ? -13.462 8.471 19.158 1.00 96.44 357 GLU A N 1
ATOM 2875 C CA . GLU A 1 357 ? -14.922 8.328 19.130 1.00 96.44 357 GLU A CA 1
ATOM 2876 C C . GLU A 1 357 ? -15.489 8.457 17.702 1.00 96.44 357 GLU A C 1
ATOM 2878 O O . GLU A 1 357 ? -16.455 7.787 17.340 1.00 96.44 357 GLU A O 1
ATOM 2883 N N . HIS A 1 358 ? -14.879 9.286 16.848 1.00 95.88 358 HIS A N 1
ATOM 2884 C CA . HIS A 1 358 ? -15.319 9.424 15.464 1.00 95.88 358 HIS A CA 1
ATOM 2885 C C . HIS A 1 358 ? -15.041 8.180 14.613 1.00 95.88 358 HIS A C 1
ATOM 2887 O O . HIS A 1 358 ? -15.881 7.813 13.791 1.00 95.88 358 HIS A O 1
ATOM 2893 N N . TYR A 1 359 ? -13.901 7.520 14.824 1.00 96.75 359 TYR A N 1
ATOM 2894 C CA . TYR A 1 359 ? -13.578 6.246 14.179 1.00 96.75 359 TYR A CA 1
ATOM 2895 C C . TYR A 1 359 ? -14.528 5.159 14.677 1.00 96.75 359 TYR A C 1
ATOM 2897 O O . TYR A 1 359 ? -15.127 4.444 13.876 1.00 96.75 359 TYR A O 1
ATOM 2905 N N . LEU A 1 360 ? -14.746 5.102 15.993 1.00 96.12 360 LEU A N 1
ATOM 2906 C CA . LEU A 1 360 ? -15.665 4.154 16.611 1.00 96.12 360 LEU A CA 1
ATOM 2907 C C . LEU A 1 360 ? -17.099 4.298 16.073 1.00 96.12 360 LEU A C 1
ATOM 2909 O O . LEU A 1 360 ? -17.758 3.298 15.824 1.00 96.12 360 LEU A O 1
ATOM 2913 N N . LYS A 1 361 ? -17.568 5.519 15.787 1.00 94.25 361 LYS A N 1
ATOM 2914 C CA . LYS A 1 361 ? -18.884 5.751 15.156 1.00 94.25 361 LYS A CA 1
ATOM 2915 C C . LYS A 1 361 ? -19.022 5.147 13.752 1.00 94.25 361 LYS A C 1
ATOM 2917 O O . LYS A 1 361 ? -20.145 4.891 13.326 1.00 94.25 361 LYS A O 1
ATOM 2922 N N . GLN A 1 362 ? -17.922 4.893 13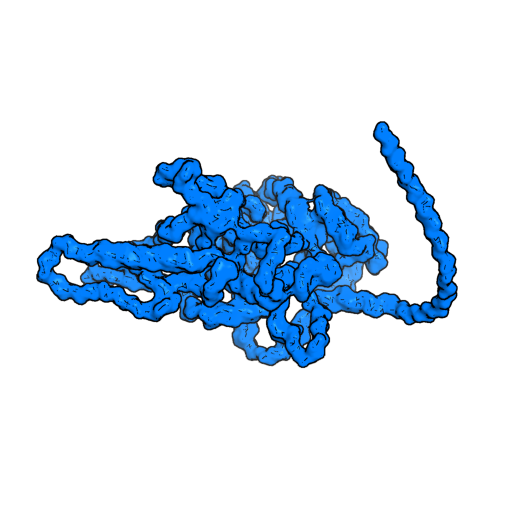.036 1.00 94.75 362 GLN A N 1
ATOM 2923 C CA . GLN A 1 362 ? -17.966 4.158 11.763 1.00 94.75 362 GLN A CA 1
ATOM 2924 C C . GLN A 1 362 ? -18.065 2.646 11.949 1.00 94.75 362 GLN A C 1
ATOM 2926 O O . GLN A 1 362 ? -18.374 1.914 11.002 1.00 94.75 362 GLN A O 1
ATOM 2931 N N . TRP A 1 363 ? -17.835 2.154 13.162 1.00 93.44 363 TRP A N 1
ATOM 2932 C CA . TRP A 1 363 ? -18.114 0.779 13.527 1.00 93.44 363 TRP A CA 1
ATOM 2933 C C . TRP A 1 363 ? -19.642 0.591 13.624 1.00 93.44 363 TRP A C 1
ATOM 2935 O O . TRP A 1 363 ? -20.257 0.597 14.683 1.00 93.44 363 TRP A O 1
ATOM 2945 N N . ARG A 1 364 ? -20.293 0.494 12.460 1.00 83.00 364 ARG A N 1
ATOM 2946 C CA . ARG A 1 364 ? -21.638 -0.054 12.296 1.00 83.00 364 ARG A CA 1
ATOM 2947 C C . ARG A 1 364 ? -21.632 -1.483 12.788 1.00 83.00 364 ARG A C 1
ATOM 2949 O O . ARG A 1 364 ? -20.889 -2.314 12.257 1.00 83.00 364 ARG A O 1
ATOM 2956 N N . SER A 1 365 ? -22.489 -1.722 13.756 1.00 74.94 365 SER A N 1
ATOM 2957 C CA . SER A 1 365 ? -22.737 -3.045 14.266 1.00 74.94 365 SER A CA 1
ATOM 2958 C C . SER A 1 365 ? -23.997 -3.633 13.641 1.00 74.94 365 SER A C 1
ATOM 2960 O O . SER A 1 365 ? -24.914 -2.862 13.331 1.00 74.94 365 SER A O 1
ATOM 2962 N N . PRO A 1 366 ? -24.085 -4.962 13.455 1.00 80.62 366 PRO A N 1
ATOM 2963 C CA . PRO A 1 366 ? -25.384 -5.609 13.325 1.00 80.62 366 PRO A CA 1
ATOM 2964 C C . PRO A 1 366 ? -26.291 -5.249 14.510 1.00 80.62 366 PRO A C 1
ATOM 2966 O O . PRO A 1 366 ? -25.812 -4.924 15.597 1.00 80.62 366 PRO A O 1
ATOM 2969 N N . GLU A 1 367 ? -27.605 -5.306 14.291 1.00 88.31 367 GLU A N 1
ATOM 2970 C CA . GLU A 1 367 ? -28.585 -5.140 15.366 1.00 88.31 367 GLU A CA 1
ATOM 2971 C C . GLU A 1 367 ? -28.293 -6.113 16.513 1.00 88.31 367 GLU A C 1
ATOM 2973 O O . GLU A 1 367 ? -27.851 -7.242 16.282 1.00 88.31 367 GLU A O 1
ATOM 2978 N N . CYS A 1 368 ? -28.530 -5.664 17.748 1.00 90.94 368 CYS A N 1
ATOM 2979 C CA . CYS A 1 368 ? -28.340 -6.492 18.930 1.00 90.94 368 CYS A CA 1
ATOM 2980 C C . CYS A 1 368 ? -29.206 -7.753 18.822 1.00 90.94 368 CYS A C 1
ATOM 2982 O O . CYS A 1 368 ? -30.436 -7.630 18.811 1.00 90.94 368 CYS A O 1
ATOM 2984 N N . PRO A 1 369 ? -28.605 -8.954 18.745 1.00 92.75 369 PRO A N 1
ATOM 2985 C CA . PRO A 1 369 ? -29.391 -10.168 18.704 1.00 92.75 369 PRO A CA 1
ATOM 2986 C C . PRO A 1 369 ? -30.142 -10.325 20.021 1.00 92.75 369 PRO A C 1
ATOM 2988 O O . PRO A 1 369 ? -29.637 -10.005 21.098 1.00 92.75 369 PRO A O 1
ATOM 2991 N N . VAL A 1 370 ? -31.372 -10.813 19.910 1.00 94.75 370 VAL A N 1
ATOM 2992 C CA . VAL A 1 370 ? -32.221 -11.121 21.052 1.00 94.75 370 VAL A CA 1
ATOM 2993 C C . VAL A 1 370 ? -32.355 -12.634 21.126 1.00 94.75 370 VAL A C 1
ATOM 2995 O O . VAL A 1 370 ? -32.728 -13.285 20.146 1.00 94.75 370 VAL A O 1
ATOM 2998 N N . ASN A 1 371 ? -32.017 -13.207 22.277 1.00 93.62 371 ASN A N 1
ATOM 2999 C CA . ASN A 1 371 ? -32.108 -14.642 22.492 1.00 93.62 371 ASN A CA 1
ATOM 3000 C C . ASN A 1 371 ? -33.584 -15.097 22.547 1.00 93.62 371 ASN A C 1
ATOM 3002 O O . ASN A 1 371 ? -34.523 -14.299 22.548 1.00 93.62 371 ASN A O 1
ATOM 3006 N N . LYS A 1 372 ? -33.821 -16.413 22.633 1.00 95.44 372 LYS A N 1
ATOM 3007 C CA . LYS A 1 372 ? -35.187 -16.977 22.695 1.00 95.44 372 LYS A CA 1
ATOM 3008 C C . LYS A 1 372 ? -36.016 -16.488 23.894 1.00 95.44 372 LYS A C 1
ATOM 3010 O O . LYS A 1 372 ? -37.228 -16.678 23.891 1.00 95.44 372 LYS A O 1
ATOM 3015 N N . MET A 1 373 ? -35.375 -15.911 24.908 1.00 94.12 373 MET A N 1
ATOM 3016 C CA . MET A 1 373 ? -36.010 -15.387 26.118 1.00 94.12 373 MET A CA 1
ATOM 3017 C C . MET A 1 373 ? -36.341 -13.893 26.019 1.00 94.12 373 MET A C 1
ATOM 3019 O O . MET A 1 373 ? -36.930 -13.348 26.947 1.00 94.12 373 MET A O 1
ATOM 3023 N N . GLY A 1 374 ? -36.019 -13.233 24.903 1.00 94.00 374 GLY A N 1
ATOM 3024 C CA . GLY A 1 374 ? -36.238 -11.795 24.756 1.00 94.00 374 GLY A CA 1
ATOM 3025 C C . GLY A 1 374 ? -35.104 -10.937 25.327 1.00 94.00 374 GLY A C 1
ATOM 3026 O O . GLY A 1 374 ? -35.255 -9.720 25.397 1.00 94.00 374 GLY A O 1
ATOM 3027 N N . GLU A 1 375 ? -33.977 -11.535 25.723 1.00 93.38 375 GLU A N 1
ATOM 3028 C CA . GLU A 1 375 ? -32.834 -10.816 26.292 1.00 93.38 375 GLU A CA 1
ATOM 3029 C C . GLU A 1 375 ? -31.798 -10.490 25.215 1.00 93.38 375 GLU A C 1
ATOM 3031 O O . GLU A 1 375 ? -31.561 -11.276 24.297 1.00 93.38 375 GLU A O 1
ATOM 3036 N N . ILE A 1 376 ? -31.155 -9.334 25.356 1.00 91.69 376 ILE A N 1
ATOM 3037 C CA . ILE A 1 376 ? -30.079 -8.895 24.469 1.00 91.69 376 ILE A CA 1
ATOM 3038 C C . ILE A 1 376 ? -28.840 -9.772 24.696 1.00 91.69 376 ILE A C 1
ATOM 3040 O O . ILE A 1 376 ? -28.318 -9.849 25.808 1.00 91.69 376 ILE A O 1
ATOM 3044 N N . GLU A 1 377 ? -28.350 -10.409 23.636 1.00 94.44 377 GLU A N 1
ATOM 3045 C CA . GLU A 1 377 ? -27.122 -11.201 23.661 1.00 94.44 377 GLU A CA 1
ATOM 3046 C C . GLU A 1 377 ? -25.893 -10.298 23.466 1.00 94.44 377 GLU A C 1
ATOM 3048 O O . GLU A 1 377 ? -25.843 -9.462 22.559 1.00 94.44 377 GLU A O 1
ATOM 3053 N N . ILE A 1 378 ? -24.889 -10.466 24.335 1.00 93.56 378 ILE A N 1
ATOM 3054 C CA . ILE A 1 378 ? -23.630 -9.724 24.248 1.00 93.56 378 ILE A CA 1
ATOM 3055 C C . ILE A 1 378 ? -22.739 -10.367 23.188 1.00 93.56 378 ILE A C 1
ATOM 3057 O O . ILE A 1 378 ? -22.298 -11.504 23.332 1.00 93.56 378 ILE A O 1
ATOM 3061 N N . LEU A 1 379 ? -22.428 -9.602 22.148 1.00 93.62 379 LEU A N 1
ATOM 3062 C CA . LEU A 1 379 ? -21.491 -9.983 21.104 1.00 93.62 379 LEU A CA 1
ATOM 3063 C C . LEU A 1 379 ? -20.098 -9.452 21.433 1.00 93.62 379 LEU A C 1
ATOM 3065 O O . LEU A 1 379 ? -19.912 -8.242 21.575 1.00 93.62 379 LEU A O 1
ATOM 3069 N N . GLU A 1 380 ? -19.117 -10.344 21.514 1.00 94.50 380 GLU A N 1
ATOM 3070 C CA . GLU A 1 380 ? -17.718 -9.974 21.725 1.00 94.50 380 GLU A CA 1
ATOM 3071 C C . GLU A 1 380 ? -17.010 -9.716 20.393 1.00 94.50 380 GLU A C 1
ATOM 3073 O O . GLU A 1 380 ? -17.120 -10.504 19.452 1.00 94.50 380 GLU A O 1
ATOM 3078 N N . HIS A 1 381 ? -16.258 -8.620 20.321 1.00 94.75 381 HIS A N 1
ATOM 3079 C CA . HIS A 1 381 ? -15.466 -8.253 19.150 1.00 94.75 381 HIS A CA 1
ATOM 3080 C C . HIS A 1 381 ? -14.058 -7.868 19.577 1.00 94.75 381 HIS A C 1
ATOM 3082 O O . HIS A 1 381 ? -13.865 -7.133 20.547 1.00 94.75 381 HIS A O 1
ATOM 3088 N N . GLN A 1 382 ? -13.079 -8.332 18.811 1.00 96.31 382 GLN A N 1
ATOM 3089 C CA . GLN A 1 382 ? -11.680 -7.965 18.994 1.00 96.31 382 GLN A CA 1
ATOM 3090 C C . GLN A 1 382 ? -11.338 -6.847 18.010 1.00 96.31 382 GLN A C 1
ATOM 3092 O O . GLN A 1 382 ? -11.625 -6.969 16.817 1.00 96.31 382 GLN A O 1
ATOM 3097 N N . VAL A 1 383 ? -10.742 -5.759 18.495 1.00 96.69 383 VAL A N 1
ATOM 3098 C CA . VAL A 1 383 ? -10.408 -4.585 17.680 1.00 96.69 383 VAL A CA 1
ATOM 3099 C C . VAL A 1 383 ? -8.917 -4.292 17.789 1.00 96.69 383 VAL A C 1
ATOM 3101 O O . VAL A 1 383 ? -8.434 -3.892 18.846 1.00 96.69 383 VAL A O 1
ATOM 3104 N N . TYR A 1 384 ? -8.179 -4.451 16.694 1.00 97.06 384 TYR A N 1
ATOM 3105 C CA . TYR A 1 384 ? -6.788 -4.013 16.603 1.00 97.06 384 TYR A CA 1
ATOM 3106 C C . TYR A 1 384 ? -6.719 -2.521 16.286 1.00 97.06 384 TYR A C 1
ATOM 3108 O O . TYR A 1 384 ? -7.276 -2.080 15.280 1.00 97.06 384 TYR A O 1
ATOM 3116 N N . VAL A 1 385 ? -6.003 -1.745 17.093 1.00 96.06 385 VAL A N 1
ATOM 3117 C CA . VAL A 1 385 ? -5.803 -0.311 16.878 1.00 96.06 385 VAL A CA 1
ATOM 3118 C C . VAL A 1 385 ? -4.342 -0.043 16.534 1.00 96.06 385 VAL A C 1
ATOM 3120 O O . VAL A 1 385 ? -3.452 -0.138 17.378 1.00 96.06 385 VAL A O 1
ATOM 3123 N N . ALA A 1 386 ? -4.107 0.347 15.284 1.00 94.75 386 ALA A N 1
ATOM 3124 C CA . ALA A 1 386 ? -2.831 0.868 14.819 1.00 94.75 386 ALA A CA 1
ATOM 3125 C C . ALA A 1 386 ? -2.865 2.397 14.870 1.00 94.75 386 ALA A C 1
ATOM 3127 O O . ALA A 1 386 ? -3.718 3.037 14.248 1.00 94.75 386 ALA A O 1
ATOM 3128 N N . THR A 1 387 ? -1.939 3.003 15.598 1.00 92.12 387 THR A N 1
ATOM 3129 C CA . THR A 1 387 ? -1.877 4.456 15.747 1.00 92.12 387 THR A CA 1
ATOM 3130 C C . THR A 1 387 ? -0.454 4.897 16.012 1.00 92.12 387 THR A C 1
ATOM 3132 O O . THR A 1 387 ? 0.310 4.166 16.624 1.00 92.12 387 THR A O 1
ATOM 3135 N N . ASP A 1 388 ? -0.101 6.096 15.571 1.00 86.12 388 ASP A N 1
ATOM 3136 C CA . ASP A 1 388 ? 1.162 6.744 15.912 1.00 86.12 388 ASP A CA 1
ATOM 3137 C C . ASP A 1 388 ? 1.128 7.500 17.250 1.00 86.12 388 ASP A C 1
ATOM 3139 O O . ASP A 1 388 ? 2.148 8.058 17.642 1.00 86.12 388 ASP A O 1
ATOM 3143 N N . ASP A 1 389 ? -0.006 7.492 17.962 1.00 88.62 389 ASP A N 1
ATOM 3144 C CA . ASP A 1 389 ? -0.124 8.007 19.332 1.00 88.62 389 ASP A CA 1
ATOM 3145 C C . ASP A 1 389 ? -0.915 7.034 20.232 1.00 88.62 389 ASP A C 1
ATOM 3147 O O . ASP A 1 389 ? -2.080 7.269 20.582 1.00 88.62 389 ASP A O 1
ATOM 3151 N N . PRO A 1 390 ? -0.310 5.892 20.609 1.00 88.69 390 PRO A N 1
ATOM 3152 C CA . PRO A 1 390 ? -0.997 4.881 21.407 1.00 88.69 390 PRO A CA 1
ATOM 3153 C C . PRO A 1 390 ? -1.362 5.387 22.804 1.00 88.69 390 PRO A C 1
ATOM 3155 O O . PRO A 1 390 ? -2.310 4.879 23.398 1.00 88.69 390 PRO A O 1
ATOM 3158 N N . VAL A 1 391 ? -0.639 6.374 23.339 1.00 89.12 391 VAL A N 1
ATOM 3159 C CA . VAL A 1 391 ? -0.900 6.922 24.676 1.00 89.12 391 VAL A CA 1
ATOM 3160 C C . VAL A 1 391 ? -2.201 7.716 24.673 1.00 89.12 391 VAL A C 1
ATOM 3162 O O . VAL A 1 391 ? -3.084 7.426 25.482 1.00 89.12 391 VAL A O 1
ATOM 3165 N N . VAL A 1 392 ? -2.349 8.672 23.752 1.00 90.81 392 VAL A N 1
ATOM 3166 C CA . VAL A 1 392 ? -3.561 9.498 23.672 1.00 90.81 392 VAL A CA 1
ATOM 3167 C C . VAL A 1 392 ? -4.769 8.649 23.292 1.00 90.81 392 VAL A C 1
ATOM 3169 O O . VAL A 1 392 ? -5.810 8.759 23.932 1.00 90.81 392 VAL A O 1
ATOM 3172 N N . VAL A 1 393 ? -4.640 7.737 22.325 1.00 92.69 393 VAL A N 1
ATOM 3173 C CA . VAL A 1 393 ? -5.772 6.892 21.908 1.00 92.69 393 VAL A CA 1
ATOM 3174 C C . VAL A 1 393 ? -6.229 5.950 23.029 1.00 92.69 393 VAL A C 1
ATOM 3176 O O . VAL A 1 393 ? -7.433 5.788 23.228 1.00 92.69 393 VAL A O 1
ATOM 3179 N N . LYS A 1 394 ? -5.310 5.368 23.815 1.00 93.12 394 LYS A N 1
ATOM 3180 C CA . LYS A 1 394 ? -5.682 4.567 24.998 1.00 93.12 394 LYS A CA 1
ATOM 3181 C C . LYS A 1 394 ? -6.418 5.402 26.046 1.00 93.12 394 LYS A C 1
ATOM 3183 O O . LYS A 1 394 ? -7.379 4.906 26.630 1.00 93.12 394 LYS A O 1
ATOM 3188 N N . GLN A 1 395 ? -6.000 6.652 26.259 1.00 93.94 395 GLN A N 1
ATOM 3189 C CA . GLN A 1 395 ? -6.695 7.565 27.167 1.00 93.94 395 GLN A CA 1
ATOM 3190 C C . GLN A 1 395 ? -8.104 7.896 26.658 1.00 93.94 395 GLN A C 1
ATOM 3192 O O . GLN A 1 395 ? -9.060 7.767 27.416 1.00 93.94 395 GLN A O 1
ATOM 3197 N N . GLU A 1 396 ? -8.257 8.227 25.373 1.00 95.94 396 GLU A N 1
ATOM 3198 C CA . GLU A 1 396 ? -9.569 8.498 24.768 1.00 95.94 396 GLU A CA 1
ATOM 3199 C C . GLU A 1 396 ? -10.518 7.290 24.906 1.00 95.94 396 GLU A C 1
ATOM 3201 O O . GLU A 1 396 ? -11.700 7.456 25.207 1.00 95.94 396 GLU A O 1
ATOM 3206 N N . ILE A 1 397 ? -10.015 6.060 24.745 1.00 95.69 397 ILE A N 1
ATOM 3207 C CA . ILE A 1 397 ? -10.805 4.839 24.976 1.00 95.69 397 ILE A CA 1
ATOM 3208 C C . ILE A 1 397 ? -11.199 4.700 26.451 1.00 95.69 397 ILE A C 1
ATOM 3210 O O . ILE A 1 397 ? -12.351 4.376 26.742 1.00 95.69 397 ILE A O 1
ATOM 3214 N N . ALA A 1 398 ? -10.278 4.950 27.384 1.00 94.56 398 ALA A N 1
ATOM 3215 C CA . ALA A 1 398 ? -10.573 4.900 28.816 1.00 94.56 398 ALA A CA 1
ATOM 3216 C C . ALA A 1 398 ? -11.663 5.913 29.212 1.00 94.56 398 ALA A C 1
ATOM 3218 O O . ALA A 1 398 ? -12.572 5.572 29.973 1.00 94.56 398 ALA A O 1
ATOM 3219 N N . ASP A 1 399 ? -11.624 7.117 28.641 1.00 95.31 399 ASP A N 1
ATOM 3220 C CA . ASP A 1 399 ? -12.627 8.159 28.870 1.00 95.31 399 ASP A CA 1
ATOM 3221 C C . ASP A 1 399 ? -14.009 7.737 28.338 1.00 95.31 399 ASP A C 1
ATOM 3223 O O . ASP A 1 399 ? -15.023 7.931 29.013 1.00 95.31 399 ASP A O 1
ATOM 3227 N N . LEU A 1 400 ? -14.064 7.085 27.168 1.00 94.88 400 LEU A N 1
ATOM 3228 C CA . LEU A 1 400 ? -15.305 6.524 26.617 1.00 94.88 400 LEU A CA 1
ATOM 3229 C C . LEU A 1 400 ? -15.885 5.413 27.505 1.00 94.88 400 LEU A C 1
ATOM 3231 O O . LEU A 1 400 ? -17.098 5.366 27.714 1.00 94.88 400 LEU A O 1
ATOM 3235 N N . ILE A 1 401 ? -15.034 4.546 28.061 1.00 93.75 401 ILE A N 1
ATOM 3236 C CA . ILE A 1 401 ? -15.448 3.493 29.002 1.00 93.75 401 ILE A CA 1
ATOM 3237 C C . ILE A 1 401 ? -16.039 4.118 30.274 1.00 93.75 401 ILE A C 1
ATOM 3239 O O . ILE A 1 401 ? -17.110 3.707 30.730 1.00 93.75 401 ILE A O 1
ATOM 3243 N N . ALA A 1 402 ? -15.388 5.145 30.823 1.00 92.94 402 ALA A N 1
ATOM 3244 C CA . ALA A 1 402 ? -15.880 5.860 31.999 1.00 92.94 402 ALA A CA 1
ATOM 3245 C C . ALA A 1 402 ? -17.224 6.567 31.729 1.00 92.94 402 ALA A C 1
ATOM 3247 O O . ALA A 1 402 ? -18.137 6.515 32.558 1.00 92.94 402 ALA A O 1
ATOM 3248 N N . ALA A 1 403 ? -17.385 7.184 30.555 1.00 91.50 403 ALA A N 1
ATOM 3249 C CA . ALA A 1 403 ? -18.634 7.829 30.150 1.00 91.50 403 ALA A CA 1
ATOM 3250 C C . ALA A 1 403 ? -19.789 6.823 29.973 1.00 91.50 403 ALA A C 1
ATOM 3252 O O . ALA A 1 403 ? -20.918 7.087 30.399 1.00 91.50 403 ALA A O 1
ATOM 3253 N N . ALA A 1 404 ? -19.512 5.642 29.414 1.00 88.81 404 ALA A N 1
ATOM 3254 C CA . ALA A 1 404 ? -20.504 4.575 29.291 1.00 88.81 404 ALA A CA 1
ATOM 3255 C C . ALA A 1 404 ? -20.990 4.087 30.669 1.00 88.81 404 ALA A C 1
ATOM 3257 O O . ALA A 1 404 ? -22.190 3.909 30.868 1.00 88.81 404 ALA A O 1
ATOM 3258 N N . ALA A 1 405 ? -20.080 3.964 31.642 1.00 87.19 405 ALA A N 1
ATOM 3259 C CA . ALA A 1 405 ? -20.400 3.510 32.995 1.00 87.19 405 ALA A CA 1
ATOM 3260 C C . ALA A 1 405 ? -21.289 4.485 33.787 1.00 87.19 405 ALA A C 1
ATOM 3262 O O . ALA A 1 405 ? -22.128 4.057 34.583 1.00 87.19 405 ALA A O 1
ATOM 3263 N N . THR A 1 406 ? -21.131 5.798 33.580 1.00 88.00 406 THR A N 1
ATOM 3264 C CA . THR A 1 406 ? -21.954 6.805 34.276 1.00 88.00 406 THR A CA 1
ATOM 3265 C C . THR A 1 406 ? -23.382 6.864 33.735 1.00 88.00 406 THR A C 1
ATOM 3267 O O . THR A 1 406 ? -24.323 7.043 34.508 1.00 88.00 406 THR A O 1
ATOM 3270 N N . THR A 1 407 ? -23.561 6.644 32.430 1.00 80.31 407 THR A N 1
ATOM 3271 C CA . THR A 1 407 ? -24.871 6.706 31.758 1.00 80.31 407 THR A CA 1
ATOM 3272 C C . THR A 1 407 ? -25.804 5.565 32.180 1.00 80.31 407 THR A C 1
ATOM 3274 O O . THR A 1 407 ? -27.019 5.729 32.190 1.00 80.31 407 THR A O 1
ATOM 3277 N N . THR A 1 408 ? -25.253 4.426 32.601 1.00 65.62 408 THR A N 1
ATOM 3278 C CA . THR A 1 408 ? -26.014 3.255 33.067 1.00 65.62 408 THR A CA 1
ATOM 3279 C C . THR A 1 408 ? -26.523 3.339 34.507 1.00 65.62 408 THR A C 1
ATOM 3281 O O . THR A 1 408 ? -27.055 2.349 34.999 1.00 65.62 408 THR A O 1
ATOM 3284 N N . THR A 1 409 ? -26.403 4.476 35.207 1.00 58.09 409 THR A N 1
ATOM 3285 C CA . THR A 1 409 ? -27.093 4.622 36.501 1.00 58.09 409 THR A CA 1
ATOM 3286 C C . THR A 1 409 ? -28.598 4.797 36.264 1.00 58.09 409 THR A C 1
ATOM 3288 O O . THR A 1 409 ? -29.002 5.813 35.696 1.00 58.09 409 THR A O 1
ATOM 3291 N N . PRO A 1 410 ? -29.446 3.832 36.674 1.00 55.00 410 PRO A N 1
ATOM 3292 C CA . PRO A 1 410 ? -30.877 3.925 36.450 1.00 55.00 410 PRO A CA 1
ATOM 3293 C C . PRO A 1 410 ? -31.434 5.043 37.330 1.00 55.00 410 PRO A C 1
ATOM 3295 O O . PRO A 1 410 ? -31.536 4.910 38.549 1.00 55.00 410 PRO A O 1
ATOM 3298 N N . LYS A 1 411 ? -31.772 6.168 36.702 1.00 53.53 411 LYS A N 1
ATOM 3299 C CA . LYS A 1 411 ? -32.752 7.095 37.254 1.00 53.53 411 LYS A CA 1
ATOM 3300 C C . LYS A 1 411 ? -34.114 6.522 36.888 1.00 53.53 411 LYS A C 1
ATOM 3302 O O . LYS A 1 411 ? -34.417 6.376 35.711 1.00 53.53 411 LYS A O 1
ATOM 3307 N N . ASP A 1 412 ? -34.878 6.176 37.914 1.00 51.09 412 ASP A N 1
ATOM 3308 C CA . ASP A 1 412 ? -36.3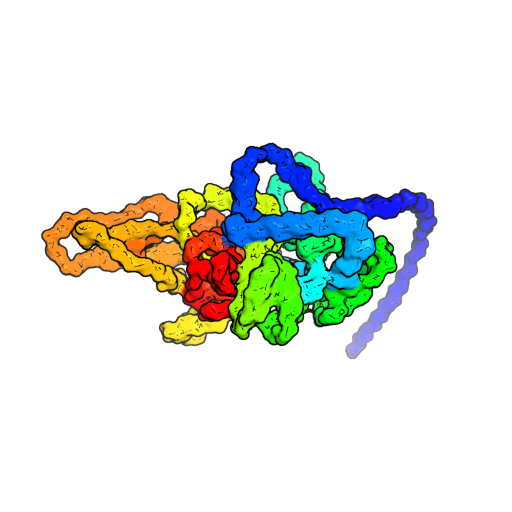14 5.919 37.844 1.00 51.09 412 ASP A CA 1
ATOM 3309 C C . ASP A 1 412 ? -36.720 4.555 37.263 1.00 51.09 412 ASP A C 1
ATOM 3311 O O . ASP A 1 412 ? -37.314 4.481 36.199 1.00 51.09 412 ASP A O 1
ATOM 3315 N N . HIS A 1 413 ? -36.468 3.466 37.999 1.00 47.56 413 HIS A N 1
ATOM 3316 C CA . HIS A 1 413 ? -37.458 2.388 38.126 1.00 47.56 413 HIS A CA 1
ATOM 3317 C C . HIS A 1 413 ? -37.242 1.600 39.425 1.00 47.56 413 HIS A C 1
ATOM 3319 O O . HIS A 1 413 ? -36.161 1.079 39.695 1.00 47.56 413 HIS A O 1
ATOM 3325 N N . GLU A 1 414 ? -38.300 1.568 40.233 1.00 50.06 414 GLU A N 1
ATOM 3326 C CA . GLU A 1 414 ? -38.447 0.778 41.451 1.00 50.06 414 GLU A CA 1
ATOM 3327 C C . GLU A 1 414 ? -38.058 -0.693 41.236 1.00 50.06 414 GLU A C 1
ATOM 3329 O O . GLU A 1 414 ? -38.533 -1.361 40.320 1.00 50.06 414 GLU A O 1
ATOM 3334 N N . GLU A 1 415 ? -37.198 -1.174 42.133 1.00 47.28 415 GLU A N 1
ATOM 3335 C CA . GLU A 1 415 ? -37.346 -2.456 42.824 1.00 47.28 415 GLU A CA 1
ATOM 3336 C C . GLU A 1 415 ? -37.729 -3.671 41.954 1.00 47.28 415 GLU A C 1
ATOM 3338 O O . GLU A 1 415 ? -38.693 -4.376 42.221 1.00 47.28 415 GLU A O 1
ATOM 3343 N N . ASN A 1 416 ? -36.923 -3.982 40.937 1.00 42.28 416 ASN A N 1
ATOM 3344 C CA . ASN A 1 416 ? -36.752 -5.371 40.512 1.00 42.28 416 ASN A CA 1
ATOM 3345 C C . ASN A 1 416 ? -35.270 -5.669 40.284 1.00 42.28 416 ASN A C 1
ATOM 3347 O O . ASN A 1 416 ? -34.621 -5.214 39.344 1.00 42.28 416 ASN A O 1
ATOM 3351 N N . GLN A 1 417 ? -34.748 -6.415 41.247 1.00 41.66 417 GLN A N 1
ATOM 3352 C CA . GLN A 1 417 ? -33.364 -6.784 41.471 1.00 41.66 417 GLN A CA 1
ATOM 3353 C C . GLN A 1 417 ? -32.853 -7.722 40.364 1.00 41.66 417 GLN A C 1
ATOM 3355 O O . GLN A 1 417 ? -32.863 -8.939 40.519 1.00 41.66 417 GLN A O 1
ATOM 3360 N N . TYR A 1 418 ? -32.375 -7.156 39.253 1.00 38.84 418 TYR A N 1
ATOM 3361 C CA . TYR A 1 418 ? -31.451 -7.849 38.351 1.00 38.84 418 TYR A CA 1
ATOM 3362 C C . TYR A 1 418 ? -30.002 -7.583 38.795 1.00 38.84 418 TYR A C 1
ATOM 3364 O O . TYR A 1 418 ? -29.690 -6.459 39.202 1.00 38.84 418 TYR A O 1
ATOM 3372 N N . PRO A 1 419 ? -29.096 -8.579 38.754 1.00 42.78 419 PRO A N 1
ATOM 3373 C CA . PRO A 1 419 ? -27.707 -8.378 39.141 1.00 42.78 419 PRO A CA 1
ATOM 3374 C C . PRO A 1 419 ? -27.056 -7.404 38.156 1.00 42.78 419 PRO A C 1
ATOM 3376 O O . PRO A 1 419 ? -26.958 -7.685 36.964 1.00 42.78 419 PRO A O 1
ATOM 3379 N N . GLY A 1 420 ? -26.650 -6.241 38.665 1.00 37.06 420 GLY A N 1
ATOM 3380 C CA . GLY A 1 420 ? -26.045 -5.178 37.875 1.00 37.06 420 GLY A CA 1
ATOM 3381 C C . GLY A 1 420 ? -24.801 -5.649 37.126 1.00 37.06 420 GLY A C 1
ATOM 3382 O O . GLY A 1 420 ? -23.970 -6.381 37.669 1.00 37.06 420 GLY A O 1
ATOM 3383 N N . ALA A 1 421 ? -24.672 -5.185 35.884 1.00 39.34 421 ALA A N 1
ATOM 3384 C CA . ALA A 1 421 ? -23.457 -5.289 35.094 1.00 39.34 421 ALA A CA 1
ATOM 3385 C C . ALA A 1 421 ? -22.304 -4.624 35.863 1.00 39.34 421 ALA A C 1
ATOM 3387 O O . ALA A 1 421 ? -22.176 -3.402 35.913 1.00 39.34 421 ALA A O 1
ATOM 3388 N N . GLN A 1 422 ? -21.491 -5.442 36.528 1.00 40.41 422 GLN A N 1
ATOM 3389 C CA . GLN A 1 422 ? -20.255 -4.993 37.146 1.00 40.41 422 GLN A CA 1
ATOM 3390 C C . GLN A 1 422 ? -19.238 -4.711 36.041 1.00 40.41 422 GLN A C 1
ATOM 3392 O O . GLN A 1 422 ? -19.083 -5.512 35.119 1.00 40.41 422 GLN A O 1
ATOM 3397 N N . LEU A 1 423 ? -18.515 -3.594 36.165 1.00 43.91 423 LEU A N 1
ATOM 3398 C CA . LEU A 1 423 ? -17.242 -3.379 35.480 1.00 43.91 423 LEU A CA 1
ATOM 3399 C C . LEU A 1 423 ? -16.294 -4.508 35.896 1.00 43.91 423 LEU A C 1
ATOM 3401 O O . LEU A 1 423 ? -15.576 -4.416 36.890 1.00 43.91 423 LEU A O 1
ATOM 3405 N N . GLN A 1 424 ? -16.323 -5.611 35.157 1.00 45.47 424 GLN A N 1
ATOM 3406 C CA . GLN A 1 424 ? -15.280 -6.610 35.236 1.00 45.47 424 GLN A CA 1
ATOM 3407 C C . GLN A 1 424 ? -14.028 -5.969 34.648 1.00 45.47 424 GLN A C 1
ATOM 3409 O O . GLN A 1 424 ? -13.898 -5.800 33.439 1.00 45.47 424 GLN A O 1
ATOM 3414 N N . GLN A 1 425 ? -13.125 -5.570 35.539 1.00 42.22 425 GLN A N 1
ATOM 3415 C CA . GLN A 1 425 ? -11.775 -5.118 35.231 1.00 42.22 425 GLN A CA 1
ATOM 3416 C C . GLN A 1 425 ? -10.973 -6.337 34.727 1.00 42.22 425 GLN A C 1
ATOM 3418 O O . GLN A 1 425 ? -10.133 -6.899 35.425 1.00 42.22 425 GLN A O 1
ATOM 3423 N N . THR A 1 426 ? -11.327 -6.847 33.547 1.00 44.88 426 THR A N 1
ATOM 3424 C CA . THR A 1 426 ? -10.683 -7.997 32.907 1.00 44.88 426 THR A CA 1
ATOM 3425 C C . THR A 1 426 ? -9.355 -7.551 32.332 1.00 44.88 426 THR A C 1
ATOM 3427 O O . THR A 1 426 ? -9.353 -6.754 31.409 1.00 44.88 426 THR A O 1
ATOM 3430 N N . SER A 1 427 ? -8.264 -8.088 32.881 1.00 49.50 427 SER A N 1
ATOM 3431 C CA . SER A 1 427 ? -6.863 -7.884 32.489 1.00 49.50 427 SER A CA 1
ATOM 3432 C C . SER A 1 427 ? -6.418 -6.413 32.350 1.00 49.50 427 SER A C 1
ATOM 3434 O O . SER A 1 427 ? -6.872 -5.710 31.452 1.00 49.50 427 SER A O 1
ATOM 3436 N N . PRO A 1 428 ? -5.445 -5.921 33.144 1.00 60.34 428 PRO A N 1
ATOM 3437 C CA . PRO A 1 428 ? -4.945 -4.542 33.038 1.00 60.34 428 PRO A CA 1
ATOM 3438 C C . PRO A 1 428 ? -4.314 -4.189 31.674 1.00 60.34 428 PRO A C 1
ATOM 3440 O O . PRO A 1 428 ? -3.870 -3.061 31.480 1.00 60.34 428 PRO A O 1
ATOM 3443 N N . THR A 1 429 ? -4.236 -5.139 30.740 1.00 77.94 429 THR A N 1
ATOM 3444 C CA . THR A 1 429 ? -3.542 -5.002 29.461 1.00 77.94 429 THR A CA 1
ATOM 3445 C C . THR A 1 429 ? -4.410 -4.448 28.328 1.00 77.94 429 THR A C 1
ATOM 3447 O O . THR A 1 429 ? -3.868 -3.720 27.497 1.00 77.94 429 THR A O 1
ATOM 3450 N N . HIS A 1 430 ? -5.724 -4.727 28.295 1.00 88.00 430 HIS A N 1
ATOM 3451 C CA . HIS A 1 430 ? -6.582 -4.424 27.132 1.00 88.00 430 HIS A CA 1
ATOM 3452 C C . HIS A 1 430 ? -7.889 -3.721 27.542 1.00 88.00 430 HIS A C 1
ATOM 3454 O O . HIS A 1 430 ? -8.684 -4.305 28.280 1.00 88.00 430 HIS A O 1
ATOM 3460 N N . PRO A 1 431 ? -8.151 -2.479 27.086 1.00 89.75 431 PRO A N 1
ATOM 3461 C CA . PRO A 1 431 ? -9.401 -1.777 27.378 1.00 89.75 431 PRO A CA 1
ATOM 3462 C C . PRO A 1 431 ? -10.624 -2.485 26.774 1.00 89.75 431 PRO A C 1
ATOM 3464 O O . PRO A 1 431 ? -10.580 -2.918 25.622 1.00 89.75 431 PRO A O 1
ATOM 3467 N N . VAL A 1 432 ? -11.733 -2.538 27.523 1.00 92.31 432 VAL A N 1
ATOM 3468 C CA . VAL A 1 432 ? -13.001 -3.148 27.085 1.00 92.31 432 VAL A CA 1
ATOM 3469 C C . VAL A 1 432 ? -14.141 -2.133 27.149 1.00 92.31 432 VAL A C 1
ATOM 3471 O O . VAL A 1 432 ? -14.403 -1.568 28.210 1.00 92.31 432 VAL A O 1
ATOM 3474 N N . LEU A 1 433 ? -14.848 -1.931 26.035 1.00 92.19 433 LEU A N 1
ATOM 3475 C CA . LEU A 1 433 ? -15.983 -1.010 25.913 1.00 92.19 433 LEU A CA 1
ATOM 3476 C C . LEU A 1 433 ? -17.264 -1.761 25.540 1.00 92.19 433 LEU A C 1
ATOM 3478 O O . LEU A 1 433 ? -17.289 -2.478 24.544 1.00 92.19 433 LEU A O 1
ATOM 3482 N N . LEU A 1 434 ? -18.352 -1.538 26.282 1.00 91.75 434 LEU A N 1
ATOM 3483 C CA . LEU A 1 434 ? -19.689 -1.974 25.872 1.00 91.75 434 LEU A CA 1
ATOM 3484 C C . LEU A 1 434 ? -20.329 -0.906 24.974 1.00 91.75 434 LEU A C 1
ATOM 3486 O O . LEU A 1 434 ? -20.800 0.128 25.445 1.00 91.75 434 LEU A O 1
ATOM 3490 N N . PHE A 1 435 ? -20.336 -1.155 23.671 1.00 90.50 435 PHE A N 1
ATOM 3491 C CA . PHE A 1 435 ? -20.858 -0.261 22.647 1.00 90.50 435 PHE A CA 1
ATOM 3492 C C . PHE A 1 435 ? -22.303 -0.623 22.269 1.00 90.50 435 PHE A C 1
ATOM 3494 O O . PHE A 1 435 ? -22.635 -1.794 22.079 1.00 90.50 435 PHE A O 1
ATOM 3501 N N . ASN A 1 436 ? -23.176 0.389 22.180 1.00 88.56 436 ASN A N 1
ATOM 3502 C CA . ASN A 1 436 ? -24.618 0.257 21.905 1.00 88.56 436 ASN A CA 1
ATOM 3503 C C . ASN A 1 436 ? -25.354 -0.787 22.774 1.00 88.56 436 ASN A C 1
ATOM 3505 O O . ASN A 1 436 ? -26.348 -1.364 22.349 1.00 88.56 436 ASN A O 1
ATOM 3509 N N . GLY A 1 437 ? -24.866 -1.046 23.991 1.00 88.06 437 GLY A N 1
ATOM 3510 C CA . GLY A 1 437 ? -25.513 -1.930 24.966 1.00 88.06 437 GLY A CA 1
ATOM 3511 C C . GLY A 1 437 ? -25.330 -3.435 24.743 1.00 88.06 437 GLY A C 1
ATOM 3512 O O . GLY A 1 437 ? -25.643 -4.196 25.651 1.00 88.06 437 GLY A O 1
ATOM 3513 N N . CYS A 1 438 ? -24.796 -3.880 23.600 1.00 91.31 438 CYS A N 1
ATOM 3514 C CA . CYS A 1 438 ? -24.657 -5.312 23.304 1.00 91.31 438 CYS A CA 1
ATOM 3515 C C . CYS A 1 438 ? -23.349 -5.716 22.616 1.00 91.31 438 CYS A C 1
ATOM 3517 O O . CYS A 1 438 ? -23.099 -6.904 22.449 1.00 91.31 438 CYS A O 1
ATOM 3519 N N . HIS A 1 439 ? -22.490 -4.774 22.222 1.00 93.62 439 HIS A N 1
ATOM 3520 C CA . HIS A 1 439 ? -21.219 -5.099 21.574 1.00 93.62 439 HIS A CA 1
ATOM 3521 C C . HIS A 1 439 ? -20.063 -4.832 22.523 1.00 93.62 439 HIS A C 1
ATOM 3523 O O . HIS A 1 439 ? -19.711 -3.685 22.780 1.00 93.62 439 HIS A O 1
ATOM 3529 N N . LYS A 1 440 ? -19.469 -5.892 23.058 1.00 95.00 440 LYS A N 1
ATOM 3530 C CA . LYS A 1 440 ? -18.294 -5.811 23.921 1.00 95.00 440 LYS A CA 1
ATOM 3531 C C . LYS A 1 440 ? -17.042 -5.777 23.047 1.00 95.00 440 LYS A C 1
ATOM 3533 O O . LYS A 1 440 ? -16.661 -6.792 22.474 1.00 95.00 440 LYS A O 1
ATOM 3538 N N . LEU A 1 441 ? -16.437 -4.602 22.923 1.00 95.62 441 LEU A N 1
ATOM 3539 C CA . LEU A 1 441 ? -15.240 -4.360 22.121 1.00 95.62 441 LEU A CA 1
ATOM 3540 C C . LEU A 1 441 ? -13.998 -4.435 23.012 1.00 95.62 441 LEU A C 1
ATOM 3542 O O . LEU A 1 441 ? -13.872 -3.632 23.937 1.00 95.62 441 LEU A O 1
ATOM 3546 N N . THR A 1 442 ? -13.080 -5.352 22.721 1.00 95.88 442 THR A N 1
ATOM 3547 C CA . THR A 1 442 ? -11.763 -5.432 23.374 1.00 95.88 442 THR A CA 1
ATOM 3548 C C . THR A 1 442 ? -10.714 -4.836 22.442 1.00 95.88 442 THR A C 1
ATOM 3550 O O . THR A 1 442 ? -10.557 -5.294 21.307 1.00 95.88 442 THR A O 1
ATOM 3553 N N . PHE A 1 443 ? -9.995 -3.812 22.903 1.00 95.12 443 PHE A N 1
ATOM 3554 C CA . PHE A 1 443 ? -9.008 -3.107 22.087 1.00 95.12 443 PHE A CA 1
ATOM 3555 C C . PHE A 1 443 ? -7.592 -3.630 22.321 1.00 95.12 443 PHE A C 1
ATOM 3557 O O . PHE A 1 443 ? -7.087 -3.606 23.444 1.00 95.12 443 PHE A O 1
ATOM 3564 N N . TYR A 1 444 ? -6.931 -4.017 21.234 1.00 95.00 444 TYR A N 1
ATOM 3565 C CA . TYR A 1 444 ? -5.539 -4.453 21.202 1.00 95.00 444 TYR A CA 1
ATOM 3566 C C . TYR A 1 444 ? -4.685 -3.394 20.526 1.00 95.00 444 TYR A C 1
ATOM 3568 O O . TYR A 1 444 ? -5.100 -2.757 19.559 1.00 95.00 444 TYR A O 1
ATOM 3576 N N . PHE A 1 445 ? -3.464 -3.245 21.017 1.00 92.62 445 PHE A N 1
ATOM 3577 C CA . PHE A 1 445 ? -2.474 -2.333 20.468 1.00 92.62 445 PHE A CA 1
ATOM 3578 C C . PHE A 1 445 ? -1.184 -3.084 20.201 1.00 92.62 445 PHE A C 1
ATOM 3580 O O . PHE A 1 445 ? -0.915 -4.137 20.782 1.00 92.62 445 PHE A O 1
ATOM 3587 N N . ASN A 1 446 ? -0.355 -2.471 19.374 1.00 88.94 446 ASN A N 1
ATOM 3588 C CA . ASN A 1 446 ? 1.033 -2.846 19.253 1.00 88.94 446 ASN A CA 1
ATOM 3589 C C . ASN A 1 446 ? 1.736 -2.825 20.646 1.00 88.94 446 ASN A C 1
ATOM 3591 O O . ASN A 1 446 ? 1.515 -1.885 21.422 1.00 88.94 446 ASN A O 1
ATOM 3595 N N . PRO A 1 447 ? 2.551 -3.843 21.001 1.00 83.50 447 PRO A N 1
ATOM 3596 C CA . PRO A 1 447 ? 3.149 -3.985 22.331 1.00 83.50 447 PRO A CA 1
ATOM 3597 C C . PRO A 1 447 ? 4.263 -2.973 22.622 1.00 83.50 447 PRO A C 1
ATOM 3599 O O . PRO A 1 447 ? 4.668 -2.829 23.778 1.00 83.50 447 PRO A O 1
ATOM 3602 N N . THR A 1 448 ? 4.775 -2.258 21.616 1.00 79.56 448 THR A N 1
ATOM 3603 C CA . THR A 1 448 ? 5.797 -1.231 21.836 1.00 79.56 448 THR A CA 1
ATOM 3604 C C . THR A 1 448 ? 5.213 -0.070 22.645 1.00 79.56 448 THR A C 1
ATOM 3606 O O . THR A 1 448 ? 4.353 0.665 22.174 1.00 79.56 448 THR A O 1
ATOM 3609 N N . GLN A 1 449 ? 5.685 0.102 23.885 1.00 59.69 449 GLN A N 1
ATOM 3610 C CA . GLN A 1 449 ? 5.219 1.132 24.828 1.00 59.69 449 GLN A CA 1
ATOM 3611 C C . GLN A 1 449 ? 5.739 2.553 24.516 1.00 59.69 449 GLN A C 1
ATOM 3613 O O . GLN A 1 449 ? 5.568 3.467 25.324 1.00 59.69 449 GLN A O 1
ATOM 3618 N N . GLU A 1 450 ? 6.421 2.759 23.389 1.00 57.00 450 GLU A N 1
ATOM 3619 C CA . GLU A 1 450 ? 7.193 3.978 23.143 1.00 57.00 450 GLU A CA 1
ATOM 3620 C C . GLU A 1 450 ? 6.343 5.126 22.573 1.00 57.00 450 GLU A C 1
ATOM 3622 O O . GLU A 1 450 ? 5.507 4.946 21.692 1.00 57.00 450 GLU A O 1
ATOM 3627 N N . LYS A 1 451 ? 6.599 6.343 23.082 1.00 54.09 451 LYS A N 1
ATOM 3628 C CA . LYS A 1 451 ? 5.969 7.624 22.679 1.00 54.09 451 LYS A CA 1
ATOM 3629 C C . LYS A 1 451 ? 6.328 8.081 21.266 1.00 54.09 451 LYS A C 1
ATOM 3631 O O . LYS A 1 451 ? 5.797 9.061 20.759 1.00 54.09 451 LYS A O 1
ATOM 3636 N N . THR A 1 452 ? 7.281 7.406 20.661 1.00 52.44 452 THR A N 1
ATOM 3637 C CA . THR A 1 452 ? 7.752 7.648 19.316 1.00 52.44 452 THR A CA 1
ATOM 3638 C C . THR A 1 452 ? 7.724 6.285 18.688 1.00 52.44 452 THR A C 1
ATOM 3640 O O . THR A 1 452 ? 8.528 5.462 19.083 1.00 52.44 452 THR A O 1
ATOM 3643 N N . PHE A 1 453 ? 6.754 5.993 17.838 1.00 52.44 453 PHE A N 1
ATOM 3644 C CA . PHE A 1 453 ? 6.959 5.352 16.544 1.00 52.44 453 PHE A CA 1
ATOM 3645 C C . PHE A 1 453 ? 5.614 5.027 15.919 1.00 52.44 453 PHE A C 1
ATOM 3647 O O . PHE A 1 453 ? 4.619 4.939 16.608 1.00 52.44 453 PHE A O 1
ATOM 3654 N N . HIS A 1 454 ? 5.604 4.985 14.590 1.00 51.50 454 HIS A N 1
ATOM 3655 C CA . HIS A 1 454 ? 4.932 4.001 13.735 1.00 51.50 454 HIS A CA 1
ATOM 3656 C C . HIS A 1 454 ? 5.107 4.495 12.291 1.00 51.50 454 HIS A C 1
ATOM 3658 O O . HIS A 1 454 ? 5.482 3.727 11.404 1.00 51.50 454 HIS A O 1
ATOM 3664 N N . ILE A 1 455 ? 4.860 5.787 12.033 1.00 51.72 455 ILE A N 1
ATOM 3665 C CA . ILE A 1 455 ? 4.753 6.344 10.668 1.00 51.72 455 ILE A CA 1
ATOM 3666 C C . ILE A 1 455 ? 5.071 7.869 10.604 1.00 51.72 455 ILE A C 1
ATOM 3668 O O . ILE A 1 455 ? 5.073 8.461 9.519 1.00 51.72 455 ILE A O 1
ATOM 3672 N N . ALA A 1 456 ? 5.332 8.530 11.737 1.00 45.91 456 ALA A N 1
ATOM 3673 C CA . ALA A 1 456 ? 5.516 9.981 11.843 1.00 45.91 456 ALA A CA 1
ATOM 3674 C C . ALA A 1 456 ? 7.001 10.340 12.045 1.00 45.91 456 ALA A C 1
ATOM 3676 O O . ALA A 1 456 ? 7.727 9.621 12.717 1.00 45.91 456 ALA A O 1
ATOM 3677 N N . GLY A 1 457 ? 7.516 11.418 11.473 1.00 42.81 457 GLY A N 1
ATOM 3678 C CA . GLY A 1 457 ? 6.768 12.636 11.188 1.00 42.81 457 GLY A CA 1
ATOM 3679 C C . GLY A 1 457 ? 7.223 13.771 12.095 1.00 42.81 457 GLY A C 1
ATOM 3680 O O . GLY A 1 457 ? 6.461 14.371 12.838 1.00 42.81 457 GLY A O 1
ATOM 3681 N N . VAL A 1 458 ? 8.520 14.016 12.058 1.00 39.09 458 VAL A N 1
ATOM 3682 C CA . VAL A 1 458 ? 9.087 15.341 11.846 1.00 39.09 458 VAL A CA 1
ATOM 3683 C C . VAL A 1 458 ? 10.120 15.029 10.780 1.00 39.09 458 VAL A C 1
ATOM 3685 O O . VAL A 1 458 ? 10.882 14.087 10.984 1.00 39.09 458 VAL A O 1
ATOM 3688 N N . GLY A 1 459 ? 10.056 15.665 9.606 1.00 44.38 459 GLY A N 1
ATOM 3689 C CA . GLY A 1 459 ? 10.912 15.299 8.473 1.00 44.38 459 GLY A CA 1
ATOM 3690 C C . GLY A 1 459 ? 12.323 14.957 8.948 1.00 44.38 459 GLY A C 1
ATOM 3691 O O . GLY A 1 459 ? 12.900 15.746 9.695 1.00 44.38 459 GLY A O 1
ATOM 3692 N N . GLU A 1 460 ? 12.832 13.785 8.558 1.00 45.28 460 GLU A N 1
ATOM 3693 C CA . GLU A 1 460 ? 14.137 13.201 8.928 1.00 45.28 460 GLU A CA 1
ATOM 3694 C C . GLU A 1 460 ? 15.340 14.051 8.468 1.00 45.28 460 GLU A C 1
ATOM 3696 O O . GLU A 1 460 ? 16.415 13.561 8.144 1.00 45.28 460 GLU A O 1
ATOM 3701 N N . ARG A 1 461 ? 15.198 15.374 8.447 1.00 50.84 461 ARG A N 1
ATOM 3702 C CA . ARG A 1 461 ? 16.319 16.299 8.419 1.00 50.84 461 ARG A CA 1
ATOM 3703 C C . ARG A 1 461 ? 17.164 16.182 9.685 1.00 50.84 461 ARG A C 1
ATOM 3705 O O . ARG A 1 461 ? 18.328 16.561 9.639 1.00 50.84 461 ARG A O 1
ATOM 3712 N N . THR A 1 462 ? 16.607 15.687 10.791 1.00 56.00 462 THR A N 1
ATOM 3713 C CA . THR A 1 462 ? 17.348 15.487 12.040 1.00 56.00 462 THR A CA 1
ATOM 3714 C C . THR A 1 462 ? 17.348 14.011 12.432 1.00 56.00 462 THR A C 1
ATOM 3716 O O . THR A 1 462 ? 16.266 13.467 12.665 1.00 56.00 462 THR A O 1
ATOM 3719 N N . PRO A 1 463 ? 18.528 13.370 12.523 1.00 60.84 463 PRO A N 1
ATOM 3720 C CA . PRO A 1 463 ? 18.668 12.041 13.103 1.00 60.84 463 PRO A CA 1
ATOM 3721 C C . PRO A 1 463 ? 17.989 11.989 14.472 1.00 60.84 463 PRO A C 1
ATOM 3723 O O . PRO A 1 463 ? 18.171 12.896 15.287 1.00 60.84 463 PRO A O 1
ATOM 3726 N N . ILE A 1 464 ? 17.201 10.946 14.721 1.00 70.00 464 ILE A N 1
ATOM 3727 C CA . ILE A 1 464 ? 16.650 10.706 16.054 1.00 70.00 464 ILE A CA 1
ATOM 3728 C C . ILE A 1 464 ? 17.827 10.315 16.956 1.00 70.00 464 ILE A C 1
ATOM 3730 O O . ILE A 1 464 ? 18.628 9.444 16.612 1.00 70.00 464 ILE A O 1
ATOM 3734 N N . GLU A 1 465 ? 17.970 10.986 18.095 1.00 69.31 465 GLU A N 1
ATOM 3735 C CA . GLU A 1 465 ? 19.016 10.654 19.059 1.00 69.31 465 GLU A CA 1
ATOM 3736 C C . GLU A 1 465 ? 18.849 9.195 19.517 1.00 69.31 465 GLU A C 1
ATOM 3738 O O . GLU A 1 465 ? 17.763 8.779 19.916 1.00 69.31 465 GLU A O 1
ATOM 3743 N N . GLY A 1 466 ? 19.912 8.392 19.404 1.00 73.88 466 GLY A N 1
ATOM 3744 C CA . GLY A 1 466 ? 19.857 6.959 19.713 1.00 73.88 466 GLY A CA 1
ATOM 3745 C C . GLY A 1 466 ? 19.267 6.074 18.606 1.00 73.88 466 GLY A C 1
ATOM 3746 O O . GLY A 1 466 ? 18.978 4.902 18.862 1.00 73.88 466 GLY A O 1
ATOM 3747 N N . ASP A 1 467 ? 19.114 6.582 17.377 1.00 77.50 467 ASP A N 1
ATOM 3748 C CA . ASP A 1 467 ? 18.622 5.802 16.239 1.00 77.50 467 ASP A CA 1
ATOM 3749 C C . ASP A 1 467 ? 19.635 4.765 15.729 1.00 77.50 467 ASP A C 1
ATOM 3751 O O . ASP A 1 467 ? 20.296 4.926 14.701 1.00 77.50 467 ASP A O 1
ATOM 3755 N N . THR A 1 468 ? 19.771 3.670 16.469 1.00 84.19 468 THR A N 1
ATOM 3756 C CA . THR A 1 468 ? 20.606 2.537 16.065 1.00 84.19 468 THR A CA 1
ATOM 3757 C C . THR A 1 468 ? 19.972 1.766 14.906 1.00 84.19 468 THR A C 1
ATOM 3759 O O . THR A 1 468 ? 18.753 1.769 14.718 1.00 84.19 468 THR A O 1
ATOM 3762 N N . CYS A 1 469 ? 20.789 1.028 14.148 1.00 83.31 469 CYS A N 1
ATOM 3763 C CA . CYS A 1 469 ? 20.281 0.174 13.072 1.00 83.31 469 CYS A CA 1
ATOM 3764 C C . CYS A 1 469 ? 19.246 -0.855 13.579 1.00 83.31 469 CYS A C 1
ATOM 3766 O O . CYS A 1 469 ? 18.247 -1.118 12.910 1.00 83.31 469 CYS A O 1
ATOM 3768 N N . THR A 1 470 ? 19.440 -1.396 14.786 1.00 86.38 470 THR A N 1
ATOM 3769 C CA . THR A 1 470 ? 18.494 -2.317 15.436 1.00 86.38 470 THR A CA 1
ATOM 3770 C C . THR A 1 470 ? 17.193 -1.620 15.830 1.00 86.38 470 THR A C 1
ATOM 3772 O O . THR A 1 470 ? 16.116 -2.170 15.615 1.00 86.38 470 THR A O 1
ATOM 3775 N N . ALA A 1 471 ? 17.267 -0.397 16.367 1.00 84.81 471 ALA A N 1
ATOM 3776 C CA . ALA A 1 471 ? 16.073 0.376 16.698 1.00 84.81 471 ALA A CA 1
ATOM 3777 C C . ALA A 1 471 ? 15.232 0.637 15.438 1.00 84.81 471 ALA A C 1
ATOM 3779 O O . ALA A 1 471 ? 14.047 0.303 15.431 1.00 84.81 471 ALA A O 1
ATOM 3780 N N . ARG A 1 472 ? 15.849 1.120 14.343 1.00 85.81 472 ARG A N 1
ATOM 3781 C CA . ARG A 1 472 ? 15.179 1.253 13.033 1.00 85.81 472 ARG A CA 1
ATOM 3782 C C . ARG A 1 472 ? 14.478 -0.035 12.625 1.00 85.81 472 ARG A C 1
ATOM 3784 O O . ARG A 1 472 ? 13.293 -0.003 12.312 1.00 85.81 472 ARG A O 1
ATOM 3791 N N . TYR A 1 473 ? 15.185 -1.161 12.686 1.00 88.69 473 TYR A N 1
ATOM 3792 C CA . TYR A 1 473 ? 14.638 -2.458 12.294 1.00 88.69 473 TYR A CA 1
ATOM 3793 C C . TYR A 1 473 ? 13.389 -2.823 13.087 1.00 88.69 473 TYR A C 1
ATOM 3795 O O . TYR A 1 473 ? 12.346 -3.080 12.496 1.00 88.69 473 TYR A O 1
ATOM 3803 N N . ASN A 1 474 ? 13.461 -2.766 14.418 1.00 89.25 474 ASN A N 1
ATOM 3804 C CA . ASN A 1 474 ? 12.343 -3.123 15.291 1.00 89.25 474 ASN A CA 1
ATOM 3805 C C . ASN A 1 474 ? 11.098 -2.277 15.008 1.00 89.25 474 ASN A C 1
ATOM 3807 O O . ASN A 1 474 ? 9.980 -2.788 15.006 1.00 89.25 474 ASN A O 1
ATOM 3811 N N . ARG A 1 475 ? 11.285 -0.993 14.704 1.00 87.25 475 ARG A N 1
ATOM 3812 C CA . ARG A 1 475 ? 10.189 -0.091 14.331 1.00 87.25 475 ARG A CA 1
ATOM 3813 C C . ARG A 1 475 ? 9.609 -0.419 12.971 1.00 87.25 475 ARG A C 1
ATOM 3815 O O . ARG A 1 475 ? 8.398 -0.339 12.802 1.00 87.25 475 ARG A O 1
ATOM 3822 N N . ASN A 1 476 ? 10.441 -0.833 12.022 1.00 88.62 476 ASN A N 1
ATOM 3823 C CA . ASN A 1 476 ? 9.976 -1.285 10.715 1.00 88.62 476 ASN A CA 1
ATOM 3824 C C . ASN A 1 476 ? 9.196 -2.596 10.833 1.00 88.62 476 ASN A C 1
ATOM 3826 O O . ASN A 1 476 ? 8.151 -2.724 10.202 1.00 88.62 476 ASN A O 1
ATOM 3830 N N . ILE A 1 477 ? 9.633 -3.521 11.693 1.00 92.75 477 ILE A N 1
ATOM 3831 C CA . ILE A 1 477 ? 8.889 -4.744 12.017 1.00 92.75 477 ILE A CA 1
ATOM 3832 C C . ILE A 1 477 ? 7.541 -4.411 12.660 1.00 92.75 477 ILE A C 1
ATOM 3834 O O . ILE A 1 477 ? 6.521 -4.907 12.190 1.00 92.75 477 ILE A O 1
ATOM 3838 N N . ALA A 1 478 ? 7.503 -3.518 13.653 1.00 91.62 478 ALA A N 1
ATOM 3839 C CA . ALA A 1 478 ? 6.256 -3.059 14.268 1.00 91.62 478 ALA A CA 1
ATOM 3840 C C . ALA A 1 478 ? 5.308 -2.414 13.237 1.00 91.62 478 ALA A C 1
ATOM 3842 O O . ALA A 1 478 ? 4.117 -2.713 13.208 1.00 91.62 478 ALA A O 1
ATOM 3843 N N . SER A 1 479 ? 5.853 -1.591 12.337 1.00 90.75 479 SER A N 1
ATOM 3844 C CA . SER A 1 479 ? 5.131 -0.981 11.216 1.00 90.75 479 SER A CA 1
ATOM 3845 C C . SER A 1 479 ? 4.565 -2.058 10.275 1.00 90.75 479 SER A C 1
ATOM 3847 O O . SER A 1 479 ? 3.387 -2.057 9.947 1.00 90.75 479 SER A O 1
ATOM 3849 N N . MET A 1 480 ? 5.354 -3.045 9.853 1.00 93.62 480 MET A N 1
ATOM 3850 C CA . MET A 1 480 ? 4.841 -4.115 8.986 1.00 93.62 480 MET A CA 1
ATOM 3851 C C . MET A 1 480 ? 3.818 -5.009 9.693 1.00 93.62 480 MET A C 1
ATOM 3853 O O . MET A 1 480 ? 2.864 -5.447 9.053 1.00 93.62 480 MET A O 1
ATOM 3857 N N . ALA A 1 481 ? 3.966 -5.224 11.000 1.00 94.56 481 ALA A N 1
ATOM 3858 C CA . ALA A 1 481 ? 3.001 -5.936 11.826 1.00 94.56 481 ALA A CA 1
ATOM 3859 C C . ALA A 1 481 ? 1.645 -5.214 11.873 1.00 94.56 481 ALA A C 1
ATOM 3861 O O . ALA A 1 481 ? 0.616 -5.844 11.629 1.00 94.56 481 ALA A O 1
ATOM 3862 N N . ASP A 1 482 ? 1.628 -3.893 12.079 1.00 94.75 482 ASP A N 1
ATOM 3863 C CA . ASP A 1 482 ? 0.392 -3.103 12.020 1.00 94.75 482 ASP A CA 1
ATOM 3864 C C . ASP A 1 482 ? -0.267 -3.198 10.640 1.00 94.75 482 ASP A C 1
ATOM 3866 O O . ASP A 1 482 ? -1.476 -3.408 10.532 1.00 94.75 482 ASP A O 1
ATOM 3870 N N . LEU A 1 483 ? 0.523 -3.075 9.569 1.00 94.50 483 LEU A N 1
ATOM 3871 C CA . LEU A 1 483 ? 0.013 -3.159 8.203 1.00 94.50 483 LEU A CA 1
ATOM 3872 C C . LEU A 1 483 ? -0.597 -4.537 7.918 1.00 94.50 483 LEU A C 1
ATOM 3874 O O . LEU A 1 483 ? -1.662 -4.618 7.305 1.00 94.50 483 LEU A O 1
ATOM 3878 N N . TRP A 1 484 ? 0.055 -5.602 8.385 1.00 95.69 484 TRP A N 1
ATOM 3879 C CA . TRP A 1 484 ? -0.425 -6.976 8.264 1.00 95.69 484 TRP A CA 1
ATOM 3880 C C . TRP A 1 484 ? -1.748 -7.171 9.010 1.00 95.69 484 TRP A C 1
ATOM 3882 O O . TRP A 1 484 ? -2.711 -7.669 8.425 1.00 95.69 484 TRP A O 1
ATOM 3892 N N . MET A 1 485 ? -1.832 -6.703 10.261 1.00 96.00 485 MET A N 1
ATOM 3893 C CA . MET A 1 485 ? -3.047 -6.787 11.078 1.00 96.00 485 MET A CA 1
ATOM 3894 C C . MET A 1 485 ? -4.213 -6.063 10.403 1.00 96.00 485 MET A C 1
ATOM 3896 O O . MET A 1 485 ? -5.276 -6.639 10.173 1.00 96.00 485 MET A O 1
ATOM 3900 N N . LEU A 1 486 ? -4.011 -4.809 10.003 1.00 96.38 486 LEU A N 1
ATOM 3901 C CA . LEU A 1 486 ? -5.056 -4.009 9.369 1.00 96.38 486 LEU A CA 1
ATOM 3902 C C . LEU A 1 486 ? -5.490 -4.577 8.009 1.00 96.38 486 LEU A C 1
ATOM 3904 O O . LEU A 1 486 ? -6.687 -4.600 7.714 1.00 96.38 486 LEU A O 1
ATOM 3908 N N . ALA A 1 487 ? -4.555 -5.064 7.186 1.00 95.75 487 ALA A N 1
ATOM 3909 C CA . ALA A 1 487 ? -4.873 -5.643 5.881 1.00 95.75 487 ALA A CA 1
ATOM 3910 C C . ALA A 1 487 ? -5.756 -6.896 6.001 1.00 95.75 487 ALA A C 1
ATOM 3912 O O . ALA A 1 487 ? -6.617 -7.105 5.145 1.00 95.75 487 ALA A O 1
ATOM 3913 N N . ARG A 1 488 ? -5.586 -7.675 7.078 1.00 95.06 488 ARG A N 1
ATOM 3914 C CA . ARG A 1 488 ? -6.313 -8.930 7.338 1.00 95.06 488 ARG A CA 1
ATOM 3915 C C . ARG A 1 488 ? -7.545 -8.806 8.219 1.00 95.06 488 ARG A C 1
ATOM 3917 O O . ARG A 1 488 ? -8.302 -9.765 8.316 1.00 95.06 488 ARG A O 1
ATOM 3924 N N . SER A 1 489 ? -7.761 -7.647 8.828 1.00 96.19 489 SER A N 1
ATOM 3925 C CA . SER A 1 489 ? -8.972 -7.397 9.605 1.00 96.19 489 SER A CA 1
ATOM 3926 C C . SER A 1 489 ? -10.241 -7.661 8.785 1.00 96.19 489 SER A C 1
ATOM 3928 O O . SER A 1 489 ? -10.283 -7.411 7.576 1.00 96.19 489 SER A O 1
ATOM 3930 N N . ARG A 1 490 ? -11.305 -8.134 9.431 1.00 95.44 490 ARG A N 1
ATOM 3931 C CA . ARG A 1 490 ? -12.623 -8.295 8.807 1.00 95.44 490 ARG A CA 1
ATOM 3932 C C . ARG A 1 490 ? -13.124 -6.942 8.310 1.00 95.44 490 ARG A C 1
ATOM 3934 O O . ARG A 1 490 ? -13.280 -6.752 7.105 1.00 95.44 490 ARG A O 1
ATOM 3941 N N . THR A 1 491 ? -13.282 -5.993 9.227 1.00 95.88 491 THR A N 1
ATOM 3942 C CA . THR A 1 491 ? -13.619 -4.603 8.919 1.00 95.88 491 THR A CA 1
ATOM 3943 C C . THR A 1 491 ? -12.411 -3.711 9.170 1.00 95.88 491 THR A C 1
ATOM 3945 O O . THR A 1 491 ? -11.849 -3.732 10.260 1.00 95.88 491 THR A O 1
ATOM 3948 N N . PHE A 1 492 ? -12.048 -2.882 8.192 1.00 96.69 492 PHE A N 1
ATOM 3949 C CA . PHE A 1 492 ? -11.040 -1.836 8.354 1.00 96.69 492 PHE A CA 1
ATOM 3950 C C . PHE A 1 492 ? -11.710 -0.467 8.493 1.00 96.69 492 PHE A C 1
ATOM 3952 O O . PHE A 1 492 ? -12.518 -0.078 7.653 1.00 96.69 492 PHE A O 1
ATOM 3959 N N . ILE A 1 493 ? -11.353 0.285 9.530 1.00 97.25 493 ILE A N 1
ATOM 3960 C CA . ILE A 1 493 ? -11.804 1.659 9.751 1.00 97.25 493 ILE A CA 1
ATOM 3961 C C . ILE A 1 493 ? -10.581 2.567 9.791 1.00 97.25 493 ILE A C 1
ATOM 3963 O O . ILE A 1 493 ? -9.685 2.399 10.614 1.00 97.25 493 ILE A O 1
ATOM 3967 N N . GLY A 1 494 ? -10.534 3.561 8.920 1.00 95.44 494 GLY A N 1
ATOM 3968 C CA . GLY A 1 494 ? -9.377 4.442 8.851 1.00 95.44 494 GLY A CA 1
ATOM 3969 C C . GLY A 1 494 ? -9.598 5.570 7.872 1.00 95.44 494 GLY A C 1
ATOM 3970 O O . GLY A 1 494 ? -10.691 6.096 7.746 1.00 95.44 494 GLY A O 1
ATOM 3971 N N . GLU A 1 495 ? -8.561 5.963 7.164 1.00 92.06 495 GLU A N 1
ATOM 3972 C CA . GLU A 1 495 ? -8.616 7.059 6.205 1.00 92.06 495 GLU A CA 1
ATOM 3973 C C . GLU A 1 495 ? -7.744 6.702 5.006 1.00 92.06 495 GLU A C 1
ATOM 3975 O O . GLU A 1 495 ? -6.839 5.883 5.144 1.00 92.06 495 GLU A O 1
ATOM 3980 N N . PHE A 1 496 ? -8.016 7.285 3.839 1.00 90.81 496 PHE A N 1
ATOM 3981 C CA . PHE A 1 496 ? -7.284 7.006 2.597 1.00 90.81 496 PHE A CA 1
ATOM 3982 C C . PHE A 1 496 ? -6.419 8.171 2.110 1.00 90.81 496 PHE A C 1
ATOM 3984 O O . PHE A 1 496 ? -5.846 8.113 1.023 1.00 90.81 496 PHE A O 1
ATOM 3991 N N . ASN A 1 497 ? -6.303 9.240 2.891 1.00 86.38 497 ASN A N 1
ATOM 3992 C CA . ASN A 1 497 ? -5.477 10.390 2.542 1.00 86.38 497 ASN A CA 1
ATOM 3993 C C . ASN A 1 497 ? -3.995 10.065 2.774 1.00 86.38 497 ASN A C 1
ATOM 3995 O O . ASN A 1 497 ? -3.150 10.468 1.971 1.00 86.38 497 ASN A O 1
ATOM 3999 N N . SER A 1 498 ? -3.661 9.274 3.801 1.00 86.25 498 SER A N 1
ATOM 4000 C CA . SER A 1 498 ? -2.293 8.796 3.985 1.00 86.25 498 SER A CA 1
ATOM 4001 C C . SER A 1 498 ? -1.921 7.702 2.987 1.00 86.25 498 SER A C 1
ATOM 4003 O O . SER A 1 498 ? -2.724 6.863 2.578 1.00 86.25 498 SER A O 1
ATOM 4005 N N . ASN A 1 499 ? -0.628 7.639 2.665 1.00 86.94 499 ASN A N 1
ATOM 4006 C CA . ASN A 1 499 ? -0.060 6.527 1.904 1.00 86.94 499 ASN A CA 1
ATOM 4007 C C . ASN A 1 499 ? -0.362 5.153 2.551 1.00 86.94 499 ASN A C 1
ATOM 4009 O O . ASN A 1 499 ? -0.462 4.151 1.853 1.00 86.94 499 ASN A O 1
ATOM 4013 N N . TRP A 1 500 ? -0.533 5.098 3.872 1.00 88.56 500 TRP A N 1
ATOM 4014 C CA . TRP A 1 500 ? -0.890 3.873 4.586 1.00 88.56 500 TRP A CA 1
ATOM 4015 C C . TRP A 1 500 ? -2.315 3.420 4.300 1.00 88.56 500 TRP A C 1
ATOM 4017 O O . TRP A 1 500 ? -2.531 2.274 3.917 1.00 88.56 500 TRP A O 1
ATOM 4027 N N . GLY A 1 501 ? -3.263 4.347 4.391 1.00 91.50 501 GLY A N 1
ATOM 4028 C CA . GLY A 1 501 ? -4.643 4.128 3.990 1.00 91.50 501 GLY A CA 1
ATOM 4029 C C . GLY A 1 501 ? -4.777 3.619 2.562 1.00 91.50 501 GLY A C 1
ATOM 4030 O O . GLY A 1 501 ? -5.431 2.608 2.311 1.00 91.50 501 GLY A O 1
ATOM 4031 N N . LYS A 1 502 ? -4.094 4.291 1.626 1.00 91.25 502 LYS A N 1
ATOM 4032 C CA . LYS A 1 502 ? -4.070 3.897 0.207 1.00 91.25 502 LYS A CA 1
ATOM 4033 C C . LYS A 1 502 ? -3.529 2.481 0.035 1.00 91.25 502 LYS A C 1
ATOM 4035 O O . LYS A 1 502 ? -4.141 1.680 -0.664 1.00 91.25 502 LYS A O 1
ATOM 4040 N N . LEU A 1 503 ? -2.424 2.164 0.712 1.00 92.62 503 LEU A N 1
ATOM 4041 C CA . LEU A 1 503 ? -1.817 0.838 0.668 1.00 92.62 503 LEU A CA 1
ATOM 4042 C C . LEU A 1 503 ? -2.769 -0.232 1.212 1.00 92.62 503 LEU A C 1
ATOM 4044 O O . LEU A 1 503 ? -2.990 -1.235 0.543 1.00 92.62 503 LEU A O 1
ATOM 4048 N N . LEU A 1 504 ? -3.384 -0.001 2.372 1.00 94.50 504 LEU A N 1
ATOM 4049 C CA . LEU A 1 504 ? -4.351 -0.925 2.969 1.00 94.50 504 LEU A CA 1
ATOM 4050 C C . LEU A 1 504 ? -5.534 -1.185 2.050 1.00 94.50 504 LEU A C 1
ATOM 4052 O O . LEU A 1 504 ? -5.925 -2.334 1.871 1.00 94.50 504 LEU A O 1
ATOM 4056 N N . ARG A 1 505 ? -6.057 -0.143 1.404 1.00 93.38 505 ARG A N 1
ATOM 4057 C CA . ARG A 1 505 ? -7.134 -0.303 0.432 1.00 93.38 505 ARG A CA 1
ATOM 4058 C C . ARG A 1 505 ? -6.728 -1.192 -0.736 1.00 93.38 505 ARG A C 1
ATOM 4060 O O . ARG A 1 505 ? -7.505 -2.064 -1.111 1.00 93.38 505 ARG A O 1
ATOM 4067 N N . VAL A 1 506 ? -5.519 -1.006 -1.280 1.00 93.88 506 VAL A N 1
ATOM 4068 C CA . VAL A 1 506 ? -4.993 -1.909 -2.314 1.00 93.88 506 VAL A CA 1
ATOM 4069 C C . VAL A 1 506 ? -4.934 -3.331 -1.777 1.00 93.88 506 VAL A C 1
ATOM 4071 O O . VAL A 1 506 ? -5.500 -4.229 -2.381 1.00 93.88 506 VAL A O 1
ATOM 4074 N N . MET A 1 507 ? -4.317 -3.543 -0.616 1.00 94.75 507 MET A N 1
ATOM 4075 C CA . MET A 1 507 ? -4.097 -4.886 -0.073 1.00 94.75 507 MET A CA 1
ATOM 4076 C C . MET A 1 507 ? -5.399 -5.614 0.306 1.00 94.75 507 MET A C 1
ATOM 4078 O O . MET A 1 507 ? -5.408 -6.842 0.403 1.00 94.75 507 MET A O 1
ATOM 4082 N N . ARG A 1 508 ? -6.500 -4.875 0.469 1.00 94.69 508 ARG A N 1
ATOM 4083 C CA . ARG A 1 508 ? -7.852 -5.374 0.751 1.00 94.69 508 ARG A CA 1
ATOM 4084 C C . ARG A 1 508 ? -8.719 -5.578 -0.497 1.00 94.69 508 ARG A C 1
ATOM 4086 O O . ARG A 1 508 ? -9.870 -5.974 -0.350 1.00 94.69 508 ARG A O 1
ATOM 4093 N N . LEU A 1 509 ? -8.207 -5.336 -1.705 1.00 94.38 509 LEU A N 1
ATOM 4094 C CA . LEU A 1 509 ? -8.903 -5.695 -2.945 1.00 94.38 509 LEU A CA 1
ATOM 4095 C C . LEU A 1 509 ? -8.865 -7.206 -3.181 1.00 94.38 509 LEU A C 1
ATOM 4097 O O . LEU A 1 509 ? -7.847 -7.858 -2.939 1.00 94.38 509 LEU A O 1
ATOM 4101 N N . ARG A 1 510 ? -9.974 -7.752 -3.673 1.00 93.31 510 ARG A N 1
ATOM 4102 C CA . ARG A 1 510 ? -10.142 -9.146 -4.087 1.00 93.31 510 ARG A CA 1
ATOM 4103 C C . ARG A 1 510 ? -10.772 -9.199 -5.467 1.00 93.31 510 ARG A C 1
ATOM 4105 O O . ARG A 1 510 ? -11.644 -8.391 -5.778 1.00 93.31 510 ARG A O 1
ATOM 4112 N N . LEU A 1 511 ? -10.324 -10.152 -6.273 1.00 91.69 511 LEU A N 1
ATOM 4113 C CA . LEU A 1 511 ? -11.024 -10.558 -7.484 1.00 91.69 511 LEU A CA 1
ATOM 4114 C C . LEU A 1 511 ? -11.942 -11.712 -7.093 1.00 91.69 511 LEU A C 1
ATOM 4116 O O . LEU A 1 511 ? -11.488 -12.643 -6.431 1.00 91.69 511 LEU A O 1
ATOM 4120 N N . ILE A 1 512 ? -13.223 -11.607 -7.424 1.00 86.25 512 ILE A N 1
ATOM 4121 C CA . ILE A 1 512 ? -14.193 -12.660 -7.143 1.00 86.25 512 ILE A CA 1
ATOM 4122 C C . ILE A 1 512 ? -14.196 -13.611 -8.337 1.00 86.25 512 ILE A C 1
ATOM 4124 O O . ILE A 1 512 ? -14.320 -13.174 -9.480 1.00 86.25 512 ILE A O 1
ATOM 4128 N N . ASP A 1 513 ? -14.044 -14.906 -8.072 1.00 77.44 513 ASP A N 1
ATOM 4129 C CA . ASP A 1 513 ? -14.176 -15.920 -9.113 1.00 77.44 513 ASP A CA 1
ATOM 4130 C C . ASP A 1 513 ? -15.577 -15.822 -9.744 1.00 77.44 513 ASP A C 1
ATOM 4132 O O . ASP A 1 513 ? -16.576 -15.684 -9.042 1.00 77.44 513 ASP A O 1
ATOM 4136 N N . ASP A 1 514 ? -15.638 -15.857 -11.076 1.00 75.44 514 ASP A N 1
ATOM 4137 C CA . ASP A 1 514 ? -16.860 -15.737 -11.891 1.00 75.44 514 ASP A CA 1
ATOM 4138 C C . ASP A 1 514 ? -17.571 -14.366 -11.892 1.00 75.44 514 ASP A C 1
ATOM 4140 O O . ASP A 1 514 ? -18.548 -14.193 -12.628 1.00 75.44 514 ASP A O 1
ATOM 4144 N N . ASP A 1 515 ? -17.074 -13.365 -11.158 1.00 81.06 515 ASP A N 1
ATOM 4145 C CA . ASP A 1 515 ? -17.593 -11.993 -11.200 1.00 81.06 515 ASP A CA 1
ATOM 4146 C C . ASP A 1 515 ? -16.556 -11.046 -11.841 1.00 81.06 515 ASP A C 1
ATOM 4148 O O . ASP A 1 515 ? -15.392 -11.008 -11.430 1.00 81.06 515 ASP A O 1
ATOM 4152 N N . PRO A 1 516 ? -16.930 -10.251 -12.863 1.00 76.69 516 PRO A N 1
ATOM 4153 C CA . PRO A 1 516 ? -16.023 -9.268 -13.440 1.00 76.69 516 PRO A CA 1
ATOM 4154 C C . PRO A 1 516 ? -15.609 -8.150 -12.473 1.00 76.69 516 PRO A C 1
ATOM 4156 O O . PRO A 1 516 ? -14.715 -7.374 -12.814 1.00 76.69 516 PRO A O 1
ATOM 4159 N N . PHE A 1 517 ? -16.238 -8.016 -11.308 1.00 84.62 517 PHE A N 1
ATOM 4160 C CA . PHE A 1 517 ? -15.963 -6.941 -10.367 1.00 84.62 517 PHE A CA 1
ATOM 4161 C C . PHE A 1 517 ? -14.951 -7.340 -9.290 1.00 84.62 517 PHE A C 1
ATOM 4163 O O . PHE A 1 517 ? -14.988 -8.411 -8.688 1.00 84.62 517 PHE A O 1
ATOM 4170 N N . SER A 1 518 ? -14.044 -6.411 -9.001 1.00 86.94 518 SER A N 1
ATOM 4171 C CA . SER A 1 518 ? -13.219 -6.462 -7.801 1.00 86.94 518 SER A CA 1
ATOM 4172 C C . SER A 1 518 ? -14.006 -5.947 -6.599 1.00 86.94 518 SER A C 1
ATOM 4174 O O . SER A 1 518 ? -14.707 -4.938 -6.704 1.00 86.94 518 SER A O 1
ATOM 4176 N N . VAL A 1 519 ? -13.816 -6.564 -5.437 1.00 91.56 519 VAL A N 1
ATOM 4177 C CA . VAL A 1 519 ? -14.414 -6.117 -4.176 1.00 91.56 519 VAL A CA 1
ATOM 4178 C C . VAL A 1 519 ? -13.319 -5.723 -3.198 1.00 91.56 519 VAL A C 1
ATOM 4180 O O . VAL A 1 519 ? -12.346 -6.446 -2.998 1.00 91.56 519 VAL A O 1
ATOM 4183 N N . VAL A 1 520 ? -13.472 -4.556 -2.577 1.00 90.62 520 VAL A N 1
ATOM 4184 C CA . VAL A 1 520 ? -12.675 -4.173 -1.408 1.00 90.62 520 VAL A CA 1
ATOM 4185 C C . VAL A 1 520 ? -13.342 -4.801 -0.184 1.00 90.62 520 VAL A C 1
ATOM 4187 O O . VAL A 1 520 ? -14.540 -4.597 0.018 1.00 90.62 520 VAL A O 1
ATOM 4190 N N . LEU A 1 521 ? -12.593 -5.549 0.634 1.00 93.50 521 LEU A N 1
ATOM 4191 C CA . LEU A 1 521 ? -13.087 -6.050 1.928 1.00 93.50 521 LEU A CA 1
ATOM 4192 C C . LEU A 1 521 ? -13.666 -4.903 2.769 1.00 93.50 521 LEU A C 1
ATOM 4194 O O . LEU A 1 521 ? -13.201 -3.771 2.628 1.00 93.50 521 LEU A O 1
ATOM 4198 N N . ASP A 1 522 ? -14.626 -5.187 3.664 1.00 94.44 522 ASP A N 1
ATOM 4199 C CA . ASP A 1 522 ? -15.372 -4.166 4.429 1.00 94.44 522 ASP A CA 1
ATOM 4200 C C . ASP A 1 522 ? -14.431 -3.079 4.955 1.00 94.44 522 ASP A C 1
ATOM 4202 O O . ASP A 1 522 ? -13.552 -3.325 5.785 1.00 94.44 522 ASP A O 1
ATOM 4206 N N . THR A 1 523 ? -14.554 -1.891 4.374 1.00 94.25 523 THR A N 1
ATOM 4207 C CA . THR A 1 523 ? -13.678 -0.763 4.642 1.00 94.25 523 THR A CA 1
ATOM 4208 C C . THR A 1 523 ? -14.517 0.483 4.799 1.00 94.25 523 THR A C 1
ATOM 4210 O O . THR A 1 523 ? -15.383 0.775 3.975 1.00 94.25 523 THR A O 1
ATOM 4213 N N . ARG A 1 524 ? -14.240 1.232 5.861 1.00 94.44 524 ARG A N 1
ATOM 4214 C CA . ARG A 1 524 ? -15.026 2.387 6.266 1.00 94.44 524 ARG A CA 1
ATOM 4215 C C . ARG A 1 524 ? -14.091 3.556 6.499 1.00 94.44 524 ARG A C 1
ATOM 4217 O O . ARG A 1 524 ? -13.147 3.479 7.287 1.00 94.44 524 ARG A O 1
ATOM 4224 N N . VAL A 1 525 ? -14.355 4.640 5.792 1.00 93.69 525 VAL A N 1
ATOM 4225 C CA . VAL A 1 525 ? -13.564 5.857 5.903 1.00 93.69 525 VAL A CA 1
ATOM 4226 C C . VAL A 1 525 ? -14.098 6.658 7.084 1.00 93.69 525 VAL A C 1
ATOM 4228 O O . VAL A 1 525 ? -15.239 7.105 7.101 1.00 93.69 525 VAL A O 1
ATOM 4231 N N . ALA A 1 526 ? -13.271 6.794 8.113 1.00 93.62 526 ALA A N 1
ATOM 4232 C CA . ALA A 1 526 ? -13.522 7.629 9.271 1.00 93.62 526 ALA A CA 1
ATOM 4233 C C . ALA A 1 526 ? -13.623 9.096 8.874 1.00 93.62 526 ALA A C 1
ATOM 4235 O O . ALA A 1 526 ? -14.529 9.773 9.333 1.00 93.62 526 ALA A O 1
ATOM 4236 N N . TRP A 1 527 ? -12.728 9.587 8.019 1.00 91.56 527 TRP A N 1
ATOM 4237 C CA . TRP A 1 527 ? -12.731 10.976 7.569 1.00 91.56 527 TRP A CA 1
ATOM 4238 C C . TRP A 1 527 ? -11.941 11.147 6.266 1.00 91.56 527 TRP A C 1
ATOM 4240 O O . TRP A 1 527 ? -11.096 10.328 5.898 1.00 91.56 527 TRP A O 1
ATOM 4250 N N . GLY A 1 528 ? -12.184 12.267 5.587 1.00 88.25 528 GLY A N 1
ATOM 4251 C CA . GLY A 1 528 ? -11.600 12.560 4.283 1.00 88.25 528 GLY A CA 1
ATOM 4252 C C . GLY A 1 528 ? -12.459 12.032 3.148 1.00 88.25 528 GLY A C 1
ATOM 4253 O O . GLY A 1 528 ? -13.680 12.138 3.199 1.00 88.25 528 GLY A O 1
ATOM 4254 N N . ARG A 1 529 ? -11.812 11.568 2.082 1.00 83.31 529 ARG A N 1
ATOM 4255 C CA . ARG A 1 529 ? -12.493 11.134 0.866 1.00 83.31 529 ARG A CA 1
ATOM 4256 C C . ARG A 1 529 ? -12.812 9.643 0.902 1.00 83.31 529 ARG A C 1
ATOM 4258 O O . ARG A 1 529 ? -11.915 8.832 1.124 1.00 83.31 529 ARG A O 1
ATOM 4265 N N . ASP A 1 530 ? -14.074 9.317 0.628 1.00 77.81 530 ASP A N 1
ATOM 4266 C CA . ASP A 1 530 ? -14.539 7.938 0.439 1.00 77.81 530 ASP A CA 1
ATOM 4267 C C . ASP A 1 530 ? -14.072 7.369 -0.907 1.00 77.81 530 ASP A C 1
ATOM 4269 O O . ASP A 1 530 ? -13.853 6.163 -1.039 1.00 77.81 530 ASP A O 1
ATOM 4273 N N . ASP A 1 531 ? -13.885 8.238 -1.909 1.00 72.44 531 ASP A N 1
ATOM 4274 C CA . ASP A 1 531 ? -13.291 7.856 -3.178 1.00 72.44 531 ASP A CA 1
ATOM 4275 C C . ASP A 1 531 ? -11.783 7.707 -3.005 1.00 72.44 531 ASP A C 1
ATOM 4277 O O . ASP A 1 531 ? -11.038 8.665 -2.784 1.00 72.44 531 ASP A O 1
ATOM 4281 N N . VAL A 1 532 ? -11.302 6.473 -3.124 1.00 61.12 532 VAL A N 1
ATOM 4282 C CA . VAL A 1 532 ? -9.864 6.288 -3.240 1.00 61.12 532 VAL A CA 1
ATOM 4283 C C . VAL A 1 532 ? -9.515 6.715 -4.645 1.00 61.12 532 VAL A C 1
ATOM 4285 O O . VAL A 1 532 ? -9.911 6.085 -5.626 1.00 61.12 532 VAL A O 1
ATOM 4288 N N . GLY A 1 533 ? -8.798 7.830 -4.734 1.00 60.62 533 GLY A N 1
ATOM 4289 C CA . GLY A 1 533 ? -8.132 8.211 -5.960 1.00 60.62 533 GLY A CA 1
ATOM 4290 C C . GLY A 1 533 ? -7.274 7.061 -6.495 1.00 60.62 533 GLY A C 1
ATOM 4291 O O . GLY A 1 533 ? -7.073 6.013 -5.878 1.00 60.62 533 GLY A O 1
ATOM 4292 N N . ARG A 1 534 ? -6.736 7.272 -7.689 1.00 70.62 534 ARG A N 1
ATOM 4293 C CA . ARG A 1 534 ? -5.807 6.337 -8.331 1.00 70.62 534 ARG A CA 1
ATOM 4294 C C . ARG A 1 534 ? -4.665 5.955 -7.375 1.00 70.62 534 ARG A C 1
ATOM 4296 O O . ARG A 1 534 ? -4.303 6.774 -6.529 1.00 70.62 534 ARG A O 1
ATOM 4303 N N . PRO A 1 535 ? -4.058 4.764 -7.533 1.00 59.72 535 PRO A N 1
ATOM 4304 C CA . PRO A 1 535 ? -2.965 4.311 -6.679 1.00 59.72 535 PRO A CA 1
ATOM 4305 C C . PRO A 1 535 ? -1.927 5.418 -6.434 1.00 59.72 535 PRO A C 1
ATOM 4307 O O . PRO A 1 535 ? -1.374 5.981 -7.377 1.00 59.72 535 PRO A O 1
ATOM 4310 N N . GLY A 1 536 ? -1.732 5.756 -5.155 1.00 55.97 536 GLY A N 1
ATOM 4311 C CA . GLY A 1 536 ? -0.825 6.787 -4.641 1.00 55.97 536 GLY A CA 1
ATOM 4312 C C . GLY A 1 536 ? -1.023 8.233 -5.134 1.00 55.97 536 GLY A C 1
ATOM 4313 O O . GLY A 1 536 ? -0.091 9.035 -5.000 1.00 55.97 536 GLY A O 1
ATOM 4314 N N . LEU A 1 537 ? -2.220 8.577 -5.628 1.00 54.22 537 LEU A N 1
ATOM 4315 C CA . LEU A 1 537 ? -2.672 9.949 -5.905 1.00 54.22 537 LEU A CA 1
ATOM 4316 C C . LEU A 1 537 ? -3.650 10.467 -4.867 1.00 54.22 537 LEU A C 1
ATOM 4318 O O . LEU A 1 537 ? -4.457 9.667 -4.351 1.00 54.22 537 LEU A O 1
#

Organism: NCBI:txid29204

Radius of gyration: 27.62 Å; chains: 1; bounding box: 98×84×71 Å

Foldseek 3Di:
DDDDDDDDDDDDDDDDDDDDDDDPDPPVPVVVLQVLLPDDPVVVVPPDDDPVVVQLLQCLQALFGVVQADPVLLVVLVVVLVVCVVVLVVLVVQQQEAEEEEEDACLFPFDLQRVLLVVLLLLVCLLLSHQYHYDYDDQVPAPDDVLALQFDDPVQQDDDPPNPPRNQDRYPCNWWDAGCNRNSPHDDAPQDDPVVLVVQQPDQWDPQADWGQRVVSRDTGGYTYHYRPNSVVVSVVCLCCQQVPPDLVSQLSSLVSLVDDNVLSVLLSPDDDSQQNLLSSLQSNLNNSRTTTDSSLSVLLVVQCVVWPCVVDPAAEEEEFEFAACQLPLVQVFQCVVVVVVVDDPVGGDRTGDQPVLLVVLPDDDDFDADPVRHGAAAEHEYEYHYQAPPVNVVSLVVQQVVVVVVPPDDDDDDDDDPDDDPPPPDPQWRWHQPPNRYIYTYTYRPPPDNDAATDDDSSPDDDVPPHSVNSNNNSSSNSSSLSCQLSHQAYGEAQSDSSNLVSQSSQWGDDPPDSGIDRRHYHYSIDDPDNDRRPD

pLDDT: mean 80.87, std 19.87, range [27.64, 98.25]

Secondary structure (DSSP, 8-state):
-PPPPPPPPP------PPPP------GGGTHHHHHHTTS-STTTTTS---HHHHHHHHHHHBSS-GGGS-HHHHHHHHHHHHHHHT-HHHHHHHTSEEEEEEPPPGGG--HHHHHHHHHHHHHHHHHTT--EEE----GGG--STTS-TT---GGGG-SSS----TT---SGGGTEE--HHHHTT----TTS-HHHHHHHHTS---TT-EEEEETTTTEEEEEEEEEHHHHHHHHHHHHHHHHH-S-HHHHHHHHHHTT--HHHHHHHHH--SHHHHHHHHHHHHHHTT-SEE-HHHHHHHHHHHTTSGGGG-S--EEEEE--THHHHTTTHHHHHHHHHTTT--TTT--SS---HHHHHHH-PPPP--B-TTSPBPPEEEEEEEEES-HHHHHHHHHHHHHHHHHHTS--S---------------TTS-EEEETTTEEEEEEE-S---SS-SS--S-TTSPPTT--HHHHHHHHHHHHHHHHHHHH-SSEEE-SSSHHHHHHHHHTEEEPTT-S-EEE-SEEESSS-SS--STT-